Protein AF-A0A9C6UBY8-F1 (afdb_monomer)

Sequence (611 aa):
MTMALYGLLLVSAATVGTALSAGTSSYADSVATDTTAMIYLSQYGYLSPSVKNPAMSHLMSEESVSKAISEFQSFVGLNITGNLDTETLKMMSIPRCGVKDKVGVASDLRSKRYALQGSRWRVKNLTYKISKYPSRLRKRDVDEEIRQAFSLWSDYTDLTFTPKQSGSVHIEIRFERGEHGDGDPFDGPGGTLAHAYFPVYGGDAHFDDSERWTINSFSGTNLKQVAAHEFGHSLGLSHSDVRAALMAPFYRGYDPSLSLDEDDIEGIQALYGRKSRNTDSDSDSAGTSNRHSTTEAPTEEDAELCTSASVDTIFNSADGSTFAFKGQHFWKLTEESIAPGYPQRISKSWPGLPGDIDAAFTYKNGKTYFFKGSQYWRYTGRKMDGNYPKPISEGFTGIPDNLDAAFVWSGNGKIYFFKRDKFWRFDPSSRPPVKNTYPKPIANWEGLPNDLDAALQYTNGFTYFFKGGQYYRFNDRAFAVDVANPPFPRPAGYWWFGCRSATKGSALGNLQSEQKEVRDKVLSALIVADPKAPLADGEVSGAAAQGSAEEYHRDEAENDHVDDLILDAAGPSGEDRSPHDEEQPTPSTAATTFSSALCVLAFSLVLHLLV

pLDDT: mean 71.59, std 24.75, range [25.66, 98.75]

Foldseek 3Di:
DDDDDDDDDDDDDDDDDDPPPPDDPPLLPPQPDLLNVQCLLCQQPLDPVVSVDSVCSVVDDLVSQLSSLLLQCVLLVHDRPSDCDPVSSVVQQFAFARYHLDQFDDDDDDDDQFAFLADADPDQEFEEEEPADQPPDDPVVLVVLLVVLVVLLVVWFSHHYHYDHDDDGQEYEHAAAADDPPPRGDPAEGHHAWAFAASVGRLYIYGHSSWPEDDPDQDTADSNLVSSLRSLRSGGGAAGSPPVASSPGGRPGDDPPDHGDVSSSVVSCVRGNTDDDPDPDDDDDDDDDDDDDDDDDDDDADPPCLVFVFFQEWEAALVQWIKTAHFQWIFTFDQAATDPPDTDGLCVQQPPDHGSWQEWYAAPVRWIWTADFQWIWIDNRNYTDDPDTDGCCVVPNPDDGRFQEKEAAPVVRWIKTADFQWIWTAQPPDVVRTDPPDTDGPCQQPPDDGSWSYWYQHRNRWIKTHDRQWIFTGDPVVSYTDQDVVGPRFGCSVRIHNNPPDDGDDPCVVVVVVVVVVVVVVVVVVVPDDDDDDDDDDDDDDDDDDDDDDDDDDDDDDDDDDDDDDDDDDDDDDDDDDDDDDDDDDDDDDDDDDDDDDDDDDDDDDDDDDD

Nearest PDB structures (foldseek):
  1su3-assembly2_B  TM=4.906E-01  e=1.009E-40  Homo sapiens
  1su3-assembly1_A  TM=4.906E-01  e=2.966E-40  Homo sapiens
  2j0t-assembly2_B  TM=9.552E-01  e=4.324E-18  Homo sapiens
  1cge-assembly1_A  TM=9.251E-01  e=2.451E-18  Homo sapiens
  1cgl-assembly1_A  TM=9.203E-01  e=1.744E-18  Homo sapiens

Radius of gyration: 36.32 Å; Cα contacts (8 Å, |Δi|>4): 972; chains: 1; bounding box: 112×142×84 Å

Mean predicted aligned error: 21.16 Å

Structure (mmCIF, N/CA/C/O backbone):
data_AF-A0A9C6UBY8-F1
#
_entry.id   AF-A0A9C6UBY8-F1
#
loop_
_atom_site.group_PDB
_atom_site.id
_atom_site.type_symbol
_atom_site.label_atom_id
_atom_site.label_alt_id
_atom_site.label_comp_id
_atom_site.label_asym_id
_atom_site.label_entity_id
_atom_site.label_seq_id
_atom_site.pdbx_PDB_ins_code
_atom_site.Cartn_x
_atom_site.Cartn_y
_atom_site.Cartn_z
_atom_site.occupancy
_atom_site.B_iso_or_equiv
_atom_site.auth_seq_id
_atom_site.auth_comp_id
_atom_site.auth_asym_id
_atom_site.auth_atom_id
_atom_site.pdbx_PDB_model_num
ATOM 1 N N . MET A 1 1 ? 19.302 66.058 42.641 1.00 35.03 1 MET A N 1
ATOM 2 C CA . MET A 1 1 ? 20.069 67.327 42.624 1.00 35.03 1 MET A CA 1
ATOM 3 C C . MET A 1 1 ? 21.512 66.980 42.965 1.00 35.03 1 MET A C 1
ATOM 5 O O . MET A 1 1 ? 21.674 66.230 43.914 1.00 35.03 1 MET A O 1
ATOM 9 N N . THR A 1 2 ? 22.554 67.389 42.238 1.00 35.06 2 THR A N 1
ATOM 10 C CA . THR A 1 2 ? 22.696 68.206 41.002 1.00 35.06 2 THR A CA 1
ATOM 11 C C . THR A 1 2 ? 23.669 67.463 40.047 1.00 35.06 2 THR A C 1
ATOM 13 O O . THR A 1 2 ? 24.460 66.658 40.517 1.00 35.06 2 THR A O 1
ATOM 16 N N . MET A 1 3 ? 23.567 67.480 38.710 1.00 37.72 3 MET A N 1
ATOM 17 C CA . MET A 1 3 ? 23.896 68.561 37.752 1.00 37.72 3 MET A CA 1
ATOM 18 C C . MET A 1 3 ? 25.211 69.332 38.024 1.00 37.72 3 MET A C 1
ATOM 20 O O . MET A 1 3 ? 25.442 69.701 39.170 1.00 37.72 3 MET A O 1
ATOM 24 N N . ALA A 1 4 ? 26.038 69.737 37.041 1.00 43.16 4 ALA A N 1
ATOM 25 C CA . ALA A 1 4 ? 26.388 69.224 35.688 1.00 43.16 4 ALA A CA 1
ATOM 26 C C . ALA A 1 4 ? 27.393 70.198 35.007 1.00 43.16 4 ALA A C 1
ATOM 28 O O . ALA A 1 4 ? 27.111 71.389 35.008 1.00 43.16 4 ALA A O 1
ATOM 29 N N . LEU A 1 5 ? 28.480 69.722 34.372 1.00 38.69 5 LEU A N 1
ATOM 30 C CA . LEU A 1 5 ? 29.292 70.399 33.317 1.00 38.69 5 LEU A CA 1
ATOM 31 C C . LEU A 1 5 ? 30.278 69.348 32.730 1.00 38.69 5 LEU A C 1
ATOM 33 O O . LEU A 1 5 ? 30.921 68.656 33.509 1.00 38.69 5 LEU A O 1
ATOM 37 N N . TYR A 1 6 ? 30.267 68.980 31.438 1.00 37.94 6 TYR A N 1
ATOM 38 C CA . TYR A 1 6 ? 30.689 69.691 30.204 1.00 37.94 6 TYR A CA 1
ATOM 39 C C . TYR A 1 6 ? 32.220 69.838 30.022 1.00 37.94 6 TYR A C 1
ATOM 41 O O . TYR A 1 6 ? 32.861 70.554 30.782 1.00 37.94 6 TYR A O 1
ATOM 49 N N . GLY A 1 7 ? 32.785 69.235 28.958 1.00 31.95 7 GLY A N 1
ATOM 50 C CA . GLY A 1 7 ? 34.198 69.404 28.561 1.00 31.95 7 GLY A CA 1
ATOM 51 C C . GLY A 1 7 ? 34.669 68.483 27.416 1.00 31.95 7 GLY A C 1
ATOM 52 O O . GLY A 1 7 ? 34.906 67.304 27.633 1.00 31.95 7 GLY A O 1
ATOM 53 N N . LEU A 1 8 ? 34.797 69.041 26.207 1.00 33.25 8 LEU A N 1
ATOM 54 C CA . LEU A 1 8 ? 35.255 68.441 24.933 1.00 33.25 8 LEU A CA 1
ATOM 55 C C . LEU A 1 8 ? 36.400 67.403 24.979 1.00 33.25 8 LEU A C 1
ATOM 57 O O . LEU A 1 8 ? 37.437 67.654 25.589 1.00 33.25 8 LEU A O 1
ATOM 61 N N . LEU A 1 9 ? 36.329 66.417 24.068 1.00 33.69 9 LEU A N 1
ATOM 62 C CA . LEU A 1 9 ? 37.434 66.152 23.127 1.00 33.69 9 LEU A CA 1
ATOM 63 C C . LEU A 1 9 ? 36.933 65.497 21.821 1.00 33.69 9 LEU A C 1
ATOM 65 O O . LEU A 1 9 ? 36.156 64.548 21.847 1.00 33.69 9 LEU A O 1
ATOM 69 N N . LEU A 1 10 ? 37.368 66.036 20.679 1.00 35.56 10 LEU A N 1
ATOM 70 C CA . LEU A 1 10 ? 37.085 65.541 19.326 1.00 35.56 10 LEU A CA 1
ATOM 71 C C . LEU A 1 10 ? 38.262 64.704 18.812 1.00 35.56 10 LEU A C 1
ATOM 73 O O . LEU A 1 10 ? 39.387 65.198 18.808 1.00 35.56 10 LEU A O 1
ATOM 77 N N . VAL A 1 11 ? 37.994 63.514 18.267 1.00 37.50 11 VAL A N 1
ATOM 78 C CA . VAL A 1 11 ? 38.860 62.866 17.266 1.00 37.50 11 VAL A CA 1
ATOM 79 C C . VAL A 1 11 ? 37.973 62.262 16.176 1.00 37.50 11 VAL A C 1
ATOM 81 O O . VAL A 1 11 ? 37.003 61.565 16.469 1.00 37.50 11 VAL A O 1
ATOM 84 N N . SER A 1 12 ? 38.288 62.566 14.918 1.00 35.94 12 SER A N 1
ATOM 85 C CA . SER A 1 12 ? 37.524 62.143 13.738 1.00 35.94 12 SER A CA 1
ATOM 86 C C . SER A 1 12 ? 37.830 60.698 13.331 1.00 35.94 12 SER A C 1
ATOM 88 O O . SER A 1 12 ? 38.949 60.221 13.505 1.00 35.94 12 SER A O 1
ATOM 90 N N . ALA A 1 13 ? 36.859 60.014 12.722 1.00 34.88 13 ALA A N 1
ATOM 91 C CA . ALA A 1 13 ? 37.043 58.662 12.195 1.00 34.88 13 ALA A CA 1
ATOM 92 C C . ALA A 1 13 ? 37.625 58.653 10.768 1.00 34.88 13 ALA A C 1
ATOM 94 O O . ALA A 1 13 ? 37.151 59.401 9.915 1.00 34.88 13 ALA A O 1
ATOM 95 N N . ALA A 1 14 ? 38.565 57.738 10.492 1.00 32.97 14 ALA A N 1
ATOM 96 C CA . ALA A 1 14 ? 38.840 57.214 9.148 1.00 32.97 14 ALA A CA 1
ATOM 97 C C . ALA A 1 14 ? 39.598 55.864 9.190 1.00 32.97 14 ALA A C 1
ATOM 99 O O . ALA A 1 14 ? 40.768 55.804 9.549 1.00 32.97 14 ALA A O 1
ATOM 100 N N . THR A 1 15 ? 38.907 54.794 8.786 1.00 35.94 15 THR A N 1
ATOM 101 C CA . THR A 1 15 ? 39.430 53.605 8.074 1.00 35.94 15 THR A CA 1
ATOM 102 C C . THR A 1 15 ? 40.814 53.019 8.430 1.00 35.94 15 THR A C 1
ATOM 104 O O . THR A 1 15 ? 41.826 53.387 7.837 1.00 35.94 15 THR A O 1
ATOM 107 N N . VAL A 1 16 ? 40.804 51.899 9.162 1.00 36.59 16 VAL A N 1
ATOM 108 C CA . VAL A 1 16 ? 41.459 50.658 8.695 1.00 36.59 16 VAL A CA 1
ATOM 109 C C . VAL A 1 16 ? 40.408 49.549 8.760 1.00 36.59 16 VAL A C 1
ATOM 111 O O . VAL A 1 16 ? 39.684 49.446 9.747 1.00 36.59 16 VAL A O 1
ATOM 114 N N . GLY A 1 17 ? 40.270 48.761 7.693 1.00 40.19 17 GLY A N 1
ATOM 115 C CA . GLY A 1 17 ? 39.255 47.712 7.613 1.00 40.19 17 GLY A CA 1
ATOM 116 C C . GLY A 1 17 ? 39.741 46.386 8.192 1.00 40.19 17 GLY A C 1
ATOM 117 O O . GLY A 1 17 ? 40.569 45.721 7.577 1.00 40.19 17 GLY A O 1
ATOM 118 N N . THR A 1 18 ? 39.170 45.961 9.317 1.00 33.97 18 THR A N 1
ATOM 119 C CA . THR A 1 18 ? 39.201 44.565 9.771 1.00 33.97 18 THR A CA 1
ATOM 120 C C . THR A 1 18 ? 37.791 43.993 9.700 1.00 33.97 18 THR A C 1
ATOM 122 O O . THR A 1 18 ? 36.939 44.267 10.542 1.00 33.97 18 THR A O 1
ATOM 125 N N . ALA A 1 19 ? 37.526 43.190 8.669 1.00 34.59 19 ALA A N 1
ATOM 126 C CA . ALA A 1 19 ? 36.292 42.421 8.602 1.00 34.59 19 ALA A CA 1
ATOM 127 C C . ALA A 1 19 ? 36.328 41.346 9.698 1.00 34.59 19 ALA A C 1
ATOM 129 O O . ALA A 1 19 ? 37.051 40.356 9.575 1.00 34.59 19 ALA A O 1
ATOM 130 N N . LEU A 1 20 ? 35.555 41.530 10.773 1.00 33.09 20 LEU A N 1
ATOM 131 C CA . LEU A 1 20 ? 35.267 40.422 11.677 1.00 33.09 20 LEU A CA 1
ATOM 132 C C . LEU A 1 20 ? 34.453 39.396 10.889 1.00 33.09 20 LEU A C 1
ATOM 134 O O . LEU A 1 20 ? 33.280 39.615 10.592 1.00 33.09 20 LEU A O 1
ATOM 138 N N . SER A 1 21 ? 35.096 38.275 10.567 1.00 35.12 21 SER A N 1
ATOM 139 C CA . SER A 1 21 ? 34.444 37.075 10.057 1.00 35.12 21 SER A CA 1
ATOM 140 C C . SER A 1 21 ? 33.523 36.508 11.139 1.00 35.12 21 SER A C 1
ATOM 142 O O . SER A 1 21 ? 33.901 35.602 11.882 1.00 35.12 21 SER A O 1
ATOM 144 N N . ALA A 1 22 ? 32.314 37.060 11.244 1.00 35.25 22 ALA A N 1
ATOM 145 C CA . ALA A 1 22 ? 31.230 36.455 11.999 1.00 35.25 22 ALA A CA 1
ATOM 146 C C . ALA A 1 22 ? 30.941 35.087 11.370 1.00 35.25 22 ALA A C 1
ATOM 148 O O . ALA A 1 22 ? 30.397 35.013 10.270 1.00 35.25 22 ALA A O 1
ATOM 149 N N . GLY A 1 23 ? 31.377 34.018 12.041 1.00 33.38 23 GLY A N 1
ATOM 150 C CA . GLY A 1 23 ? 31.274 32.659 11.523 1.00 33.38 23 GLY A CA 1
ATOM 151 C C . GLY A 1 23 ? 29.820 32.295 11.246 1.00 33.38 23 GLY A C 1
ATOM 152 O O . GLY A 1 23 ? 29.037 32.102 12.176 1.00 33.38 23 GLY A O 1
ATOM 153 N N . THR A 1 24 ? 29.462 32.199 9.966 1.00 33.31 24 THR A N 1
ATOM 154 C CA . THR A 1 24 ? 28.180 31.649 9.528 1.00 33.31 24 THR A CA 1
ATOM 155 C C . THR A 1 24 ? 28.090 30.213 10.026 1.00 33.31 24 THR A C 1
ATOM 157 O O . THR A 1 24 ? 28.933 29.392 9.670 1.00 33.31 24 THR A O 1
ATOM 160 N N . SER A 1 25 ? 27.111 29.932 10.889 1.00 34.69 25 SER A N 1
ATOM 161 C CA . SER A 1 25 ? 26.991 28.637 11.566 1.00 34.69 25 SER A CA 1
ATOM 162 C C . SER A 1 25 ? 26.959 27.491 10.550 1.00 34.69 25 SER A C 1
ATOM 164 O O . SER A 1 25 ? 26.146 27.503 9.625 1.00 34.69 25 SER A O 1
ATOM 166 N N . SER A 1 26 ? 27.861 26.521 10.716 1.00 34.69 26 SER A N 1
ATOM 167 C CA . SER A 1 26 ? 28.143 25.428 9.776 1.00 34.69 26 SER A CA 1
ATOM 168 C C . SER A 1 26 ? 27.071 24.330 9.814 1.00 34.69 26 SER A C 1
ATOM 170 O O . SER A 1 26 ? 27.347 23.176 10.133 1.00 34.69 26 SER A O 1
ATOM 172 N N . TYR A 1 27 ? 25.825 24.704 9.523 1.00 35.25 27 TYR A N 1
ATOM 173 C CA . TYR A 1 27 ? 24.662 23.809 9.496 1.00 35.25 27 TYR A CA 1
ATOM 174 C C . TYR A 1 27 ? 24.381 23.233 8.091 1.00 35.25 27 TYR A C 1
ATOM 176 O O . TYR A 1 27 ? 23.321 22.664 7.857 1.00 35.25 27 TYR A O 1
ATOM 184 N N . ALA A 1 28 ? 25.313 23.414 7.146 1.00 32.72 28 ALA A N 1
ATOM 185 C CA . ALA A 1 28 ? 25.185 22.992 5.747 1.00 32.72 28 ALA A CA 1
ATOM 186 C C . ALA A 1 28 ? 26.065 21.780 5.369 1.00 32.72 28 ALA A C 1
ATOM 188 O O . ALA A 1 28 ? 25.780 21.112 4.380 1.00 32.72 28 ALA A O 1
ATOM 189 N N . ASP A 1 29 ? 27.107 21.468 6.149 1.00 33.38 29 ASP A N 1
ATOM 190 C CA . ASP A 1 29 ? 28.128 20.469 5.782 1.00 33.38 29 ASP A CA 1
ATOM 191 C C . ASP A 1 29 ? 27.777 19.015 6.173 1.00 33.38 29 ASP A C 1
ATOM 193 O O . ASP A 1 29 ? 28.573 18.102 5.964 1.00 33.38 29 ASP A O 1
ATOM 197 N N . SER A 1 30 ? 26.590 18.761 6.737 1.00 40.09 30 SER A N 1
ATOM 198 C CA . SER A 1 30 ? 26.161 17.416 7.162 1.00 40.09 30 SER A CA 1
ATOM 199 C C . SER A 1 30 ? 25.593 16.537 6.035 1.00 40.09 30 SER A C 1
ATOM 201 O O . SER A 1 30 ? 25.408 15.337 6.245 1.00 40.09 30 SER A O 1
ATOM 203 N N . VAL A 1 31 ? 25.338 17.086 4.839 1.00 48.59 31 VAL A N 1
ATOM 204 C CA . VAL A 1 31 ? 24.724 16.366 3.700 1.00 48.59 31 VAL A CA 1
ATOM 205 C C . VAL A 1 31 ? 25.548 16.566 2.420 1.00 48.59 31 VAL A C 1
ATOM 207 O O . VAL A 1 31 ? 25.122 17.213 1.468 1.00 48.59 31 VAL A O 1
ATOM 210 N N . ALA A 1 32 ? 26.767 16.014 2.412 1.00 51.94 32 ALA A N 1
ATOM 211 C CA . ALA A 1 32 ? 27.719 16.156 1.304 1.00 51.94 32 ALA A CA 1
ATOM 212 C C . ALA A 1 32 ? 28.587 14.899 1.048 1.00 51.94 32 ALA A C 1
ATOM 214 O O . ALA A 1 32 ? 29.781 15.004 0.774 1.00 51.94 32 ALA A O 1
ATOM 215 N N . THR A 1 33 ? 28.004 13.694 1.121 1.00 64.31 33 THR A N 1
ATOM 216 C CA . THR A 1 33 ? 28.622 12.481 0.544 1.00 64.31 33 THR A CA 1
ATOM 217 C C . THR A 1 33 ? 27.593 11.661 -0.228 1.00 64.31 33 THR A C 1
ATOM 219 O O . THR A 1 33 ? 26.437 11.572 0.198 1.00 64.31 33 THR A O 1
ATOM 222 N N . ASP A 1 34 ? 28.018 11.011 -1.316 1.00 68.12 34 ASP A N 1
ATOM 223 C CA . ASP A 1 34 ? 27.163 10.104 -2.096 1.00 68.12 34 ASP A CA 1
ATOM 224 C C . ASP A 1 34 ? 26.555 9.016 -1.201 1.00 68.12 34 ASP A C 1
ATOM 226 O O . ASP A 1 34 ? 25.371 8.710 -1.303 1.00 68.12 34 ASP A O 1
ATOM 230 N N . THR A 1 35 ? 27.337 8.489 -0.253 1.00 74.25 35 THR A N 1
ATOM 231 C CA . THR A 1 35 ? 26.905 7.507 0.751 1.00 74.25 35 THR A CA 1
ATOM 232 C C . THR A 1 35 ? 25.689 7.982 1.549 1.00 74.25 35 THR A C 1
ATOM 234 O O . THR A 1 35 ? 24.731 7.224 1.701 1.00 74.25 35 THR A O 1
ATOM 237 N N . THR A 1 36 ? 25.687 9.233 2.025 1.00 79.88 36 THR A N 1
ATOM 238 C CA . THR A 1 36 ? 24.550 9.818 2.757 1.00 79.88 36 THR A CA 1
ATOM 239 C C . THR A 1 36 ? 23.306 9.882 1.868 1.00 79.88 36 THR A C 1
ATOM 241 O O . THR A 1 36 ? 22.222 9.480 2.288 1.00 79.88 36 THR A O 1
ATOM 244 N N . ALA A 1 37 ? 23.465 10.318 0.615 1.00 84.69 37 ALA A N 1
ATOM 245 C CA . ALA A 1 37 ? 22.368 10.383 -0.347 1.00 84.69 37 ALA A CA 1
ATOM 246 C C . ALA A 1 37 ? 21.839 8.989 -0.740 1.00 84.69 37 ALA A C 1
ATOM 248 O O . ALA A 1 37 ? 20.633 8.818 -0.910 1.00 84.69 37 ALA A O 1
ATOM 249 N N . MET A 1 38 ? 22.698 7.967 -0.833 1.00 84.56 38 MET A N 1
ATOM 250 C CA . MET A 1 38 ? 22.270 6.594 -1.126 1.00 84.56 38 MET A CA 1
ATOM 251 C C . MET A 1 38 ? 21.479 5.983 0.037 1.00 84.56 38 MET A C 1
ATOM 253 O O . MET A 1 38 ? 20.472 5.310 -0.196 1.00 84.56 38 MET A O 1
ATOM 257 N N . ILE A 1 39 ? 21.871 6.264 1.286 1.00 82.81 39 ILE A N 1
ATOM 258 C CA . ILE A 1 39 ? 21.096 5.882 2.478 1.00 82.81 39 ILE A CA 1
ATOM 259 C C . ILE A 1 39 ? 19.733 6.587 2.470 1.00 82.81 39 ILE A C 1
ATOM 261 O O . ILE A 1 39 ? 18.715 5.910 2.602 1.00 82.81 39 ILE A O 1
ATOM 265 N N . TYR A 1 40 ? 19.692 7.902 2.218 1.00 88.38 40 TYR A N 1
ATOM 266 C CA . TYR A 1 40 ? 18.449 8.677 2.096 1.00 88.38 40 TYR A CA 1
ATOM 267 C C . TYR A 1 40 ? 17.508 8.077 1.035 1.00 88.38 40 TYR A C 1
ATOM 269 O O . TYR A 1 40 ? 16.354 7.747 1.317 1.00 88.38 40 TYR A O 1
ATOM 277 N N . LEU A 1 41 ? 18.006 7.856 -0.185 1.00 88.00 41 LEU A N 1
ATOM 278 C CA . LEU A 1 41 ? 17.230 7.264 -1.278 1.00 88.00 41 LEU A CA 1
ATOM 279 C C . LEU A 1 41 ? 16.746 5.842 -0.931 1.00 88.00 41 LEU A C 1
ATOM 281 O O . LEU A 1 41 ? 15.632 5.466 -1.300 1.00 88.00 41 LEU A O 1
ATOM 285 N N . SER A 1 42 ? 17.527 5.061 -0.178 1.00 83.44 42 SER A N 1
ATOM 286 C CA . SER A 1 42 ? 17.119 3.739 0.319 1.00 83.44 42 SER A CA 1
ATOM 287 C C . SER A 1 42 ? 16.075 3.792 1.436 1.00 83.44 42 SER A C 1
ATOM 289 O O . SER A 1 42 ? 15.251 2.879 1.528 1.00 83.44 42 SER A O 1
ATOM 291 N N . GLN A 1 43 ? 16.124 4.808 2.296 1.00 83.19 43 GLN A N 1
ATOM 292 C CA . GLN A 1 43 ? 15.186 5.006 3.397 1.00 83.19 43 GLN A CA 1
ATOM 293 C C . GLN A 1 43 ? 13.808 5.371 2.847 1.00 83.19 43 GLN A C 1
ATOM 295 O O . GLN A 1 43 ? 12.838 4.677 3.140 1.00 83.19 43 GLN A O 1
ATOM 300 N N . TYR A 1 44 ? 13.739 6.364 1.956 1.00 86.38 44 TYR A N 1
ATOM 301 C CA . TYR A 1 44 ? 12.477 6.922 1.454 1.00 86.38 44 TYR A CA 1
ATOM 302 C C . TYR A 1 44 ? 11.867 6.191 0.243 1.00 86.38 44 TYR A C 1
ATOM 304 O O . TYR A 1 44 ? 10.773 6.540 -0.201 1.00 86.38 44 TYR A O 1
ATOM 312 N N . GLY A 1 45 ? 12.507 5.114 -0.233 1.00 79.62 45 GLY A N 1
ATOM 313 C CA . GLY A 1 45 ? 11.916 4.150 -1.177 1.00 79.62 45 GLY A CA 1
ATOM 314 C C . GLY A 1 45 ? 12.319 4.301 -2.649 1.00 79.62 45 GLY A C 1
ATOM 315 O O . GLY A 1 45 ? 11.672 3.713 -3.513 1.00 79.62 45 GLY A O 1
ATOM 316 N N . TYR A 1 46 ? 13.380 5.053 -2.942 1.00 81.88 46 TYR A N 1
ATOM 317 C CA . TYR A 1 46 ? 13.940 5.240 -4.289 1.00 81.88 46 TYR A CA 1
ATOM 318 C C . TYR A 1 46 ? 15.036 4.213 -4.633 1.00 81.88 46 TYR A C 1
ATOM 320 O O . TYR A 1 46 ? 15.262 3.921 -5.805 1.00 81.88 46 TYR A O 1
ATOM 328 N N . LEU A 1 47 ? 15.699 3.630 -3.626 1.00 80.56 47 LEU A N 1
ATOM 329 C CA . LEU A 1 47 ? 16.657 2.525 -3.773 1.00 80.56 47 LEU A CA 1
ATOM 330 C C . LEU A 1 47 ? 16.245 1.285 -2.963 1.00 80.56 47 LEU A C 1
ATOM 332 O O . LEU A 1 47 ? 15.436 1.348 -2.038 1.00 80.56 47 LEU A O 1
ATOM 336 N N . SER A 1 48 ? 16.828 0.136 -3.321 1.00 66.88 48 SER A N 1
ATOM 337 C CA . SER A 1 48 ? 16.614 -1.134 -2.616 1.00 66.88 48 SER A CA 1
ATOM 338 C C . SER A 1 48 ? 17.081 -1.053 -1.151 1.00 66.88 48 SER A C 1
ATOM 340 O O . SER A 1 48 ? 18.204 -0.602 -0.924 1.00 66.88 48 SER A O 1
ATOM 342 N N . PRO A 1 49 ? 16.328 -1.600 -0.169 1.00 57.97 49 PRO A N 1
ATOM 343 C CA . PRO A 1 49 ? 16.735 -1.672 1.244 1.00 57.97 49 PRO A CA 1
ATOM 344 C C . PRO A 1 49 ? 18.109 -2.311 1.507 1.00 57.97 49 PRO A C 1
ATOM 346 O O . PRO A 1 49 ? 18.685 -2.116 2.575 1.00 57.97 49 PRO A O 1
ATOM 349 N N . SER A 1 50 ? 18.657 -3.047 0.533 1.00 51.41 50 SER A N 1
ATOM 350 C CA . SER A 1 50 ? 20.044 -3.540 0.517 1.00 51.41 50 SER A CA 1
ATOM 351 C C . SER A 1 50 ? 21.096 -2.445 0.762 1.00 51.41 50 SER A C 1
ATOM 353 O O . SER A 1 50 ? 22.202 -2.755 1.193 1.00 51.41 50 SER A O 1
ATOM 355 N N . VAL A 1 51 ? 20.764 -1.181 0.485 1.00 53.28 51 VAL A N 1
ATOM 356 C CA . VAL A 1 51 ? 21.671 -0.025 0.536 1.00 53.28 51 VAL A CA 1
ATOM 357 C C . VAL A 1 51 ? 21.818 0.564 1.955 1.00 53.28 51 VAL A C 1
ATOM 359 O O . VAL A 1 51 ? 22.709 1.379 2.175 1.00 53.28 51 VAL A O 1
ATOM 362 N N . LYS A 1 52 ? 21.083 0.070 2.974 1.00 49.78 52 LYS A N 1
ATOM 363 C CA . LYS A 1 52 ? 21.311 0.425 4.402 1.00 49.78 52 LYS A CA 1
ATOM 364 C C . LYS A 1 52 ? 22.732 0.073 4.930 1.00 49.78 52 LYS A C 1
ATOM 366 O O . LYS A 1 52 ? 23.035 0.380 6.078 1.00 49.78 52 LYS A O 1
ATOM 371 N N . ASN A 1 53 ? 23.617 -0.546 4.134 1.00 52.06 53 ASN A N 1
ATOM 372 C CA . ASN A 1 53 ? 25.034 -0.765 4.463 1.00 52.06 53 ASN A CA 1
ATOM 373 C C . ASN A 1 53 ? 25.965 0.058 3.534 1.00 52.06 53 ASN A C 1
ATOM 375 O O . ASN A 1 53 ? 26.069 -0.279 2.349 1.00 52.06 53 ASN A O 1
ATOM 379 N N . PRO A 1 54 ? 26.717 1.053 4.059 1.00 47.69 54 PRO A N 1
ATOM 380 C CA . PRO A 1 54 ? 27.658 1.877 3.291 1.00 47.69 54 PRO A CA 1
ATOM 381 C C . PRO A 1 54 ? 28.643 1.099 2.410 1.00 47.69 54 PRO A C 1
ATOM 383 O O . PRO A 1 54 ? 28.944 1.524 1.296 1.00 47.69 54 PRO A O 1
ATOM 386 N N . ALA A 1 55 ? 29.116 -0.066 2.869 1.00 50.12 55 ALA A N 1
ATOM 387 C CA . ALA A 1 55 ? 30.122 -0.861 2.163 1.00 50.12 55 ALA A CA 1
ATOM 388 C C . ALA A 1 55 ? 29.632 -1.443 0.822 1.00 50.12 55 ALA A C 1
ATOM 390 O O . ALA A 1 55 ? 30.449 -1.880 0.014 1.00 50.12 55 ALA A O 1
ATOM 391 N N . MET A 1 56 ? 28.317 -1.446 0.565 1.00 50.66 56 MET A N 1
ATOM 392 C CA . MET A 1 56 ? 27.734 -1.906 -0.702 1.00 50.66 56 MET A CA 1
ATOM 393 C C . MET A 1 56 ? 27.363 -0.767 -1.666 1.00 50.66 56 MET A C 1
ATOM 395 O O . MET A 1 56 ? 26.951 -1.052 -2.788 1.00 50.66 56 MET A O 1
ATOM 399 N N . SER A 1 57 ? 27.555 0.504 -1.286 1.00 50.28 57 SER A N 1
ATOM 400 C CA . SER A 1 57 ? 27.231 1.664 -2.140 1.00 50.28 57 SER A CA 1
ATOM 401 C C . SER A 1 57 ? 27.988 1.636 -3.483 1.00 50.28 57 SER A C 1
ATOM 403 O O . SER A 1 57 ? 27.414 1.898 -4.536 1.00 50.28 57 SER A O 1
ATOM 405 N N . HIS A 1 58 ? 29.249 1.184 -3.475 1.00 54.06 58 HIS A N 1
ATOM 406 C CA . HIS A 1 58 ? 30.084 1.025 -4.677 1.00 54.06 58 HIS A CA 1
ATOM 407 C C . HIS A 1 58 ? 29.714 -0.168 -5.587 1.00 54.06 58 HIS A C 1
ATOM 409 O O . HIS A 1 58 ? 30.379 -0.383 -6.598 1.00 54.06 58 HIS A O 1
ATOM 415 N N . LEU A 1 59 ? 28.692 -0.967 -5.251 1.00 54.12 59 LEU A N 1
ATOM 416 C CA . LEU A 1 59 ? 28.265 -2.133 -6.045 1.00 54.12 59 LEU A CA 1
ATOM 417 C C . LEU A 1 59 ? 27.023 -1.861 -6.914 1.00 54.12 59 LEU A C 1
ATOM 419 O O . LEU A 1 59 ? 26.505 -2.778 -7.553 1.00 54.12 59 LEU A O 1
ATOM 423 N N . MET A 1 60 ? 26.530 -0.621 -6.936 1.00 63.81 60 MET A N 1
ATOM 424 C CA . MET A 1 60 ? 25.402 -0.206 -7.774 1.00 63.81 60 MET A CA 1
ATOM 425 C C . MET A 1 60 ? 25.875 0.311 -9.138 1.00 63.81 60 MET A C 1
ATOM 427 O O . MET A 1 60 ? 26.931 0.924 -9.252 1.00 63.81 60 MET A O 1
ATOM 431 N N . SER A 1 61 ? 25.072 0.105 -10.183 1.00 72.25 61 SER A N 1
ATOM 432 C CA . SER A 1 61 ? 25.286 0.768 -11.474 1.00 72.25 61 SER A CA 1
ATOM 433 C C . SER A 1 61 ? 24.910 2.248 -11.386 1.00 72.25 61 SER A C 1
ATOM 435 O O . SER A 1 61 ? 23.839 2.566 -10.860 1.00 72.25 61 SER A O 1
ATOM 437 N N . GLU A 1 62 ? 25.712 3.122 -11.997 1.00 76.00 62 GLU A N 1
ATOM 438 C CA . GLU A 1 62 ? 25.460 4.571 -12.099 1.00 76.00 62 GLU A CA 1
ATOM 439 C C . GLU A 1 62 ? 24.047 4.878 -12.631 1.00 76.00 62 GLU A C 1
ATOM 441 O O . GLU A 1 62 ? 23.358 5.737 -12.094 1.00 76.00 62 GLU A O 1
ATOM 446 N N . GLU A 1 63 ? 23.555 4.093 -13.598 1.00 77.94 63 GLU A N 1
ATOM 447 C CA . GLU A 1 63 ? 22.181 4.155 -14.127 1.00 77.94 63 GLU A CA 1
ATOM 448 C C . GLU A 1 63 ? 21.098 3.994 -13.038 1.00 77.94 63 GLU A C 1
ATOM 450 O O . GLU A 1 63 ? 20.099 4.713 -13.030 1.00 77.94 63 GLU A O 1
ATOM 455 N N . SER A 1 64 ? 21.300 3.079 -12.083 1.00 78.44 64 SER A N 1
ATOM 456 C CA . SER A 1 64 ? 20.338 2.819 -11.000 1.00 78.44 64 SER A CA 1
ATOM 457 C C . SER A 1 64 ? 20.347 3.930 -9.955 1.00 78.44 64 SER A C 1
ATOM 45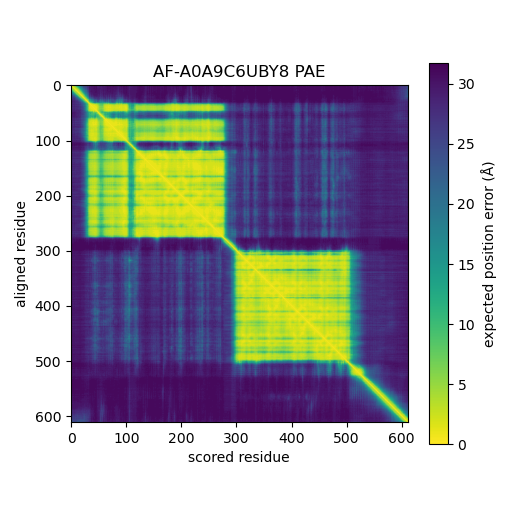9 O O . SER A 1 64 ? 19.297 4.245 -9.396 1.00 78.44 64 SER A O 1
ATOM 461 N N . VAL A 1 65 ? 21.520 4.507 -9.687 1.00 83.19 65 VAL A N 1
ATOM 462 C CA . VAL A 1 65 ? 21.679 5.657 -8.790 1.00 83.19 65 VAL A CA 1
ATOM 463 C C . VAL A 1 65 ? 21.056 6.897 -9.431 1.00 83.19 65 VAL A C 1
ATOM 465 O O . VAL A 1 65 ? 20.212 7.551 -8.821 1.00 83.19 65 VAL A O 1
ATOM 468 N N . SER A 1 66 ? 21.379 7.158 -10.698 1.00 85.88 66 SER A N 1
ATOM 469 C CA . SER A 1 66 ? 20.845 8.281 -11.464 1.00 85.88 66 SER A CA 1
ATOM 470 C C . SER A 1 66 ? 19.320 8.212 -11.602 1.00 85.88 66 SER A C 1
ATOM 472 O O . SER A 1 66 ? 18.658 9.215 -11.338 1.00 85.88 66 SER A O 1
ATOM 474 N N . LYS A 1 67 ? 18.725 7.032 -11.874 1.00 84.31 67 LYS A N 1
ATOM 475 C CA . LYS A 1 67 ? 17.254 6.879 -11.876 1.00 84.31 67 LYS A CA 1
ATOM 476 C C . LYS A 1 67 ? 16.644 7.215 -10.515 1.00 84.31 67 LYS A C 1
ATOM 478 O O . LYS A 1 67 ? 15.657 7.942 -10.479 1.00 84.31 67 LYS A O 1
ATOM 483 N N . ALA A 1 68 ? 17.212 6.725 -9.412 1.00 85.62 68 ALA A N 1
ATOM 484 C CA . ALA A 1 68 ? 16.693 7.014 -8.073 1.00 85.62 68 ALA A CA 1
ATOM 485 C C . ALA A 1 68 ? 16.739 8.519 -7.747 1.00 85.62 68 ALA A C 1
ATOM 487 O O . ALA A 1 68 ? 15.778 9.064 -7.204 1.00 85.62 68 ALA A O 1
ATOM 488 N N . ILE A 1 69 ? 17.812 9.206 -8.154 1.00 89.44 69 ILE A N 1
ATOM 489 C CA . ILE A 1 69 ? 17.943 10.663 -8.032 1.00 89.44 69 ILE A CA 1
ATOM 490 C C . ILE A 1 69 ? 16.909 11.385 -8.908 1.00 89.44 69 ILE A C 1
ATOM 492 O O . ILE A 1 69 ? 16.203 12.257 -8.407 1.00 89.44 69 ILE A O 1
ATOM 496 N N . SER A 1 70 ? 16.758 11.004 -10.182 1.00 83.94 70 SER A N 1
ATOM 497 C CA . SER A 1 70 ? 15.739 11.565 -11.084 1.00 83.94 70 SER A CA 1
ATOM 498 C C . SER A 1 70 ? 14.319 11.382 -10.549 1.00 83.94 70 SER A C 1
ATOM 500 O O . SER A 1 70 ? 13.495 12.289 -10.649 1.00 83.94 70 SER A O 1
ATOM 502 N N . GLU A 1 71 ? 14.024 10.220 -9.968 1.00 82.88 71 GLU A N 1
ATOM 503 C CA . GLU A 1 71 ? 12.731 9.929 -9.357 1.00 82.88 71 GLU A CA 1
ATOM 504 C C . GLU A 1 71 ? 12.472 10.786 -8.108 1.00 82.88 71 GLU A C 1
ATOM 506 O O . GLU A 1 71 ? 11.355 11.275 -7.946 1.00 82.88 71 GLU A O 1
ATOM 511 N N . PHE A 1 72 ? 13.481 11.007 -7.255 1.00 87.81 72 PHE A N 1
ATOM 512 C CA . PHE A 1 72 ? 13.384 11.929 -6.117 1.00 87.81 72 PHE A CA 1
ATOM 513 C C . PHE A 1 72 ? 13.182 13.371 -6.587 1.00 87.81 72 PHE A C 1
ATOM 515 O O . PHE A 1 72 ? 12.224 14.015 -6.170 1.00 87.81 72 PHE A O 1
ATOM 522 N N . GLN A 1 73 ? 14.010 13.855 -7.517 1.00 86.25 73 GLN A N 1
ATOM 523 C CA . GLN A 1 73 ? 13.891 15.192 -8.112 1.00 86.25 73 GLN A CA 1
ATOM 524 C C . GLN A 1 73 ? 12.504 15.432 -8.716 1.00 86.25 73 GLN A C 1
ATOM 526 O O . GLN A 1 73 ? 11.908 16.483 -8.480 1.00 86.25 73 GLN A O 1
ATOM 531 N N . SER A 1 74 ? 11.963 14.447 -9.441 1.00 79.56 74 SER A N 1
ATOM 532 C CA . SER A 1 74 ? 10.615 14.522 -10.007 1.00 79.56 74 SER A CA 1
ATOM 533 C C . SER A 1 74 ? 9.527 14.595 -8.936 1.00 79.56 74 SER A C 1
ATOM 535 O O . SER A 1 74 ? 8.556 15.318 -9.135 1.00 79.56 74 SER A O 1
ATOM 537 N N . PHE A 1 75 ? 9.666 13.857 -7.831 1.00 78.75 75 PHE A N 1
ATOM 538 C CA . PHE A 1 75 ? 8.705 13.870 -6.725 1.00 78.75 75 PHE A CA 1
ATOM 539 C C . PHE A 1 75 ? 8.755 15.189 -5.942 1.00 78.75 75 PHE A C 1
ATOM 541 O O . PHE A 1 75 ? 7.720 15.789 -5.673 1.00 78.75 75 PHE A O 1
ATOM 548 N N . VAL A 1 76 ? 9.952 15.701 -5.634 1.00 76.62 76 VAL A N 1
ATOM 549 C CA . VAL A 1 76 ? 10.093 16.958 -4.882 1.00 76.62 76 VAL A CA 1
ATOM 550 C C . VAL A 1 76 ? 9.851 18.216 -5.724 1.00 76.62 76 VAL A C 1
ATOM 552 O O . VAL A 1 76 ? 9.791 19.314 -5.168 1.00 76.62 76 VAL A O 1
ATOM 555 N N . GLY A 1 77 ? 9.726 18.100 -7.051 1.00 75.00 77 GLY A N 1
ATOM 556 C CA . GLY A 1 77 ? 9.532 19.227 -7.972 1.00 75.00 77 GLY A CA 1
ATOM 557 C C . GLY A 1 77 ? 10.811 20.026 -8.264 1.00 75.00 77 GLY A C 1
ATOM 558 O O . GLY A 1 77 ? 10.778 21.258 -8.299 1.00 75.00 77 GLY A O 1
ATOM 559 N N . LEU A 1 78 ? 11.946 19.341 -8.411 1.00 81.75 78 LEU A N 1
ATOM 560 C CA . LEU A 1 78 ? 13.205 19.900 -8.911 1.00 81.75 78 LEU A CA 1
ATOM 561 C C . LEU A 1 78 ? 13.383 19.625 -10.412 1.00 81.75 78 LEU A C 1
ATOM 563 O O . LEU A 1 78 ? 12.655 18.839 -11.020 1.00 81.75 78 LEU A O 1
ATOM 567 N N . ASN A 1 79 ? 14.392 20.260 -11.014 1.00 82.62 79 ASN A N 1
ATOM 568 C CA . ASN A 1 79 ? 14.854 19.876 -12.344 1.00 82.62 79 ASN A CA 1
ATOM 569 C C . ASN A 1 79 ? 15.367 18.430 -12.302 1.00 82.62 79 ASN A C 1
ATOM 571 O O . ASN A 1 79 ? 16.205 18.091 -11.471 1.00 82.62 79 ASN A O 1
ATOM 575 N N . ILE A 1 80 ? 14.881 17.590 -13.214 1.00 89.69 80 ILE A N 1
ATOM 576 C CA . ILE A 1 80 ? 15.265 16.179 -13.292 1.00 89.69 80 ILE A CA 1
ATOM 577 C C . ILE A 1 80 ? 16.626 16.089 -13.996 1.00 89.69 80 ILE A C 1
ATOM 579 O O . ILE A 1 80 ? 16.701 15.999 -15.221 1.00 89.69 80 ILE A O 1
ATOM 583 N N . THR A 1 81 ? 17.707 16.172 -13.219 1.00 89.38 81 THR A N 1
ATOM 584 C CA . THR A 1 81 ? 19.096 16.078 -13.698 1.00 89.38 81 THR A CA 1
ATOM 585 C C . THR A 1 81 ? 19.660 14.664 -13.587 1.00 89.38 81 THR A C 1
ATOM 587 O O . THR A 1 81 ? 20.590 14.340 -14.319 1.00 89.38 81 THR A O 1
ATOM 590 N N . GLY A 1 82 ? 19.139 13.832 -12.675 1.00 86.38 82 GLY A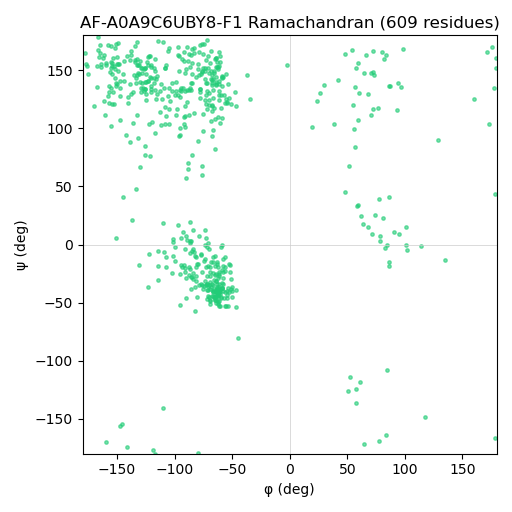 N 1
ATOM 591 C CA . GLY A 1 82 ? 19.696 12.511 -12.356 1.00 86.38 82 GLY A CA 1
ATOM 592 C C . GLY A 1 82 ? 21.062 12.551 -11.661 1.00 86.38 82 GLY A C 1
ATOM 593 O O . GLY A 1 82 ? 21.746 11.531 -11.615 1.00 86.38 82 GLY A O 1
ATOM 594 N N . ASN A 1 83 ? 21.466 13.715 -11.144 1.00 91.31 83 ASN A N 1
ATOM 595 C CA . ASN A 1 83 ? 22.751 13.962 -10.489 1.00 91.31 83 ASN A CA 1
ATOM 596 C C . ASN A 1 83 ? 22.530 14.570 -9.095 1.00 91.31 83 ASN A C 1
ATOM 598 O O . ASN A 1 83 ? 21.554 15.288 -8.887 1.00 91.31 83 ASN A O 1
ATOM 602 N N . LEU A 1 84 ? 23.442 14.330 -8.146 1.00 88.69 84 LEU A N 1
ATOM 603 C CA . LEU A 1 84 ? 23.408 14.957 -6.814 1.00 88.69 84 LEU A CA 1
ATOM 604 C C . LEU A 1 84 ? 23.877 16.420 -6.878 1.00 88.69 84 LEU A C 1
ATOM 606 O O . LEU A 1 84 ? 24.941 16.787 -6.385 1.00 88.69 84 LEU A O 1
ATOM 610 N N . ASP A 1 85 ? 23.077 17.262 -7.528 1.00 88.94 85 ASP A N 1
ATOM 611 C CA . ASP A 1 85 ? 23.282 18.707 -7.539 1.00 88.94 85 ASP A CA 1
ATOM 612 C C . ASP A 1 85 ? 22.976 19.353 -6.172 1.00 88.94 85 ASP A C 1
ATOM 614 O O . ASP A 1 85 ? 22.331 18.775 -5.293 1.00 88.94 85 ASP A O 1
ATOM 618 N N . THR A 1 86 ? 23.472 20.578 -5.978 1.00 89.62 86 THR A N 1
ATOM 619 C CA . THR A 1 86 ? 23.408 21.290 -4.692 1.00 89.62 86 THR A CA 1
ATOM 620 C C . THR A 1 86 ? 21.978 21.496 -4.191 1.00 89.62 86 THR A C 1
ATOM 622 O O . THR A 1 86 ? 21.747 21.470 -2.985 1.00 89.62 86 THR A O 1
ATOM 625 N N . GLU A 1 87 ? 21.008 21.677 -5.091 1.00 84.56 87 GLU A N 1
ATOM 626 C CA . GLU A 1 87 ? 19.604 21.852 -4.711 1.00 84.56 87 GLU A CA 1
ATOM 627 C C . GLU A 1 87 ? 18.958 20.510 -4.323 1.00 84.56 87 GLU A C 1
ATOM 629 O O . GLU A 1 87 ? 18.174 20.457 -3.377 1.00 84.56 87 GLU A O 1
ATOM 634 N N . THR A 1 88 ? 19.355 19.408 -4.968 1.00 88.06 88 THR A N 1
ATOM 635 C CA . THR A 1 88 ? 18.970 18.042 -4.579 1.00 88.06 88 THR A CA 1
ATOM 636 C C . THR A 1 88 ? 19.476 17.690 -3.179 1.00 88.06 88 THR A C 1
ATOM 638 O O . THR A 1 88 ? 18.683 17.272 -2.336 1.00 88.06 88 THR A O 1
ATOM 641 N N . LEU A 1 89 ? 20.763 17.922 -2.889 1.00 89.06 89 LEU A N 1
ATOM 642 C CA . LEU A 1 89 ? 21.340 17.697 -1.553 1.00 89.06 89 LEU A CA 1
ATOM 643 C C . LEU A 1 89 ? 20.687 18.594 -0.487 1.00 89.06 89 LEU A C 1
ATOM 645 O O . LEU A 1 89 ? 20.357 18.130 0.603 1.00 89.06 89 LEU A O 1
ATOM 649 N N . LYS A 1 90 ? 20.407 19.857 -0.830 1.00 81.75 90 LYS A N 1
ATOM 650 C CA . LYS A 1 90 ? 19.678 20.804 0.025 1.00 81.75 90 LYS A CA 1
ATOM 651 C C . LYS A 1 90 ? 18.239 20.366 0.315 1.00 81.75 90 LYS A C 1
ATOM 653 O O . LYS A 1 90 ? 17.792 20.539 1.444 1.00 81.75 90 LYS A O 1
ATOM 658 N N . MET A 1 91 ? 17.530 19.759 -0.640 1.00 85.25 91 MET A N 1
ATOM 659 C CA . MET A 1 91 ? 16.219 19.143 -0.379 1.00 85.25 91 MET A CA 1
ATOM 660 C C . MET A 1 91 ? 16.335 17.894 0.506 1.00 85.25 91 MET A C 1
ATOM 662 O O . MET A 1 91 ? 15.487 17.690 1.371 1.00 85.25 91 MET A O 1
ATOM 666 N N . MET A 1 92 ? 17.393 17.088 0.352 1.00 88.31 92 MET A N 1
ATOM 667 C CA . MET A 1 92 ? 17.658 15.939 1.233 1.00 88.31 92 MET A CA 1
ATOM 668 C C . MET A 1 92 ? 18.002 16.350 2.677 1.00 88.31 92 MET A C 1
ATOM 670 O O . MET A 1 92 ? 17.753 15.571 3.592 1.00 88.31 92 MET A O 1
ATOM 674 N N . SER A 1 93 ? 18.519 17.564 2.911 1.00 83.75 93 SER A N 1
ATOM 675 C CA . SER A 1 93 ? 18.812 18.073 4.263 1.00 83.75 93 SER A CA 1
ATOM 676 C C . SER A 1 93 ? 17.615 18.678 5.013 1.00 83.75 93 SER A C 1
ATOM 678 O O . SER A 1 93 ? 17.759 19.048 6.178 1.00 83.75 93 SER A O 1
ATOM 680 N N . ILE A 1 94 ? 16.444 18.822 4.379 1.00 81.88 94 ILE A N 1
ATOM 681 C CA . ILE A 1 94 ? 15.248 19.365 5.044 1.00 81.88 94 ILE A CA 1
ATOM 682 C C . ILE A 1 94 ? 14.618 18.269 5.925 1.00 81.88 94 ILE A C 1
ATOM 684 O O . ILE A 1 94 ? 14.304 17.199 5.397 1.00 81.88 94 ILE A O 1
ATOM 688 N N . PRO A 1 95 ? 14.384 18.516 7.233 1.00 86.56 95 PRO A N 1
ATOM 689 C CA . PRO A 1 95 ? 13.726 17.549 8.109 1.00 86.56 95 PRO A CA 1
ATOM 690 C C . PRO A 1 95 ? 12.328 17.162 7.614 1.00 86.56 95 PRO A C 1
ATOM 692 O O . PRO A 1 95 ? 11.609 17.985 7.040 1.00 86.56 95 PRO A O 1
ATOM 695 N N . ARG A 1 96 ? 11.942 15.902 7.815 1.00 93.75 96 ARG A N 1
ATOM 696 C CA . ARG A 1 96 ? 10.779 15.294 7.157 1.00 93.75 96 ARG A CA 1
ATOM 697 C C . ARG A 1 96 ? 10.183 14.118 7.938 1.00 93.75 96 ARG A C 1
ATOM 699 O O . ARG A 1 96 ? 10.779 13.644 8.905 1.00 93.75 96 ARG A O 1
ATOM 706 N N . CYS A 1 97 ? 9.021 13.642 7.492 1.00 95.25 97 CYS A N 1
ATOM 707 C CA . CYS A 1 97 ? 8.463 12.360 7.922 1.00 95.25 97 CYS A CA 1
ATOM 708 C C . CYS A 1 97 ? 9.313 11.180 7.404 1.00 95.25 97 CYS A C 1
ATOM 710 O O . CYS A 1 97 ? 9.809 11.200 6.266 1.00 95.25 97 CYS A O 1
ATOM 712 N N . GLY A 1 98 ? 9.451 10.154 8.252 1.00 91.94 98 GLY A N 1
ATOM 713 C CA . GLY A 1 98 ? 10.156 8.889 8.026 1.00 91.94 98 GLY A CA 1
ATOM 714 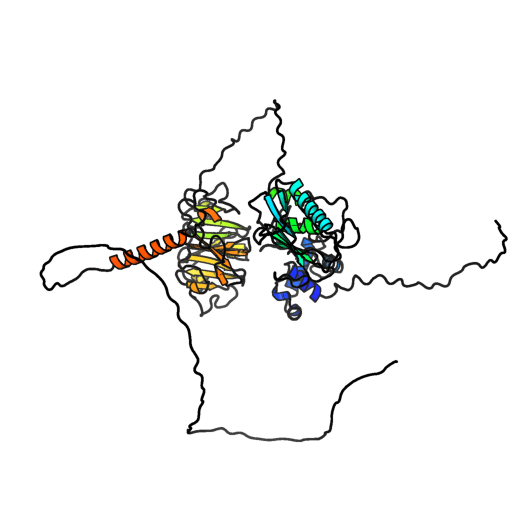C C . GLY A 1 98 ? 9.440 7.896 7.109 1.00 91.94 98 GLY A C 1
ATOM 715 O O . GLY A 1 98 ? 10.062 6.948 6.626 1.00 91.94 98 GLY A O 1
ATOM 716 N N . VAL A 1 99 ? 8.151 8.111 6.830 1.00 87.12 99 VAL A N 1
ATOM 717 C CA . VAL A 1 99 ? 7.377 7.290 5.890 1.00 87.12 99 VAL A CA 1
ATOM 718 C C . VAL A 1 99 ? 7.964 7.402 4.474 1.00 87.12 99 VAL A C 1
ATOM 720 O O . VAL A 1 99 ? 8.621 8.375 4.100 1.00 87.12 99 VAL A O 1
ATOM 723 N N . LYS A 1 100 ? 7.776 6.359 3.663 1.00 85.06 100 LYS A N 1
ATOM 724 C CA . LYS A 1 100 ? 8.300 6.308 2.293 1.00 85.06 100 LYS A CA 1
ATOM 725 C C . LYS A 1 100 ? 7.436 7.131 1.352 1.00 85.06 100 LYS A C 1
ATOM 727 O O . LYS A 1 100 ? 6.225 6.942 1.302 1.00 85.06 100 LYS A O 1
ATOM 732 N N . ASP A 1 101 ? 8.088 7.934 0.514 1.00 77.31 101 ASP A N 1
ATOM 733 C CA . ASP A 1 101 ? 7.440 8.657 -0.590 1.00 77.31 101 ASP A CA 1
ATOM 734 C C . ASP A 1 101 ? 6.803 7.687 -1.599 1.00 77.31 101 ASP A C 1
ATOM 736 O O . ASP A 1 101 ? 5.859 8.028 -2.308 1.00 77.31 101 ASP A O 1
ATOM 740 N N . LYS A 1 102 ? 7.305 6.445 -1.641 1.00 65.31 102 LYS A N 1
ATOM 741 C CA . LYS A 1 102 ? 6.813 5.368 -2.501 1.00 65.31 102 LYS A CA 1
ATOM 742 C C . LYS A 1 102 ? 6.263 4.210 -1.681 1.00 65.31 102 LYS A C 1
ATOM 744 O O . LYS A 1 102 ? 6.998 3.308 -1.275 1.00 65.31 102 LYS A O 1
ATOM 749 N N . VAL A 1 103 ? 4.946 4.216 -1.485 1.00 48.22 103 VAL A N 1
ATOM 750 C CA . VAL A 1 103 ? 4.187 3.067 -0.977 1.00 48.22 103 VAL A CA 1
ATOM 751 C C . VAL A 1 103 ? 3.547 2.300 -2.140 1.00 48.22 103 VAL A C 1
ATOM 753 O O . VAL A 1 103 ? 2.712 2.822 -2.871 1.00 48.22 103 VAL A O 1
ATOM 756 N N . GLY A 1 104 ? 3.953 1.040 -2.323 1.00 37.97 104 GLY A N 1
ATOM 757 C CA . GLY A 1 104 ? 3.463 0.165 -3.397 1.00 37.97 104 GLY A CA 1
ATOM 758 C C . GLY A 1 104 ? 4.382 0.067 -4.625 1.00 37.97 104 GLY A C 1
ATOM 759 O O . GLY A 1 104 ? 5.355 0.800 -4.781 1.00 37.97 104 GLY A O 1
ATOM 760 N N . VAL A 1 105 ? 4.092 -0.899 -5.504 1.00 28.12 105 VAL A N 1
ATOM 761 C CA . VAL A 1 105 ? 4.965 -1.292 -6.631 1.00 28.12 105 VAL A CA 1
ATOM 762 C C . VAL A 1 105 ? 4.644 -0.490 -7.903 1.00 28.12 105 VAL A C 1
ATOM 764 O O . VAL A 1 105 ? 4.301 -1.063 -8.937 1.00 28.12 105 VAL A O 1
ATOM 767 N N . ALA A 1 106 ? 4.724 0.842 -7.828 1.00 31.44 106 ALA A N 1
ATOM 768 C CA . ALA A 1 106 ? 4.556 1.721 -8.989 1.00 31.44 106 ALA A CA 1
ATOM 769 C C . ALA A 1 106 ? 5.260 3.083 -8.819 1.00 31.44 106 ALA A C 1
ATOM 771 O O . ALA A 1 106 ? 4.713 4.002 -8.216 1.00 31.44 106 ALA A O 1
ATOM 772 N N . SER A 1 107 ? 6.431 3.251 -9.443 1.00 35.94 107 SER A N 1
ATOM 773 C CA . SER A 1 107 ? 6.735 4.533 -10.091 1.00 35.94 107 SER A CA 1
ATOM 774 C C . SER A 1 107 ? 6.119 4.573 -11.498 1.00 35.94 107 SER A C 1
ATOM 776 O O . SER A 1 107 ? 5.708 3.548 -12.042 1.00 35.94 107 SER A O 1
ATOM 778 N N . ASP A 1 108 ? 6.050 5.772 -12.076 1.00 33.22 108 ASP A N 1
ATOM 779 C CA . ASP A 1 108 ? 5.801 6.020 -13.503 1.00 33.22 108 ASP A CA 1
ATOM 780 C C . ASP A 1 108 ? 4.359 5.803 -14.042 1.00 33.22 108 ASP A C 1
ATOM 782 O O . ASP A 1 108 ? 4.166 5.660 -15.250 1.00 33.22 108 ASP A O 1
ATOM 786 N N . LEU A 1 109 ? 3.311 5.906 -13.202 1.00 27.81 109 LEU A N 1
ATOM 787 C CA . LEU A 1 109 ? 1.918 6.113 -13.660 1.00 27.81 109 LEU A CA 1
ATOM 788 C C . LEU A 1 109 ? 1.188 7.243 -12.906 1.00 27.81 109 LEU A C 1
ATOM 790 O O . LEU A 1 109 ? 0.547 7.009 -11.888 1.00 27.81 109 LEU A O 1
ATOM 794 N N . ARG A 1 110 ? 1.274 8.457 -13.477 1.00 30.34 110 ARG A N 1
ATOM 795 C CA . ARG A 1 110 ? 0.476 9.683 -13.230 1.00 30.34 110 ARG A CA 1
ATOM 796 C C . ARG A 1 110 ? -0.282 9.740 -11.891 1.00 30.34 110 ARG A C 1
ATOM 798 O O . ARG A 1 110 ? -1.398 9.229 -11.801 1.00 30.34 110 ARG A O 1
ATOM 805 N N . SER A 1 111 ? 0.297 10.479 -10.940 1.00 30.38 111 SER A N 1
ATOM 806 C CA . SER A 1 111 ? -0.279 10.831 -9.633 1.00 30.38 111 SER A CA 1
ATOM 807 C C . SER A 1 111 ? -1.802 11.044 -9.690 1.00 30.38 111 SER A C 1
ATOM 809 O O . SER A 1 111 ? -2.305 11.832 -10.504 1.00 30.38 111 SER A O 1
ATOM 811 N N . LYS A 1 112 ? -2.547 10.323 -8.838 1.00 33.00 112 LYS A N 1
ATOM 812 C CA . LYS A 1 112 ? -3.895 10.761 -8.441 1.00 33.00 112 LYS A CA 1
ATOM 813 C C . LYS A 1 112 ? -3.712 12.048 -7.640 1.00 33.00 112 LYS A C 1
ATOM 815 O O . LYS A 1 112 ? -2.700 12.178 -6.972 1.00 33.00 112 LYS A O 1
ATOM 820 N N . ARG A 1 113 ? -4.675 12.973 -7.726 1.00 32.53 113 ARG A N 1
ATOM 821 C CA . ARG A 1 113 ? -4.505 14.352 -7.233 1.00 32.53 113 ARG A CA 1
ATOM 822 C C . ARG A 1 113 ? -3.962 14.403 -5.793 1.00 32.53 113 ARG A C 1
ATOM 824 O O . ARG A 1 113 ? -2.974 15.083 -5.585 1.00 32.53 113 ARG A O 1
ATOM 831 N N . TYR A 1 114 ? -4.542 13.568 -4.928 1.00 33.66 114 TYR A N 1
ATOM 832 C CA . TYR A 1 114 ? -4.098 13.231 -3.574 1.00 33.66 114 TYR A CA 1
ATOM 833 C C . TYR A 1 114 ? -3.551 11.791 -3.508 1.00 33.66 114 TYR A C 1
ATOM 835 O O . TYR A 1 114 ? -4.016 10.889 -4.223 1.00 33.66 114 TYR A O 1
ATOM 843 N N . ALA A 1 115 ? -2.621 11.539 -2.584 1.00 36.97 115 ALA A N 1
ATOM 844 C CA . ALA A 1 115 ? -1.998 10.230 -2.379 1.00 36.97 115 ALA A CA 1
ATOM 845 C C . ALA A 1 115 ? -2.688 9.402 -1.271 1.00 36.97 115 ALA A C 1
ATOM 847 O O . ALA A 1 115 ? -2.828 9.844 -0.132 1.00 36.97 115 ALA A O 1
ATOM 848 N N . LEU A 1 116 ? -3.077 8.159 -1.585 1.00 40.38 116 LEU A N 1
ATOM 849 C CA . LEU A 1 116 ? -3.675 7.196 -0.643 1.00 40.38 116 LEU A CA 1
ATOM 850 C C . LEU A 1 116 ? -2.921 5.864 -0.692 1.00 40.38 116 LEU A C 1
ATOM 852 O O . LEU A 1 116 ? -2.685 5.353 -1.789 1.00 40.38 116 LEU A O 1
ATOM 856 N N . GLN A 1 117 ? -2.672 5.230 0.460 1.00 40.53 117 GLN A N 1
ATOM 857 C CA . GLN A 1 117 ? -2.117 3.867 0.484 1.00 40.53 117 GLN A CA 1
ATOM 858 C C . GLN A 1 117 ? -3.171 2.792 0.142 1.00 40.53 117 GLN A C 1
ATOM 860 O O . GLN A 1 117 ? -2.818 1.698 -0.291 1.00 40.53 117 GLN A O 1
ATOM 865 N N . GLY A 1 118 ? -4.464 3.077 0.343 1.00 47.00 118 GLY A N 1
ATOM 866 C CA . GLY A 1 118 ? -5.542 2.081 0.208 1.00 47.00 118 GLY A CA 1
ATOM 867 C C . GLY A 1 118 ? -5.794 1.275 1.490 1.00 47.00 118 GLY A C 1
ATOM 868 O O . GLY A 1 118 ? -5.967 0.057 1.459 1.00 47.00 118 GLY A O 1
ATOM 869 N N . SER A 1 119 ? -5.765 1.939 2.651 1.00 49.66 119 SER A N 1
ATOM 870 C CA . SER A 1 119 ? -6.213 1.354 3.922 1.00 49.66 119 SER A CA 1
ATOM 871 C C . SER A 1 119 ? -6.825 2.417 4.830 1.00 49.66 119 SER A C 1
ATOM 873 O O . SER A 1 119 ? -6.168 3.415 5.108 1.00 49.66 119 SER A O 1
ATOM 875 N N . ARG A 1 120 ? -8.040 2.175 5.330 1.00 74.50 120 ARG A N 1
ATOM 876 C CA . ARG A 1 120 ? -8.825 3.101 6.166 1.00 74.50 120 ARG A CA 1
ATOM 877 C C . ARG A 1 120 ? -9.400 2.402 7.398 1.00 74.50 120 ARG A C 1
ATOM 879 O O . ARG A 1 120 ? -9.596 1.184 7.388 1.00 74.50 120 ARG A O 1
ATOM 886 N N . TRP A 1 121 ? -9.757 3.163 8.426 1.00 76.50 121 TRP A N 1
ATOM 887 C CA . TRP A 1 121 ? -10.527 2.642 9.554 1.00 76.50 121 TRP A CA 1
ATOM 888 C C . TRP A 1 121 ? -11.982 2.364 9.171 1.00 76.50 121 TRP A C 1
ATOM 890 O O . TRP A 1 121 ? -12.632 3.152 8.488 1.00 76.50 121 TRP A O 1
ATOM 900 N N . ARG A 1 122 ? -12.526 1.245 9.664 1.00 76.12 122 ARG A N 1
ATOM 901 C CA . ARG A 1 122 ? -13.940 0.868 9.464 1.00 76.12 122 ARG A CA 1
ATOM 902 C C . ARG A 1 122 ? -14.892 1.469 10.506 1.00 76.12 122 ARG A C 1
ATOM 904 O O . ARG A 1 122 ? -16.104 1.336 10.365 1.00 76.12 122 ARG A O 1
ATOM 911 N N . VAL A 1 123 ? -14.361 2.117 11.544 1.00 79.88 123 VAL A N 1
ATOM 912 C CA . VAL A 1 123 ? -15.124 2.820 12.587 1.00 79.88 123 VAL A CA 1
ATOM 913 C C . VAL A 1 123 ? -14.829 4.316 12.531 1.00 79.88 123 VAL A C 1
ATOM 915 O O . VAL A 1 123 ? -13.704 4.711 12.241 1.00 79.88 123 VAL A O 1
ATOM 918 N N . LYS A 1 124 ? -15.840 5.144 12.822 1.00 89.50 124 LYS A N 1
ATOM 919 C CA . LYS A 1 124 ? -15.697 6.610 12.873 1.00 89.50 124 LYS A CA 1
ATOM 920 C C . LYS A 1 124 ? -15.251 7.135 14.245 1.00 89.50 124 LYS A C 1
ATOM 922 O O . LYS A 1 124 ? -14.627 8.185 14.306 1.00 89.50 124 LYS A O 1
ATOM 927 N N . ASN A 1 125 ? -15.533 6.415 15.336 1.00 96.06 125 ASN A N 1
ATOM 928 C CA . ASN A 1 125 ? -14.982 6.725 16.660 1.00 96.06 125 ASN A CA 1
ATOM 929 C C . ASN A 1 125 ? -13.688 5.935 16.870 1.00 96.06 125 ASN A C 1
ATOM 931 O O . ASN A 1 125 ? -13.714 4.725 17.107 1.00 96.06 125 ASN A O 1
ATOM 935 N N . LEU A 1 126 ? -12.571 6.640 16.746 1.00 95.88 126 LEU A N 1
ATOM 936 C CA . LEU A 1 126 ? -11.225 6.147 16.978 1.00 95.88 126 LEU A CA 1
ATOM 937 C C . LEU A 1 126 ? -10.794 6.515 18.393 1.00 95.88 126 LEU A C 1
ATOM 939 O O . LEU A 1 126 ? -11.205 7.526 18.959 1.00 95.88 126 LEU A O 1
ATOM 943 N N . THR A 1 127 ? -9.950 5.681 18.989 1.00 97.50 127 THR A N 1
ATOM 944 C CA . THR A 1 127 ? -9.499 5.885 20.371 1.00 97.50 127 THR A CA 1
ATOM 945 C C . THR A 1 127 ? -7.988 5.907 20.414 1.00 97.50 127 THR A C 1
ATOM 947 O O . THR A 1 127 ? -7.398 4.949 19.919 1.00 97.50 127 THR A O 1
ATOM 950 N N . TYR A 1 128 ? -7.379 6.913 21.035 1.00 98.50 128 TYR A N 1
ATOM 951 C CA . TYR A 1 128 ? -5.922 7.076 21.080 1.00 98.50 128 TYR A CA 1
ATOM 952 C C . TYR A 1 128 ? -5.384 7.141 22.515 1.00 98.50 128 TYR A C 1
ATOM 954 O O . TYR A 1 128 ? -6.146 7.374 23.454 1.00 98.50 128 TYR A O 1
ATOM 962 N N . LYS A 1 129 ? -4.082 6.911 22.701 1.00 97.50 129 LYS A N 1
ATOM 963 C CA . LYS A 1 129 ? -3.396 6.971 24.008 1.00 97.50 129 LYS A CA 1
ATOM 964 C C . LYS A 1 129 ? -1.936 7.365 23.803 1.00 97.50 129 LYS A C 1
ATOM 966 O O . LYS A 1 129 ? -1.283 6.828 22.915 1.00 97.50 129 LYS A O 1
ATOM 971 N N . ILE A 1 130 ? -1.422 8.263 24.642 1.00 98.31 130 ILE A N 1
ATOM 972 C CA . ILE A 1 130 ? -0.005 8.647 24.651 1.00 98.31 130 ILE A CA 1
ATOM 973 C C . ILE A 1 130 ? 0.705 7.803 25.715 1.00 98.31 130 ILE A C 1
ATOM 975 O O . ILE A 1 130 ? 0.598 8.078 26.910 1.00 98.31 130 ILE A O 1
ATOM 979 N N . SER A 1 131 ? 1.405 6.748 25.295 1.00 95.62 131 SER A N 1
ATOM 980 C CA . SER A 1 131 ? 2.108 5.834 26.215 1.00 95.62 131 SER A CA 1
ATOM 981 C C . SER A 1 131 ? 3.406 6.424 26.749 1.00 95.62 131 SER A C 1
ATOM 983 O O . SER A 1 131 ? 3.776 6.197 27.901 1.00 95.62 131 SER A O 1
ATOM 985 N N . LYS A 1 132 ? 4.095 7.209 25.920 1.00 97.38 132 LYS A N 1
ATOM 986 C CA . LYS A 1 132 ? 5.384 7.826 26.233 1.00 97.38 132 LYS A CA 1
ATOM 987 C C . LYS A 1 132 ? 5.356 9.270 25.751 1.00 97.38 132 LYS A C 1
ATOM 989 O O . LYS A 1 132 ? 4.924 9.520 24.636 1.00 97.38 132 LYS A O 1
ATOM 994 N N . TYR A 1 133 ? 5.767 10.202 26.606 1.00 98.31 133 TYR A N 1
ATOM 995 C CA . TYR A 1 133 ? 5.688 11.650 26.372 1.00 98.31 133 TYR A CA 1
ATOM 996 C C . TYR A 1 133 ? 7.080 12.236 26.090 1.00 98.31 133 TYR A C 1
ATOM 998 O O . TYR A 1 133 ? 8.060 11.682 26.596 1.00 98.31 133 TYR A O 1
ATOM 1006 N N . PRO A 1 134 ? 7.181 13.369 25.369 1.00 97.12 134 PRO A N 1
ATOM 1007 C CA . PRO A 1 134 ? 8.455 14.039 25.132 1.00 97.12 134 PRO A CA 1
ATOM 1008 C C . PRO A 1 134 ? 9.072 14.544 26.439 1.00 97.12 134 PRO A C 1
ATOM 1010 O O . PRO A 1 134 ? 8.404 15.125 27.296 1.00 97.12 134 PRO A O 1
ATOM 1013 N N . SER A 1 135 ? 10.385 14.395 26.546 1.00 92.50 135 SER A N 1
ATOM 1014 C CA . SER A 1 135 ? 11.231 14.746 27.691 1.00 92.50 135 SER A CA 1
ATOM 1015 C C . SER A 1 135 ? 11.257 16.240 28.045 1.00 92.50 135 SER A C 1
ATOM 1017 O O . SER A 1 135 ? 11.646 16.601 29.155 1.00 92.50 135 SER A O 1
ATOM 1019 N N . ARG A 1 136 ? 10.866 17.118 27.110 1.00 91.69 136 ARG A N 1
ATOM 1020 C CA . ARG A 1 136 ? 11.041 18.583 27.198 1.00 91.69 136 ARG A CA 1
ATOM 1021 C C . ARG A 1 136 ? 9.737 19.386 27.285 1.00 91.69 136 ARG A C 1
ATOM 1023 O O . ARG A 1 136 ? 9.801 20.599 27.477 1.00 91.69 136 ARG A O 1
ATOM 1030 N N . LEU A 1 137 ? 8.568 18.748 27.168 1.00 95.81 137 LEU A N 1
ATOM 1031 C CA . LEU A 1 137 ? 7.256 19.410 27.232 1.00 95.81 137 LEU A CA 1
ATOM 1032 C C . LEU A 1 137 ? 6.404 18.852 28.381 1.00 95.81 137 LEU A C 1
ATOM 1034 O O . LEU A 1 137 ? 6.571 17.719 28.828 1.00 95.81 137 LEU A O 1
ATOM 1038 N N . ARG A 1 138 ? 5.464 19.658 28.882 1.00 97.62 138 ARG A N 1
ATOM 1039 C CA . ARG A 1 138 ? 4.537 19.241 29.946 1.00 97.62 138 ARG A CA 1
ATOM 1040 C C . ARG A 1 138 ? 3.432 18.370 29.356 1.00 97.62 138 ARG A C 1
ATOM 1042 O O . ARG A 1 138 ? 2.815 18.778 28.378 1.00 97.62 138 ARG A O 1
ATOM 1049 N N . LYS A 1 139 ? 3.114 17.239 30.002 1.00 97.62 139 LYS A N 1
ATOM 1050 C CA . LYS A 1 139 ? 2.091 16.283 29.529 1.00 97.62 139 LYS A CA 1
ATOM 1051 C C . LYS A 1 139 ? 0.782 16.950 29.097 1.00 97.62 139 LYS A C 1
ATOM 1053 O O . LYS A 1 139 ? 0.415 16.818 27.944 1.00 97.62 139 LYS A O 1
ATOM 1058 N N . ARG A 1 140 ? 0.181 17.775 29.964 1.00 97.88 140 ARG A N 1
ATOM 1059 C CA . ARG A 1 140 ? -1.062 18.520 29.678 1.00 97.88 140 ARG A CA 1
ATOM 1060 C C . ARG A 1 140 ? -0.998 19.358 28.394 1.00 97.88 140 ARG A C 1
ATOM 1062 O O . ARG A 1 140 ? -1.990 19.480 27.689 1.00 97.88 140 ARG A O 1
ATOM 1069 N N . ASP A 1 141 ? 0.153 19.962 28.117 1.00 97.94 141 ASP A N 1
ATOM 1070 C CA . ASP A 1 141 ? 0.322 20.864 26.976 1.00 97.94 141 ASP A CA 1
ATOM 1071 C C . ASP A 1 141 ? 0.563 20.048 25.680 1.00 97.94 141 ASP A C 1
ATOM 1073 O O . ASP A 1 141 ? 0.151 20.459 24.600 1.00 97.94 141 ASP A O 1
ATOM 1077 N N . VAL A 1 142 ? 1.116 18.833 25.803 1.00 98.38 142 VAL A N 1
ATOM 1078 C CA . VAL A 1 142 ? 1.149 17.799 24.747 1.00 98.38 142 VAL A CA 1
ATOM 1079 C C . VAL A 1 142 ? -0.254 17.221 24.497 1.00 98.38 142 VAL A C 1
ATOM 1081 O O . VAL A 1 142 ? -0.678 17.135 23.349 1.00 98.38 142 VAL A O 1
ATOM 1084 N N . ASP A 1 143 ? -1.011 16.892 25.551 1.00 98.31 143 ASP A N 1
ATOM 1085 C CA . ASP A 1 143 ? -2.400 16.393 25.482 1.00 98.31 143 ASP A CA 1
ATOM 1086 C C . ASP A 1 143 ? -3.355 17.384 24.788 1.00 98.31 143 ASP A C 1
ATOM 1088 O O . ASP A 1 143 ? -4.437 17.006 24.329 1.00 98.31 143 ASP A O 1
ATOM 1092 N N . GLU A 1 144 ? -2.979 18.664 24.756 1.00 98.06 144 GLU A N 1
ATOM 1093 C CA . GLU A 1 144 ? -3.677 19.747 24.071 1.00 98.06 144 GLU A CA 1
ATOM 1094 C C . GLU A 1 144 ? -3.329 19.793 22.579 1.00 98.06 144 GLU A C 1
ATOM 1096 O O . GLU A 1 144 ? -4.216 19.639 21.739 1.00 98.06 144 GLU A O 1
ATOM 1101 N N . GLU A 1 145 ? -2.043 19.911 22.238 1.00 97.81 145 GLU A N 1
ATOM 1102 C CA . GLU A 1 145 ? -1.583 19.974 20.842 1.00 97.81 145 GLU A CA 1
ATOM 1103 C C . GLU A 1 145 ? -1.942 18.708 20.048 1.00 97.81 145 GLU A C 1
ATOM 1105 O O . GLU A 1 145 ? -2.366 18.812 18.900 1.00 97.81 145 GLU A O 1
ATOM 1110 N N . ILE A 1 146 ? -1.864 17.521 20.663 1.00 98.56 146 ILE A N 1
ATOM 1111 C CA . ILE A 1 146 ? -2.276 16.249 20.042 1.00 98.56 146 ILE A CA 1
ATOM 1112 C C . ILE A 1 146 ? -3.782 16.234 19.733 1.00 98.56 146 ILE A C 1
ATOM 1114 O O . ILE A 1 146 ? -4.201 15.719 18.697 1.00 98.56 146 ILE A O 1
ATOM 1118 N N . ARG A 1 147 ? -4.618 16.832 20.590 1.00 98.38 147 ARG A N 1
ATOM 1119 C CA . ARG A 1 147 ? -6.068 16.904 20.355 1.00 98.38 147 ARG A CA 1
ATOM 1120 C C . ARG A 1 147 ? -6.419 17.894 19.245 1.00 98.38 147 ARG A C 1
ATOM 1122 O O . ARG A 1 147 ? -7.340 17.632 18.481 1.00 98.38 147 ARG A O 1
ATOM 1129 N N . GLN A 1 148 ? -5.671 18.992 19.139 1.00 97.75 148 GLN A N 1
ATOM 1130 C CA . GLN A 1 148 ? -5.795 19.955 18.040 1.00 97.75 148 GLN A CA 1
ATOM 1131 C C . GLN A 1 148 ? -5.274 19.382 16.710 1.00 97.75 148 GLN A C 1
ATOM 1133 O O . GLN A 1 148 ? -5.871 19.616 15.665 1.00 97.75 148 GLN A O 1
ATOM 1138 N N . ALA A 1 149 ? -4.218 18.563 16.737 1.00 98.25 149 ALA A N 1
ATOM 1139 C CA . ALA A 1 149 ? -3.760 17.815 15.565 1.00 98.25 149 ALA A CA 1
ATOM 1140 C C . ALA A 1 149 ? -4.831 16.830 15.054 1.00 98.25 149 ALA A C 1
ATOM 1142 O O . ALA A 1 149 ? -5.061 16.738 13.851 1.00 98.25 149 ALA A O 1
ATOM 1143 N N . PHE A 1 150 ? -5.549 16.147 15.955 1.00 98.56 150 PHE A N 1
ATOM 1144 C CA . PHE A 1 150 ? -6.716 15.340 15.580 1.00 98.56 150 PHE A CA 1
ATOM 1145 C C . PHE A 1 150 ? -7.927 16.172 15.126 1.00 98.56 150 PHE A C 1
ATOM 1147 O O . PHE A 1 150 ? -8.682 15.704 14.270 1.00 98.56 150 PHE A O 1
ATOM 1154 N N . SER A 1 151 ? -8.139 17.384 15.663 1.00 97.50 151 SER A N 1
ATOM 1155 C CA . SER A 1 151 ? -9.312 18.193 15.297 1.00 97.50 151 SER A CA 1
ATOM 1156 C C . SER A 1 151 ? -9.270 18.666 13.847 1.00 97.50 151 SER A C 1
ATOM 1158 O O . SER A 1 151 ? -10.302 18.649 13.185 1.00 97.50 151 SER A O 1
ATOM 1160 N N . LEU A 1 152 ? -8.078 18.960 13.309 1.00 97.44 152 LEU A N 1
ATOM 1161 C CA . LEU A 1 152 ? -7.888 19.268 11.884 1.00 97.44 152 LEU A CA 1
ATOM 1162 C C . LEU A 1 152 ? -8.539 18.214 10.967 1.00 97.44 152 LEU A C 1
ATOM 1164 O O . LEU A 1 152 ? -9.191 18.573 9.991 1.00 97.44 152 LEU A O 1
ATOM 1168 N N . TRP A 1 153 ? -8.448 16.925 11.311 1.00 98.12 153 TRP A N 1
ATOM 1169 C CA . TRP A 1 153 ? -9.060 15.838 10.538 1.00 98.12 153 TRP A CA 1
ATOM 1170 C C . TRP A 1 153 ? -10.554 15.626 10.843 1.00 98.12 153 TRP A C 1
ATOM 1172 O O . TRP A 1 153 ? -11.338 15.333 9.932 1.00 98.12 153 TRP A O 1
ATOM 1182 N N . SER A 1 154 ? -10.985 15.791 12.101 1.00 97.38 154 SER A N 1
ATOM 1183 C CA . SER A 1 154 ? -12.409 15.695 12.472 1.00 97.38 154 SER A CA 1
ATOM 1184 C C . SER A 1 154 ? -13.231 16.933 12.112 1.00 97.38 154 SER A C 1
ATOM 1186 O O . SER A 1 154 ? -14.456 16.889 12.203 1.00 97.38 154 SER A O 1
ATOM 1188 N N . ASP A 1 155 ? -12.618 18.031 11.669 1.00 96.62 155 ASP A N 1
ATOM 1189 C CA . ASP A 1 155 ? -13.335 19.216 11.186 1.00 96.62 155 ASP A CA 1
ATOM 1190 C C . ASP A 1 155 ? -13.827 19.106 9.741 1.00 96.62 155 ASP A C 1
ATOM 1192 O O . ASP A 1 155 ? -14.825 19.737 9.389 1.00 96.62 155 ASP A O 1
ATOM 1196 N N . TYR A 1 156 ? -13.256 18.188 8.958 1.00 96.38 156 TYR A N 1
ATOM 1197 C CA . TYR A 1 156 ? -13.676 17.912 7.579 1.00 96.38 156 TYR A CA 1
ATOM 1198 C C . TYR A 1 156 ? -14.377 16.559 7.390 1.00 96.38 156 TYR A C 1
ATOM 1200 O O . TYR A 1 156 ? -14.935 16.315 6.317 1.00 96.38 156 TYR A O 1
ATOM 1208 N N . THR A 1 157 ? -14.421 15.710 8.422 1.00 96.31 157 THR A N 1
ATOM 1209 C CA . THR A 1 157 ? -15.010 14.357 8.390 1.00 96.31 157 THR A CA 1
ATOM 1210 C C . THR A 1 157 ? -15.933 14.091 9.587 1.00 96.31 157 THR A C 1
ATOM 1212 O O . THR A 1 157 ? -16.018 14.894 10.509 1.00 96.31 157 THR A O 1
ATOM 1215 N N . ASP A 1 158 ? -16.608 12.938 9.600 1.00 97.12 158 ASP A N 1
ATOM 1216 C CA . ASP A 1 158 ? -17.337 12.432 10.781 1.00 97.12 158 ASP A CA 1
ATOM 1217 C C . ASP A 1 158 ? -16.439 11.670 11.781 1.00 97.12 158 ASP A C 1
ATOM 1219 O O . ASP A 1 158 ? -16.944 10.940 12.641 1.00 97.12 158 ASP A O 1
ATOM 1223 N N . LEU A 1 159 ? -15.110 11.744 11.646 1.00 97.06 159 LEU A N 1
ATOM 1224 C CA . LEU A 1 159 ? -14.209 11.077 12.582 1.00 97.06 159 LEU A CA 1
ATOM 1225 C C . LEU A 1 159 ? -14.292 11.724 13.967 1.00 97.06 159 LEU A C 1
ATOM 1227 O O . LEU A 1 159 ? -14.382 12.939 14.108 1.00 97.06 159 LEU A O 1
ATOM 1231 N N . THR A 1 160 ? -14.227 10.905 15.010 1.00 97.88 160 THR A N 1
ATOM 1232 C CA . THR A 1 160 ? -14.153 11.353 16.405 1.00 97.88 160 THR A CA 1
ATOM 1233 C C . THR A 1 160 ? -13.002 10.641 17.102 1.00 97.88 160 THR A C 1
ATOM 1235 O O . THR A 1 160 ? -12.762 9.460 16.861 1.00 97.88 160 THR A O 1
ATOM 1238 N N . PHE A 1 161 ? -12.269 11.372 17.943 1.00 98.38 161 PHE A N 1
ATOM 1239 C CA . PHE A 1 161 ? -11.018 10.911 18.545 1.00 98.38 161 PHE A CA 1
ATOM 1240 C C . PHE A 1 161 ? -11.126 10.946 20.070 1.00 98.38 161 PHE A C 1
ATOM 1242 O O . PHE A 1 161 ? -11.075 12.007 20.691 1.00 98.38 161 PHE A O 1
ATOM 1249 N N . THR A 1 162 ? -11.299 9.773 20.677 1.00 97.94 162 THR A N 1
ATOM 1250 C CA . THR A 1 162 ? -11.518 9.617 22.120 1.00 97.94 162 THR A CA 1
ATOM 1251 C C . THR A 1 162 ? -10.207 9.238 22.828 1.00 97.94 162 THR A C 1
ATOM 1253 O O . THR A 1 162 ? -9.729 8.114 22.636 1.00 97.94 162 THR A O 1
ATOM 1256 N N . PRO A 1 163 ? -9.609 10.104 23.668 1.00 97.81 163 PRO A N 1
ATOM 1257 C CA . PRO A 1 163 ? -8.425 9.737 24.441 1.00 97.81 163 PRO A CA 1
ATOM 1258 C C . PRO A 1 163 ? -8.751 8.672 25.501 1.00 97.81 163 PRO A C 1
ATOM 1260 O O . PRO A 1 163 ? -9.748 8.770 26.219 1.00 97.81 163 PRO A O 1
ATOM 1263 N N . LYS A 1 164 ? -7.873 7.677 25.646 1.00 95.69 164 LYS A N 1
ATOM 1264 C CA . LYS A 1 164 ? -7.871 6.682 26.728 1.00 95.69 164 LYS A CA 1
ATOM 1265 C C . LYS A 1 164 ? -6.600 6.810 27.565 1.00 95.69 164 LYS A C 1
ATOM 1267 O O . LYS A 1 164 ? -5.537 7.129 27.047 1.00 95.69 164 LYS A O 1
ATOM 1272 N N . GLN A 1 165 ? -6.711 6.488 28.853 1.00 89.31 165 GLN A N 1
ATOM 1273 C CA . GLN A 1 165 ? -5.578 6.455 29.790 1.00 89.31 165 GLN A CA 1
ATOM 1274 C C . GLN A 1 165 ? -4.898 5.075 29.866 1.00 89.31 165 GLN A C 1
ATOM 1276 O O . GLN A 1 165 ? -3.760 4.966 30.310 1.00 89.31 165 GLN A O 1
ATOM 1281 N N . SER A 1 166 ? -5.583 4.005 29.452 1.00 85.56 166 SER A N 1
ATOM 1282 C CA . SER A 1 166 ? -5.089 2.627 29.547 1.00 85.56 166 SER A CA 1
ATOM 1283 C C . SER A 1 166 ? -5.781 1.697 28.541 1.00 85.56 166 SER A C 1
ATOM 1285 O O . SER A 1 166 ? -6.741 2.081 27.867 1.00 85.56 166 SER A O 1
ATOM 1287 N N . GLY A 1 167 ? -5.274 0.465 28.434 1.00 84.19 167 GLY A N 1
ATOM 1288 C CA . GLY A 1 167 ? -5.789 -0.560 27.527 1.00 84.19 167 GLY A CA 1
ATOM 1289 C C . GLY A 1 167 ? -5.372 -0.374 26.063 1.00 84.19 167 GLY A C 1
ATOM 1290 O O . GLY A 1 167 ? -4.495 0.432 25.737 1.00 84.19 167 GLY A O 1
ATOM 1291 N N . SER A 1 168 ? -6.007 -1.164 25.193 1.00 83.56 168 SER A N 1
ATOM 1292 C CA . SER A 1 168 ? -5.808 -1.135 23.741 1.00 83.56 168 SER A CA 1
ATOM 1293 C C . SER A 1 168 ? -6.562 0.032 23.079 1.00 83.56 168 SER A C 1
ATOM 1295 O O . SER A 1 168 ? -7.648 0.456 23.513 1.00 83.56 168 SER A O 1
ATOM 1297 N N . VAL A 1 169 ? -5.947 0.557 22.023 1.00 91.31 169 VAL A N 1
ATOM 1298 C CA . VAL A 1 169 ? -6.335 1.740 21.250 1.00 91.31 169 VAL A CA 1
ATOM 1299 C C . VAL A 1 169 ? -6.244 1.457 19.748 1.00 91.31 169 VAL A C 1
ATOM 1301 O O . VAL A 1 169 ? -5.769 0.405 19.343 1.00 91.31 169 VAL A O 1
ATOM 1304 N N . HIS A 1 170 ? -6.750 2.392 18.944 1.00 92.56 170 HIS A N 1
ATOM 1305 C CA . HIS A 1 170 ? -6.632 2.404 17.485 1.00 92.56 170 HIS A CA 1
ATOM 1306 C C . HIS A 1 170 ? -5.402 3.193 17.006 1.00 92.56 170 HIS A C 1
ATOM 1308 O O . HIS A 1 170 ? -5.054 3.102 15.842 1.00 92.56 170 HIS A O 1
ATOM 1314 N N . ILE A 1 171 ? -4.826 4.043 17.866 1.00 95.62 171 ILE A N 1
ATOM 1315 C CA . ILE A 1 171 ? -3.618 4.836 17.604 1.00 95.62 171 ILE A CA 1
ATOM 1316 C C . ILE A 1 171 ? -2.880 4.976 18.943 1.00 95.62 171 ILE A C 1
ATOM 1318 O O . ILE A 1 171 ? -3.341 5.690 19.842 1.00 95.62 171 ILE A O 1
ATOM 1322 N N . GLU A 1 172 ? -1.763 4.283 19.116 1.00 96.19 172 GLU A N 1
ATOM 1323 C CA . GLU A 1 172 ? -0.832 4.504 20.219 1.00 96.19 172 GLU A CA 1
ATOM 1324 C C . GLU A 1 172 ? 0.242 5.523 19.819 1.00 96.19 172 GLU A C 1
ATOM 1326 O O . GLU A 1 172 ? 0.826 5.458 18.742 1.00 96.19 172 GLU A O 1
ATOM 1331 N N . ILE A 1 173 ? 0.484 6.504 20.689 1.00 98.69 173 ILE A N 1
ATOM 1332 C CA . ILE A 1 173 ? 1.413 7.611 20.448 1.00 98.69 173 ILE A CA 1
ATOM 1333 C C . ILE A 1 173 ? 2.612 7.446 21.378 1.00 98.69 173 ILE A C 1
ATOM 1335 O O . ILE A 1 173 ? 2.448 7.350 22.604 1.00 98.69 173 ILE A O 1
ATOM 1339 N N . ARG A 1 174 ? 3.822 7.425 20.81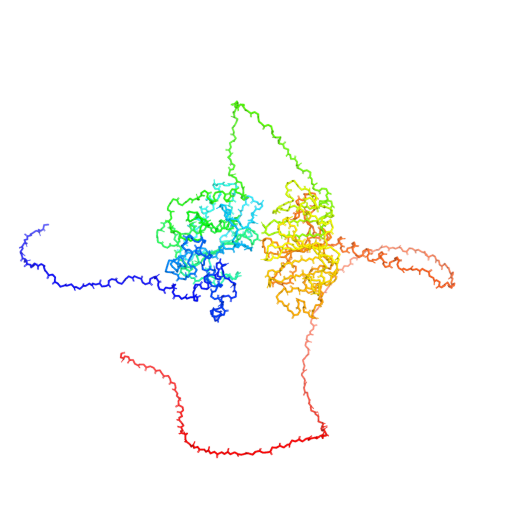0 1.00 97.69 174 ARG A N 1
ATOM 1340 C CA . ARG A 1 174 ? 5.074 7.243 21.559 1.00 97.69 174 ARG A CA 1
ATOM 1341 C C . ARG A 1 174 ? 6.140 8.245 21.130 1.00 97.69 174 ARG A C 1
ATOM 1343 O O . ARG A 1 174 ? 6.332 8.497 19.948 1.00 97.69 174 ARG A O 1
ATOM 1350 N N . PHE A 1 175 ? 6.863 8.776 22.108 1.00 98.44 175 PHE A N 1
ATOM 1351 C CA . PHE A 1 175 ? 8.039 9.615 21.890 1.00 98.44 175 PHE A CA 1
ATOM 1352 C C . PHE A 1 175 ? 9.292 8.790 22.210 1.00 98.44 175 PHE A C 1
ATOM 1354 O O . PHE A 1 175 ? 9.581 8.496 23.374 1.00 98.44 175 PHE A O 1
ATOM 1361 N N . GLU A 1 176 ? 9.982 8.338 21.170 1.00 96.81 176 GLU A N 1
ATOM 1362 C CA . GLU A 1 176 ? 11.052 7.333 21.204 1.00 96.81 176 GLU A CA 1
ATOM 1363 C C . GLU A 1 176 ? 12.389 7.929 20.737 1.00 96.81 176 GLU A C 1
ATOM 1365 O O . GLU A 1 176 ? 12.450 9.121 20.488 1.00 96.81 176 GLU A O 1
ATOM 1370 N N . ARG A 1 177 ? 13.490 7.167 20.694 1.00 94.25 177 ARG A N 1
ATOM 1371 C CA . ARG A 1 177 ? 14.792 7.652 20.184 1.00 94.25 177 ARG A CA 1
ATOM 1372 C C . ARG A 1 177 ? 15.586 6.506 19.577 1.00 94.25 177 ARG A C 1
ATOM 1374 O O . ARG A 1 177 ? 15.670 5.457 20.210 1.00 94.25 177 ARG A O 1
ATOM 1381 N N . GLY A 1 178 ? 16.235 6.727 18.435 1.00 90.50 178 GLY A N 1
ATOM 1382 C CA . GLY A 1 178 ? 17.041 5.693 17.779 1.00 90.50 178 GLY A CA 1
ATOM 1383 C C . GLY A 1 178 ? 16.218 4.442 17.455 1.00 90.50 178 GLY A C 1
ATOM 1384 O O . GLY A 1 178 ? 15.079 4.546 17.004 1.00 90.50 178 GLY A O 1
ATOM 1385 N N . GLU A 1 179 ? 16.780 3.261 17.716 1.00 87.00 179 GLU A N 1
ATOM 1386 C CA . GLU A 1 179 ? 16.059 1.984 17.640 1.00 87.00 179 GLU A CA 1
ATOM 1387 C C . GLU A 1 179 ? 15.039 1.848 18.779 1.00 87.00 179 GLU A C 1
ATOM 1389 O O . GLU A 1 179 ? 15.385 1.953 19.957 1.00 87.00 179 GLU A O 1
ATOM 1394 N N . HIS A 1 180 ? 13.776 1.606 18.417 1.00 84.69 180 HIS A N 1
ATOM 1395 C CA . HIS A 1 180 ? 12.634 1.612 19.334 1.00 84.69 180 HIS A CA 1
ATOM 1396 C C . HIS A 1 180 ? 11.641 0.450 19.132 1.00 84.69 180 HIS A C 1
ATOM 1398 O O . HIS A 1 180 ? 10.506 0.492 19.627 1.00 84.69 180 HIS A O 1
ATOM 1404 N N . GLY A 1 181 ? 12.110 -0.627 18.491 1.00 63.66 181 GLY A N 1
ATOM 1405 C CA . GLY A 1 181 ? 11.492 -1.954 18.499 1.00 63.66 181 GLY A CA 1
ATOM 1406 C C . GLY A 1 181 ? 10.569 -2.254 17.320 1.00 63.66 181 GLY A C 1
ATOM 1407 O O . GLY A 1 181 ? 9.880 -3.271 17.352 1.00 63.66 181 GLY A O 1
ATOM 1408 N N . ASP A 1 182 ? 10.538 -1.390 16.306 1.00 65.44 182 ASP A N 1
ATOM 1409 C CA . ASP A 1 182 ? 9.647 -1.496 15.144 1.00 65.44 182 ASP A CA 1
ATOM 1410 C C . ASP A 1 182 ? 10.396 -1.754 13.811 1.00 65.44 182 ASP A C 1
ATOM 1412 O O . ASP A 1 182 ? 9.828 -2.319 12.871 1.00 65.44 182 ASP A O 1
ATOM 1416 N N . GLY A 1 183 ? 11.707 -1.475 13.777 1.00 68.19 183 GLY A N 1
ATOM 1417 C CA . GLY A 1 183 ? 12.624 -1.745 12.666 1.00 68.19 183 GLY A CA 1
ATOM 1418 C C . GLY A 1 183 ? 12.968 -0.536 11.788 1.00 68.19 183 GLY A C 1
ATOM 1419 O O . GLY A 1 183 ? 13.763 -0.685 10.850 1.00 68.19 183 GLY A O 1
ATOM 1420 N N . ASP A 1 184 ? 12.422 0.644 12.088 1.00 74.44 184 ASP A N 1
ATOM 1421 C CA . ASP A 1 184 ? 12.715 1.899 11.392 1.00 74.44 184 ASP A CA 1
ATOM 1422 C C . ASP A 1 184 ? 13.272 2.943 12.395 1.00 74.44 184 ASP A C 1
ATOM 1424 O O . ASP A 1 184 ? 12.569 3.849 12.835 1.00 74.44 184 ASP A O 1
ATOM 1428 N N . PRO A 1 185 ? 14.552 2.805 12.807 1.00 81.44 185 PRO A N 1
ATOM 1429 C CA . PRO A 1 185 ? 15.164 3.637 13.845 1.00 81.44 185 PRO A CA 1
ATOM 1430 C C . PRO A 1 185 ? 15.323 5.108 13.431 1.00 81.44 185 PRO A C 1
ATOM 1432 O O . PRO A 1 185 ? 15.715 5.395 12.299 1.00 81.44 185 PRO A O 1
ATOM 1435 N N . PHE A 1 186 ? 15.122 6.026 14.383 1.00 91.00 186 PHE A N 1
ATOM 1436 C CA . PHE A 1 186 ? 15.377 7.459 14.187 1.00 91.00 186 PHE A CA 1
ATOM 1437 C C . PHE A 1 186 ? 16.877 7.792 14.106 1.00 91.00 186 PHE A C 1
ATOM 1439 O O . PHE A 1 186 ? 17.721 7.110 14.695 1.00 91.00 186 PHE A O 1
ATOM 1446 N N . ASP A 1 187 ? 17.198 8.870 13.394 1.00 88.00 187 ASP A N 1
ATOM 1447 C CA . ASP A 1 187 ? 18.549 9.369 13.108 1.00 88.00 187 ASP A CA 1
ATOM 1448 C C . ASP A 1 187 ? 19.039 10.452 14.091 1.00 88.00 187 ASP A C 1
ATOM 1450 O O . ASP A 1 187 ? 20.252 10.640 14.231 1.00 88.00 187 ASP A O 1
ATOM 1454 N N . GLY A 1 188 ? 18.138 11.096 14.843 1.00 88.81 188 GLY A N 1
ATOM 1455 C CA . GLY A 1 188 ? 18.460 12.046 15.908 1.00 88.81 188 GLY A CA 1
ATOM 1456 C C . GLY A 1 188 ? 17.939 13.465 15.631 1.00 88.81 188 GLY A C 1
ATOM 1457 O O . GLY A 1 188 ? 16.878 13.637 15.045 1.00 88.81 188 GLY A O 1
ATOM 1458 N N . PRO A 1 189 ? 18.632 14.523 16.102 1.00 86.44 189 PRO A N 1
ATOM 1459 C CA . PRO A 1 189 ? 18.194 15.902 15.871 1.00 86.44 189 PRO A CA 1
ATOM 1460 C C . PRO A 1 189 ? 18.392 16.343 14.409 1.00 86.44 189 PRO A C 1
ATOM 1462 O O . PRO A 1 189 ? 19.528 16.494 13.950 1.00 86.44 189 PRO A O 1
ATOM 1465 N N . GLY A 1 190 ? 17.293 16.650 13.721 1.00 81.69 190 GLY A N 1
ATOM 1466 C CA . GLY A 1 190 ? 17.223 16.842 12.272 1.00 81.69 190 GLY A CA 1
ATOM 1467 C C . GLY A 1 190 ? 17.076 15.517 11.515 1.00 81.69 190 GLY A C 1
ATOM 1468 O O . GLY A 1 190 ? 17.347 14.453 12.051 1.00 81.69 190 GLY A O 1
ATOM 1469 N N . GLY A 1 191 ? 16.663 15.578 10.246 1.00 90.31 191 GLY A N 1
ATOM 1470 C CA . GLY A 1 191 ? 16.383 14.369 9.465 1.00 90.31 191 GLY A CA 1
ATOM 1471 C C . GLY A 1 191 ? 14.966 13.848 9.711 1.00 90.31 191 GLY A C 1
ATOM 1472 O O . GLY A 1 191 ? 14.006 14.456 9.227 1.00 90.31 191 GLY A O 1
ATOM 1473 N N . THR A 1 192 ? 14.834 12.729 10.417 1.00 94.06 192 THR A N 1
ATOM 1474 C CA . THR A 1 192 ? 13.595 11.949 10.537 1.00 94.06 192 THR A CA 1
ATOM 1475 C C . THR A 1 192 ? 12.819 12.327 11.802 1.00 94.06 192 THR A C 1
ATOM 1477 O O . THR A 1 192 ? 13.052 11.796 12.883 1.00 94.06 192 THR A O 1
ATOM 1480 N N . LEU A 1 193 ? 11.859 13.248 11.677 1.00 95.75 193 LEU A N 1
ATOM 1481 C CA . LEU A 1 193 ? 11.166 13.838 12.834 1.00 95.75 193 LEU A CA 1
ATOM 1482 C C . LEU A 1 193 ? 10.210 12.865 13.544 1.00 95.75 193 LEU A C 1
ATOM 1484 O O . LEU A 1 193 ? 10.055 12.907 14.768 1.00 95.75 193 LEU A O 1
ATOM 1488 N N . ALA A 1 194 ? 9.507 12.055 12.755 1.00 97.94 194 ALA A N 1
ATOM 1489 C CA . ALA A 1 194 ? 8.455 11.142 13.184 1.00 97.94 194 ALA A CA 1
ATOM 1490 C C . ALA A 1 194 ? 8.111 10.155 12.053 1.00 97.94 194 ALA A C 1
ATOM 1492 O O . ALA A 1 194 ? 8.508 10.363 10.902 1.00 97.94 194 ALA A O 1
ATOM 1493 N N . HIS A 1 195 ? 7.355 9.107 12.377 1.00 94.75 195 HIS A N 1
ATOM 1494 C CA . HIS A 1 195 ? 6.637 8.269 11.412 1.00 94.75 195 HIS A CA 1
ATOM 1495 C C . HIS A 1 195 ? 5.394 7.644 12.046 1.00 94.75 195 HIS A C 1
ATOM 1497 O O . HIS A 1 195 ? 5.359 7.380 13.249 1.00 94.75 195 HIS A O 1
ATOM 1503 N N . ALA A 1 196 ? 4.394 7.327 11.227 1.00 90.81 196 ALA A N 1
ATOM 1504 C CA . ALA A 1 196 ? 3.206 6.609 11.665 1.00 90.81 196 ALA A CA 1
ATOM 1505 C C . ALA A 1 196 ? 2.830 5.434 10.761 1.00 90.81 196 ALA A C 1
ATOM 1507 O O . ALA A 1 196 ? 3.010 5.433 9.540 1.00 90.81 196 ALA A O 1
ATOM 1508 N N . TYR A 1 197 ? 2.258 4.415 11.395 1.00 80.25 197 TYR A N 1
ATOM 1509 C CA . TYR A 1 197 ? 1.730 3.237 10.742 1.00 80.25 197 TYR A CA 1
ATOM 1510 C C . TYR A 1 197 ? 0.298 3.457 10.267 1.00 80.25 197 TYR A C 1
ATOM 1512 O O . TYR A 1 197 ? -0.584 3.901 10.994 1.00 80.25 197 TYR A O 1
ATOM 1520 N N . PHE A 1 198 ? 0.049 3.061 9.025 1.00 75.69 198 PHE A N 1
ATOM 1521 C CA . PHE A 1 198 ? -1.265 3.122 8.396 1.00 75.69 198 PHE A CA 1
ATOM 1522 C C . PHE A 1 198 ? -2.298 2.212 9.100 1.00 75.69 198 PHE A C 1
ATOM 1524 O O . PHE A 1 198 ? -1.907 1.233 9.746 1.00 75.69 198 PHE A O 1
ATOM 1531 N N . PRO A 1 199 ? -3.620 2.432 8.919 1.00 76.94 199 PRO A N 1
ATOM 1532 C CA . PRO A 1 199 ? -4.684 1.663 9.584 1.00 76.94 199 PRO A CA 1
ATOM 1533 C C . PRO A 1 199 ? -4.577 0.131 9.487 1.00 76.94 199 PRO A C 1
ATOM 1535 O O . PRO A 1 199 ? -5.015 -0.579 10.388 1.00 76.94 199 PRO A O 1
ATOM 1538 N N . VAL A 1 200 ? -3.992 -0.403 8.408 1.00 56.31 200 VAL A N 1
ATOM 1539 C CA . VAL A 1 200 ? -3.786 -1.856 8.220 1.00 56.31 200 VAL A CA 1
ATOM 1540 C C . VAL A 1 200 ? -2.686 -2.449 9.119 1.00 56.31 200 VAL A C 1
ATOM 1542 O O . VAL A 1 200 ? -2.673 -3.660 9.340 1.00 56.31 200 VAL A O 1
ATOM 1545 N N . TYR A 1 201 ? -1.793 -1.609 9.650 1.00 54.41 201 TYR A N 1
ATOM 1546 C CA . TYR A 1 201 ? -0.656 -1.988 10.496 1.00 54.41 201 TYR A CA 1
ATOM 1547 C C . TYR A 1 201 ? -0.829 -1.614 11.975 1.00 54.41 201 TYR A C 1
ATOM 1549 O O . TYR A 1 201 ? -0.065 -2.103 12.798 1.00 54.41 201 TYR A O 1
ATOM 1557 N N . GLY A 1 202 ? -1.839 -0.809 12.322 1.00 67.06 202 GLY A N 1
ATOM 1558 C CA . GLY A 1 202 ? -2.191 -0.514 13.716 1.00 67.06 202 GLY A CA 1
ATOM 1559 C C . GLY A 1 202 ? -2.468 0.953 14.032 1.00 67.06 202 GLY A C 1
ATOM 1560 O O . GLY A 1 202 ? -3.045 1.211 15.076 1.00 67.06 202 GLY A O 1
ATOM 1561 N N . GLY A 1 203 ? -2.125 1.899 13.148 1.00 80.69 203 GLY A N 1
ATOM 1562 C CA . GLY A 1 203 ? -2.359 3.334 13.369 1.00 80.69 203 GLY A CA 1
ATOM 1563 C C . GLY A 1 203 ? -1.273 4.074 14.151 1.00 80.69 203 GLY A C 1
ATOM 1564 O O . GLY A 1 203 ? -1.250 5.302 14.114 1.00 80.69 203 GLY A O 1
ATOM 1565 N N . ASP A 1 204 ? -0.418 3.353 14.876 1.00 88.56 204 ASP A N 1
ATOM 1566 C CA . ASP A 1 204 ? 0.506 3.913 15.869 1.00 88.56 204 ASP A CA 1
ATOM 1567 C C . ASP A 1 204 ? 1.479 4.949 15.284 1.00 88.56 204 ASP A C 1
ATOM 1569 O O . ASP A 1 204 ? 1.940 4.814 14.152 1.00 88.56 204 ASP A O 1
ATOM 1573 N N . ALA A 1 205 ? 1.792 5.983 16.069 1.00 97.19 205 ALA A N 1
ATOM 1574 C CA . ALA A 1 205 ? 2.612 7.123 15.660 1.00 97.19 205 ALA A CA 1
ATOM 1575 C C . ALA A 1 205 ? 3.800 7.327 16.613 1.00 97.19 205 ALA A C 1
ATOM 1577 O O . ALA A 1 205 ? 3.627 7.487 17.830 1.00 97.19 205 ALA A O 1
ATOM 1578 N N . HIS A 1 206 ? 5.008 7.332 16.055 1.00 97.69 206 HIS A N 1
ATOM 1579 C CA . HIS A 1 206 ? 6.272 7.482 16.768 1.00 97.69 206 HIS A CA 1
ATOM 1580 C C . HIS A 1 206 ? 6.931 8.823 16.419 1.00 97.69 206 HIS A C 1
ATOM 1582 O O . HIS A 1 206 ? 6.956 9.235 15.264 1.00 97.69 206 HIS A O 1
ATOM 1588 N N . PHE A 1 207 ? 7.482 9.499 17.424 1.00 98.62 207 PHE A N 1
ATOM 1589 C CA . PHE A 1 207 ? 8.101 10.827 17.318 1.00 98.62 207 PHE A CA 1
ATOM 1590 C C . PHE A 1 207 ? 9.497 10.781 17.954 1.00 98.62 207 PHE A C 1
ATOM 1592 O O . PHE A 1 207 ? 9.615 10.254 19.064 1.00 98.62 207 PHE A O 1
ATOM 1599 N N . ASP A 1 208 ? 10.544 11.337 17.331 1.00 98.12 208 ASP A N 1
ATOM 1600 C CA . ASP A 1 208 ? 11.886 11.295 17.939 1.00 98.12 208 ASP A CA 1
ATOM 1601 C C . ASP A 1 208 ? 12.003 12.298 19.102 1.00 98.12 208 ASP A C 1
ATOM 1603 O O . ASP A 1 208 ? 12.013 13.507 18.923 1.00 98.12 208 ASP A O 1
ATOM 1607 N N . ASP A 1 209 ? 12.138 11.835 20.339 1.00 97.75 209 ASP A N 1
ATOM 1608 C CA . ASP A 1 209 ? 12.397 12.650 21.531 1.00 97.75 209 ASP A CA 1
ATOM 1609 C C . ASP A 1 209 ? 13.824 13.256 21.564 1.00 97.75 209 ASP A C 1
ATOM 1611 O O . ASP A 1 209 ? 14.174 14.049 22.450 1.00 97.75 209 ASP A O 1
ATOM 1615 N N . SER A 1 210 ? 14.677 12.926 20.593 1.00 96.12 210 SER A N 1
ATOM 1616 C CA . SER A 1 210 ? 15.902 13.679 20.307 1.00 96.12 210 SER A CA 1
ATOM 1617 C C . SER A 1 210 ? 15.578 15.107 19.860 1.00 96.12 210 SER A C 1
ATOM 1619 O O . SER A 1 210 ? 16.298 16.034 20.257 1.00 96.12 210 SER A O 1
ATOM 1621 N N . GLU A 1 211 ? 14.463 15.303 19.146 1.00 94.44 211 GLU A N 1
ATOM 1622 C CA . GLU A 1 211 ? 14.022 16.588 18.603 1.00 94.44 211 GLU A CA 1
ATOM 1623 C C . GLU A 1 211 ? 13.750 17.666 19.651 1.00 94.44 211 GLU A C 1
ATOM 1625 O O . GLU A 1 211 ? 13.367 17.418 20.805 1.00 94.44 211 GLU A O 1
ATOM 1630 N N . ARG A 1 212 ? 13.888 18.928 19.226 1.00 92.75 212 ARG A N 1
ATOM 1631 C CA . ARG A 1 212 ? 13.465 20.069 20.045 1.00 92.75 212 ARG A CA 1
ATOM 1632 C C . ARG A 1 212 ? 11.998 20.382 19.767 1.00 92.75 212 ARG A C 1
ATOM 1634 O O . ARG A 1 212 ? 11.687 21.419 19.185 1.00 92.75 212 ARG A O 1
ATOM 1641 N N . TRP A 1 213 ? 11.122 19.487 20.225 1.00 97.00 213 TRP A N 1
ATOM 1642 C CA . TRP A 1 213 ? 9.671 19.672 20.214 1.00 97.00 213 TRP A CA 1
ATOM 1643 C C . TRP A 1 213 ? 9.269 20.994 20.871 1.00 97.00 213 TRP A C 1
ATOM 1645 O O . TRP A 1 213 ? 9.635 21.262 22.020 1.00 97.00 213 TRP A O 1
ATOM 1655 N N . THR A 1 214 ? 8.504 21.814 20.154 1.00 91.50 214 THR A N 1
ATOM 1656 C CA . THR A 1 214 ? 7.993 23.100 20.638 1.00 91.50 214 THR A CA 1
ATOM 1657 C C . THR A 1 214 ? 6.513 23.300 20.328 1.00 91.50 214 THR A C 1
ATOM 1659 O O . THR A 1 214 ? 5.920 22.678 19.444 1.00 91.50 214 THR A O 1
ATOM 1662 N N . ILE A 1 215 ? 5.909 24.200 21.100 1.00 93.19 215 ILE A N 1
ATOM 1663 C CA . ILE A 1 215 ? 4.506 24.602 21.018 1.00 93.19 215 ILE A CA 1
ATOM 1664 C C . ILE A 1 215 ? 4.496 26.104 20.732 1.00 93.19 215 ILE A C 1
ATOM 1666 O O . ILE A 1 215 ? 5.216 26.851 21.396 1.00 93.19 215 ILE A O 1
ATOM 1670 N N . ASN A 1 216 ? 3.707 26.536 19.745 1.00 82.94 216 ASN A N 1
ATOM 1671 C CA . ASN A 1 216 ? 3.516 27.942 19.362 1.00 82.94 216 ASN A CA 1
ATOM 1672 C C . ASN A 1 216 ? 4.823 28.755 19.192 1.00 82.94 216 ASN A C 1
ATOM 1674 O O . ASN A 1 216 ? 4.946 29.874 19.691 1.00 82.94 216 ASN A O 1
ATOM 1678 N N . SER A 1 217 ? 5.820 28.177 18.510 1.00 78.69 217 SER A N 1
ATOM 1679 C CA . SER A 1 217 ? 7.183 28.714 18.404 1.00 78.69 217 SER A CA 1
ATOM 1680 C C . SER A 1 217 ? 7.762 28.536 17.001 1.00 78.69 217 SER A C 1
ATOM 1682 O O . SER A 1 217 ? 7.876 27.415 16.517 1.00 78.69 217 SER A O 1
ATOM 1684 N N . PHE A 1 218 ? 8.251 29.628 16.406 1.00 69.50 218 PHE A N 1
ATOM 1685 C CA . PHE A 1 218 ? 9.011 29.622 15.143 1.00 69.50 218 PHE A CA 1
ATOM 1686 C C . PHE A 1 218 ? 10.429 29.023 15.263 1.00 69.50 218 PHE A C 1
ATOM 1688 O O . PHE A 1 218 ? 11.176 28.996 14.290 1.00 69.50 218 PHE A O 1
ATOM 1695 N N . SER A 1 219 ? 10.827 28.559 16.453 1.00 71.75 219 SER A N 1
ATOM 1696 C CA . SER A 1 219 ? 12.075 27.826 16.680 1.00 71.75 219 SER A CA 1
ATOM 1697 C C . SER A 1 219 ? 11.797 26.415 17.196 1.00 71.75 219 SER A C 1
ATOM 1699 O O . SER A 1 219 ? 10.970 26.229 18.095 1.00 71.75 219 SER A O 1
ATOM 1701 N N . GLY A 1 220 ? 12.551 25.443 16.681 1.00 84.00 220 GLY A N 1
ATOM 1702 C CA . GLY A 1 220 ? 12.358 24.022 16.962 1.00 84.00 220 GLY A CA 1
ATOM 1703 C C . GLY A 1 220 ? 11.289 23.388 16.073 1.00 84.00 220 GLY A C 1
ATOM 1704 O O . GLY A 1 220 ? 10.901 23.945 15.042 1.00 84.00 220 GLY A O 1
ATOM 1705 N N . THR A 1 221 ? 10.837 22.217 16.496 1.00 90.25 221 THR A N 1
ATOM 1706 C CA . THR A 1 221 ? 9.982 21.325 15.712 1.00 90.25 221 THR A CA 1
ATOM 1707 C C . THR A 1 221 ? 8.574 21.369 16.289 1.00 90.25 221 THR A C 1
ATOM 1709 O O . THR A 1 221 ? 8.352 20.943 17.425 1.00 90.25 221 THR A O 1
ATOM 1712 N N . ASN A 1 222 ? 7.618 21.955 15.563 1.00 93.69 222 ASN A N 1
ATOM 1713 C CA . ASN A 1 222 ? 6.279 22.165 16.097 1.00 93.69 222 ASN A CA 1
ATOM 1714 C C . ASN A 1 222 ? 5.511 20.848 16.194 1.00 93.69 222 ASN A C 1
ATOM 1716 O O . ASN A 1 222 ? 5.257 20.187 15.187 1.00 93.69 222 ASN A O 1
ATOM 1720 N N . LEU A 1 223 ? 5.091 20.514 17.414 1.00 97.88 223 LEU A N 1
ATOM 1721 C CA . LEU A 1 223 ? 4.427 19.247 17.679 1.00 97.88 223 LEU A CA 1
ATOM 1722 C C . LEU A 1 223 ? 3.110 19.100 16.905 1.00 97.88 223 LEU A C 1
ATOM 1724 O O . LEU A 1 223 ? 2.911 18.075 16.266 1.00 97.88 223 LEU A O 1
ATOM 1728 N N . LYS A 1 224 ? 2.222 20.102 16.933 1.00 97.00 224 LYS A N 1
ATOM 1729 C CA . LYS A 1 224 ? 0.912 20.009 16.266 1.00 97.00 224 LYS A CA 1
ATOM 1730 C C . LYS A 1 224 ? 1.028 19.792 14.756 1.00 97.00 224 LYS A C 1
ATOM 1732 O O . LYS A 1 224 ? 0.288 18.977 14.223 1.00 97.00 224 LYS A O 1
ATOM 1737 N N . GLN A 1 225 ? 1.964 20.465 14.086 1.00 95.12 225 GLN A N 1
ATOM 1738 C CA . GLN A 1 225 ? 2.199 20.298 12.650 1.00 95.12 225 GLN A CA 1
ATOM 1739 C C . GLN A 1 225 ? 2.644 18.875 12.293 1.00 95.12 225 GLN A C 1
ATOM 1741 O O . GLN A 1 225 ? 2.027 18.251 11.433 1.00 95.12 225 GLN A O 1
ATOM 1746 N N . VAL A 1 226 ? 3.667 18.343 12.971 1.00 98.19 226 VAL A N 1
ATOM 1747 C CA . VAL A 1 226 ? 4.147 16.977 12.696 1.00 98.19 226 VAL A CA 1
ATOM 1748 C C . VAL A 1 226 ? 3.099 15.947 13.117 1.00 98.19 226 VAL A C 1
ATOM 1750 O O . VAL A 1 226 ? 2.768 15.065 12.339 1.00 98.19 226 VAL A O 1
ATOM 1753 N N . ALA A 1 227 ? 2.483 16.091 14.294 1.00 98.69 227 ALA A N 1
ATOM 1754 C CA . ALA A 1 227 ? 1.446 15.166 14.746 1.00 98.69 227 ALA A CA 1
ATOM 1755 C C . ALA A 1 227 ? 0.225 15.141 13.818 1.00 98.69 227 ALA A C 1
ATOM 1757 O O . ALA A 1 227 ? -0.332 14.075 13.585 1.00 98.69 227 ALA A O 1
ATOM 1758 N N . ALA A 1 228 ? -0.177 16.278 13.245 1.00 98.38 228 ALA A N 1
ATOM 1759 C CA . ALA A 1 228 ? -1.273 16.305 12.285 1.00 98.38 228 ALA A CA 1
ATOM 1760 C C . ALA A 1 228 ? -0.906 15.566 10.983 1.00 98.38 228 ALA A C 1
ATOM 1762 O O . ALA A 1 228 ? -1.740 14.813 10.484 1.00 98.38 228 ALA A O 1
ATOM 1763 N N . HIS A 1 229 ? 0.329 15.714 10.485 1.00 98.06 229 HIS A N 1
ATOM 1764 C CA . HIS A 1 229 ? 0.855 14.947 9.346 1.00 98.06 229 HIS A CA 1
ATOM 1765 C C . HIS A 1 229 ? 0.864 13.437 9.639 1.00 98.06 229 HIS A C 1
ATOM 1767 O O . HIS A 1 229 ? 0.242 12.661 8.914 1.00 98.06 229 HIS A O 1
ATOM 1773 N N . GLU A 1 230 ? 1.470 13.021 10.755 1.00 98.25 230 GLU A N 1
ATOM 1774 C CA . GLU A 1 230 ? 1.506 11.611 11.161 1.00 98.25 230 GLU A CA 1
ATOM 1775 C C . GLU A 1 230 ? 0.101 11.024 11.340 1.00 98.25 230 GLU A C 1
ATOM 1777 O O . GLU A 1 230 ? -0.159 9.896 10.929 1.00 98.25 230 GLU A O 1
ATOM 1782 N N . PHE A 1 231 ? -0.857 11.792 11.868 1.00 98.50 231 PHE A N 1
ATOM 1783 C CA . PHE A 1 231 ? -2.239 11.324 11.966 1.00 98.50 231 PHE A CA 1
ATOM 1784 C C . PHE A 1 231 ? -2.930 11.195 10.607 1.00 98.50 231 PHE A C 1
ATOM 1786 O O . PHE A 1 231 ? -3.828 10.368 10.483 1.00 98.50 231 PHE A O 1
ATOM 1793 N N . GLY A 1 232 ? -2.490 11.903 9.566 1.00 95.56 232 GLY A N 1
ATOM 1794 C CA . GLY A 1 232 ? -2.908 11.620 8.193 1.00 95.56 232 GLY A CA 1
ATOM 1795 C C . GLY A 1 232 ? -2.486 10.215 7.747 1.00 95.56 232 GLY A C 1
ATOM 1796 O O . GLY A 1 232 ? -3.314 9.470 7.214 1.00 95.56 232 GLY A O 1
ATOM 1797 N N . HIS A 1 233 ? -1.257 9.789 8.065 1.00 89.19 233 HIS A N 1
ATOM 1798 C CA . HIS A 1 233 ? -0.807 8.403 7.870 1.00 89.19 233 HIS A CA 1
ATOM 1799 C C . HIS A 1 233 ? -1.579 7.412 8.747 1.00 89.19 233 HIS A C 1
ATOM 1801 O O . HIS A 1 233 ? -2.126 6.444 8.211 1.00 89.19 233 HIS A O 1
ATOM 1807 N N . SER A 1 234 ? -1.749 7.687 10.049 1.00 94.62 234 SER A N 1
ATOM 1808 C CA . SER A 1 234 ? -2.601 6.897 10.958 1.00 94.62 234 SER A CA 1
ATOM 1809 C C . SER A 1 234 ? -4.051 6.770 10.476 1.00 94.62 234 SER A C 1
ATOM 1811 O O . SER A 1 234 ? -4.767 5.875 10.923 1.00 94.62 234 SER A O 1
ATOM 1813 N N . LEU A 1 235 ? -4.506 7.652 9.579 1.00 94.19 235 LEU A N 1
ATOM 1814 C CA . LEU A 1 235 ? -5.830 7.641 8.957 1.00 94.19 235 LEU A CA 1
ATOM 1815 C C . LEU A 1 235 ? -5.844 7.084 7.522 1.00 94.19 235 LEU A C 1
ATOM 1817 O O . LEU A 1 235 ? -6.932 6.796 7.024 1.00 94.19 235 LEU A O 1
ATOM 1821 N N . GLY A 1 236 ? -4.698 6.848 6.879 1.00 77.56 236 GLY A N 1
ATOM 1822 C CA . GLY A 1 236 ? -4.601 6.168 5.578 1.00 77.56 236 GLY A CA 1
ATOM 1823 C C . GLY A 1 236 ? -4.101 7.005 4.394 1.00 77.56 236 GLY A C 1
ATOM 1824 O O . GLY A 1 236 ? -3.990 6.465 3.287 1.00 77.56 236 GLY A O 1
ATOM 1825 N N . LEU A 1 237 ? -3.805 8.289 4.605 1.00 83.81 237 LEU A N 1
ATOM 1826 C CA . LEU A 1 237 ? -3.226 9.179 3.593 1.00 83.81 237 LEU A CA 1
ATOM 1827 C C . LEU A 1 237 ? -1.736 8.886 3.403 1.00 83.81 237 LEU A C 1
ATOM 1829 O O . LEU A 1 237 ? -1.054 8.488 4.344 1.00 83.81 237 LEU A O 1
ATOM 1833 N N . SER A 1 238 ? -1.219 9.100 2.199 1.00 82.38 238 SER A N 1
ATOM 1834 C CA . SER A 1 238 ? 0.209 8.987 1.872 1.00 82.38 238 SER A CA 1
ATOM 1835 C C . SER A 1 238 ? 0.813 10.367 1.599 1.00 82.38 238 SER A C 1
ATOM 1837 O O . SER A 1 238 ? 0.090 11.359 1.579 1.00 82.38 238 SER A O 1
ATOM 1839 N N . HIS A 1 239 ? 2.132 10.440 1.396 1.00 82.94 239 HIS A N 1
ATOM 1840 C CA . HIS A 1 239 ? 2.792 11.705 1.071 1.00 82.94 239 HIS A CA 1
ATOM 1841 C C . HIS A 1 239 ? 2.246 12.326 -0.220 1.00 82.94 239 HIS A C 1
ATOM 1843 O O . HIS A 1 239 ? 2.211 11.664 -1.258 1.00 82.94 239 HIS A O 1
ATOM 1849 N N . SER A 1 240 ? 1.865 13.601 -0.154 1.00 77.75 240 SER A N 1
ATOM 1850 C CA . SER A 1 240 ? 1.442 14.387 -1.315 1.00 77.75 240 SER A CA 1
ATOM 1851 C C . SER A 1 240 ? 2.642 15.003 -2.043 1.00 77.75 240 SER A C 1
ATOM 1853 O O . SER A 1 240 ? 3.633 15.387 -1.415 1.00 77.75 240 SER A O 1
ATOM 1855 N N . ASP A 1 241 ? 2.535 15.130 -3.369 1.00 68.06 241 ASP A N 1
ATOM 1856 C CA . ASP A 1 241 ? 3.460 15.917 -4.199 1.00 68.06 241 ASP A CA 1
ATOM 1857 C C . ASP A 1 241 ? 3.125 17.432 -4.178 1.00 68.06 241 ASP A C 1
ATOM 1859 O O . ASP A 1 241 ? 3.948 18.280 -4.548 1.00 68.06 241 ASP A O 1
ATOM 1863 N N . VAL A 1 242 ? 1.961 17.808 -3.631 1.00 71.69 242 VAL A N 1
ATOM 1864 C CA . VAL A 1 242 ? 1.540 19.197 -3.415 1.00 71.69 242 VAL A CA 1
ATOM 1865 C C . VAL A 1 242 ? 2.289 19.790 -2.218 1.00 71.69 242 VAL A C 1
ATOM 1867 O O . VAL A 1 242 ? 1.874 19.656 -1.073 1.00 71.69 242 VAL A O 1
ATOM 1870 N N . ARG A 1 243 ? 3.377 20.534 -2.470 1.00 70.94 243 ARG A N 1
ATOM 1871 C CA . ARG A 1 243 ? 4.219 21.185 -1.431 1.00 70.94 243 ARG A CA 1
ATOM 1872 C C . ARG A 1 243 ? 3.474 22.058 -0.395 1.00 70.94 243 ARG A C 1
ATOM 1874 O O . ARG A 1 243 ? 4.069 22.403 0.624 1.00 70.94 243 ARG A O 1
ATOM 1881 N N . ALA A 1 244 ? 2.237 22.478 -0.669 1.00 74.81 244 ALA A N 1
ATOM 1882 C CA . ALA A 1 244 ? 1.404 23.264 0.248 1.00 74.81 244 ALA A CA 1
ATOM 1883 C C . ALA A 1 244 ? 0.580 22.405 1.229 1.00 74.81 244 ALA A C 1
ATOM 1885 O O . ALA A 1 244 ? 0.222 22.899 2.300 1.00 74.81 244 ALA A O 1
ATOM 1886 N N . ALA A 1 245 ? 0.343 21.130 0.900 1.00 85.19 245 ALA A N 1
ATOM 1887 C CA . ALA A 1 245 ? -0.416 20.185 1.709 1.00 85.19 245 ALA A CA 1
ATOM 1888 C C . ALA A 1 245 ? 0.245 19.925 3.067 1.00 85.19 245 ALA A C 1
ATOM 1890 O O . ALA A 1 245 ? 1.471 20.011 3.226 1.00 85.19 245 ALA A O 1
ATOM 1891 N N . LEU A 1 246 ? -0.559 19.596 4.074 1.00 93.00 246 LEU A N 1
ATOM 1892 C CA . LEU A 1 246 ? -0.069 19.053 5.334 1.00 93.00 246 LEU A CA 1
ATOM 1893 C C . LEU A 1 246 ? 0.642 17.721 5.086 1.00 93.00 246 LEU A C 1
ATOM 1895 O O . LEU A 1 246 ? 1.725 17.530 5.628 1.00 93.00 246 LEU A O 1
ATOM 1899 N N . MET A 1 247 ? 0.103 16.860 4.215 1.00 93.00 247 MET A N 1
ATOM 1900 C CA . MET A 1 247 ? 0.707 15.577 3.835 1.00 93.00 247 MET A CA 1
ATOM 1901 C C . MET A 1 247 ? 1.942 15.686 2.922 1.00 93.00 247 MET A C 1
ATOM 1903 O O . MET A 1 247 ? 2.471 14.661 2.494 1.00 93.00 247 MET A O 1
ATOM 1907 N N . ALA A 1 248 ? 2.456 16.883 2.627 1.00 84.75 248 ALA A N 1
ATOM 1908 C CA . ALA A 1 248 ? 3.777 17.016 2.011 1.00 84.75 248 ALA A CA 1
ATOM 1909 C C . ALA A 1 248 ? 4.869 16.538 3.001 1.00 84.75 248 ALA A C 1
ATOM 1911 O O . ALA A 1 248 ? 4.844 16.958 4.158 1.00 84.75 248 ALA A O 1
ATOM 1912 N N . PRO A 1 249 ? 5.848 15.705 2.593 1.00 86.56 249 PRO A N 1
ATOM 1913 C CA . PRO A 1 249 ? 6.765 15.039 3.531 1.00 86.56 249 PRO A CA 1
ATOM 1914 C C . PRO A 1 249 ? 7.683 15.970 4.330 1.00 86.56 249 PRO A C 1
ATOM 1916 O O . PRO A 1 249 ? 8.172 15.590 5.392 1.00 86.56 249 PRO A O 1
ATOM 1919 N N . PHE A 1 250 ? 7.974 17.162 3.807 1.00 84.19 250 PHE A N 1
ATOM 1920 C CA . PHE A 1 250 ? 8.968 18.077 4.366 1.00 84.19 250 PHE A CA 1
ATOM 1921 C C . PHE A 1 250 ? 8.364 19.016 5.410 1.00 84.19 250 PHE A C 1
ATOM 1923 O O . PHE A 1 250 ? 7.353 19.677 5.167 1.00 84.19 250 PHE A O 1
ATOM 1930 N N . TYR A 1 251 ? 9.037 19.150 6.551 1.00 85.25 251 TYR A N 1
ATOM 1931 C CA . TYR A 1 251 ? 8.640 20.059 7.618 1.00 85.25 251 TYR A CA 1
ATOM 1932 C C . TYR A 1 251 ? 8.782 21.523 7.180 1.00 85.25 251 TYR A C 1
ATOM 1934 O O . TYR A 1 251 ? 9.872 22.000 6.863 1.00 85.25 251 TYR A O 1
ATOM 1942 N N . ARG A 1 252 ? 7.659 22.252 7.184 1.00 81.69 252 ARG A N 1
ATOM 1943 C CA . ARG A 1 252 ? 7.572 23.644 6.704 1.00 81.69 252 ARG A CA 1
ATOM 1944 C C . ARG A 1 252 ? 7.814 24.705 7.785 1.00 81.69 252 ARG A C 1
ATOM 1946 O O . ARG A 1 252 ? 7.852 25.890 7.465 1.00 81.69 252 ARG A O 1
ATOM 1953 N N . GLY A 1 253 ? 8.001 24.298 9.042 1.00 75.75 253 GLY A N 1
ATOM 1954 C CA . GLY A 1 253 ? 8.080 25.212 10.181 1.00 75.75 253 GLY A CA 1
ATOM 1955 C C . GLY A 1 253 ? 6.705 25.639 10.705 1.00 75.75 253 GLY A C 1
ATOM 1956 O O . GLY A 1 253 ? 5.699 25.553 9.999 1.00 75.75 253 GLY A O 1
ATOM 1957 N N . TYR A 1 254 ? 6.685 26.103 11.959 1.00 77.50 254 TYR A N 1
ATOM 1958 C CA . TYR A 1 254 ? 5.472 26.498 12.679 1.00 77.50 254 TYR A CA 1
ATOM 1959 C C . TYR A 1 254 ? 4.635 27.546 11.929 1.00 77.50 254 TYR A C 1
ATOM 1961 O O . TYR A 1 254 ? 5.084 28.671 11.701 1.00 77.50 254 TYR A O 1
ATOM 1969 N N . ASP A 1 255 ? 3.383 27.183 11.655 1.00 78.00 255 ASP A N 1
ATOM 1970 C CA . ASP A 1 255 ? 2.336 28.066 11.149 1.00 78.00 255 ASP A CA 1
ATOM 1971 C C . ASP A 1 255 ? 1.296 28.326 12.265 1.00 78.00 255 ASP A C 1
ATOM 1973 O O . ASP A 1 255 ? 0.653 27.378 12.727 1.00 78.00 255 ASP A O 1
ATOM 1977 N N . PRO A 1 256 ? 1.095 29.579 12.725 1.00 70.75 256 PRO A N 1
ATOM 1978 C CA . PRO A 1 256 ? 0.054 29.914 13.706 1.00 70.75 256 PRO A CA 1
ATOM 1979 C C . PRO A 1 256 ? -1.377 29.775 13.154 1.00 70.75 256 PRO A C 1
ATOM 1981 O O . PRO A 1 256 ? -2.333 29.772 13.927 1.00 70.75 256 PRO A O 1
ATOM 1984 N N . SER A 1 257 ? -1.519 29.677 11.833 1.00 81.38 257 SER A N 1
ATOM 1985 C CA . SER A 1 257 ? -2.756 29.526 11.058 1.00 81.38 257 SER A CA 1
ATOM 1986 C C . SER A 1 257 ? -2.889 28.137 10.411 1.00 81.38 257 SER A C 1
ATOM 1988 O O . SER A 1 257 ? -3.690 27.965 9.488 1.00 81.38 257 SER A O 1
ATOM 1990 N N . LEU A 1 258 ? -2.133 27.146 10.913 1.00 84.00 258 LEU A N 1
ATOM 1991 C CA . LEU A 1 258 ? -2.082 25.784 10.377 1.00 84.00 258 LEU A CA 1
ATOM 1992 C C . LEU A 1 258 ? -3.484 25.225 10.098 1.00 84.00 258 LEU A C 1
ATOM 1994 O O . LEU A 1 258 ? -4.306 25.053 11.000 1.00 84.00 258 LEU A O 1
ATOM 1998 N N . SER A 1 259 ? -3.715 24.913 8.831 1.00 87.94 259 SER A N 1
ATOM 1999 C CA . SER A 1 259 ? -4.956 24.376 8.285 1.00 87.94 259 SER A CA 1
ATOM 2000 C C . SER A 1 259 ? -4.631 23.326 7.218 1.00 87.94 259 SER A C 1
ATOM 2002 O O . SER A 1 259 ? -3.496 23.245 6.746 1.00 87.94 259 SER A O 1
ATOM 2004 N N . LEU A 1 260 ? -5.613 22.484 6.892 1.00 91.81 260 LEU A N 1
ATOM 2005 C CA . LEU A 1 260 ? -5.505 21.512 5.804 1.00 91.81 260 LEU A CA 1
ATOM 2006 C C . LEU A 1 260 ? -5.606 22.218 4.442 1.00 91.81 260 LEU A C 1
ATOM 2008 O O . LEU A 1 260 ? -6.411 23.139 4.293 1.00 91.81 260 LEU A O 1
ATOM 2012 N N . ASP A 1 261 ? -4.826 21.765 3.461 1.00 90.81 261 ASP A N 1
ATOM 2013 C CA . ASP A 1 261 ? -4.987 22.142 2.054 1.00 90.81 261 ASP A CA 1
ATOM 2014 C C . ASP A 1 261 ? -6.201 21.410 1.442 1.00 90.81 261 ASP A C 1
ATOM 2016 O O . ASP A 1 261 ? -6.687 20.415 1.990 1.00 90.81 261 ASP A O 1
ATOM 2020 N N . GLU A 1 262 ? -6.697 21.867 0.290 1.00 83.31 262 GLU A N 1
ATOM 2021 C CA . GLU A 1 262 ? -7.778 21.170 -0.419 1.00 83.31 262 GLU A CA 1
ATOM 2022 C C . GLU A 1 262 ? -7.342 19.753 -0.841 1.00 83.31 262 GLU A C 1
ATOM 2024 O O . GLU A 1 262 ? -8.184 18.862 -0.898 1.00 83.31 262 GLU A O 1
ATOM 2029 N N . ASP A 1 263 ? -6.043 19.497 -1.054 1.00 76.56 263 ASP A N 1
ATOM 2030 C CA . ASP A 1 263 ? -5.525 18.144 -1.316 1.00 76.56 263 ASP A CA 1
ATOM 2031 C C . ASP A 1 263 ? -5.684 17.195 -0.110 1.00 76.56 263 ASP A C 1
ATOM 2033 O O . ASP A 1 263 ? -6.192 16.077 -0.247 1.00 76.56 263 ASP A O 1
ATOM 2037 N N . ASP A 1 264 ? -5.341 17.667 1.095 1.00 87.06 264 ASP A N 1
ATOM 2038 C CA . ASP A 1 264 ? -5.543 16.918 2.342 1.00 87.06 264 ASP A CA 1
ATOM 2039 C C . ASP A 1 264 ? -7.045 16.654 2.584 1.00 87.06 264 ASP A C 1
ATOM 2041 O O . ASP A 1 264 ? -7.439 15.578 3.049 1.00 87.06 264 ASP A O 1
ATOM 2045 N N . ILE A 1 265 ? -7.895 17.636 2.250 1.00 90.12 265 ILE A N 1
ATOM 2046 C CA . ILE A 1 265 ? -9.355 17.580 2.406 1.00 90.12 265 ILE A CA 1
ATOM 2047 C C . ILE A 1 265 ? -9.990 16.627 1.379 1.00 90.12 265 ILE A C 1
ATOM 2049 O O . ILE A 1 265 ? -10.805 15.788 1.778 1.00 90.12 265 ILE A O 1
ATOM 2053 N N . GLU A 1 266 ? -9.622 16.697 0.091 1.00 81.38 266 GLU A N 1
ATOM 2054 C CA . GLU A 1 266 ? -10.050 15.733 -0.938 1.00 81.38 266 GLU A CA 1
ATOM 2055 C C . GLU A 1 266 ? -9.636 14.308 -0.521 1.00 81.38 266 GLU A C 1
ATOM 2057 O O . GLU A 1 266 ? -10.469 13.396 -0.542 1.00 81.38 266 GLU A O 1
ATOM 2062 N N . GLY A 1 267 ? -8.391 14.126 -0.065 1.00 79.94 267 GLY A N 1
ATOM 2063 C CA . GLY A 1 267 ? -7.855 12.841 0.388 1.00 79.94 267 GLY A CA 1
ATOM 2064 C C . GLY A 1 267 ? -8.607 12.248 1.584 1.00 79.94 267 GLY A C 1
ATOM 2065 O O . GLY A 1 267 ? -9.073 11.105 1.521 1.00 79.94 267 GLY A O 1
ATOM 2066 N N . ILE A 1 268 ? -8.783 13.004 2.675 1.00 90.44 268 ILE A N 1
ATOM 2067 C CA . ILE A 1 268 ? -9.445 12.480 3.882 1.00 90.44 268 ILE A CA 1
ATOM 2068 C C . ILE A 1 268 ? -10.952 12.263 3.667 1.00 90.44 268 ILE A C 1
ATOM 2070 O O . ILE A 1 268 ? -11.515 11.277 4.158 1.00 90.44 268 ILE A O 1
ATOM 2074 N N . GLN A 1 269 ? -11.614 13.117 2.875 1.00 91.44 269 GLN A N 1
ATOM 2075 C CA . GLN A 1 269 ? -13.029 12.939 2.533 1.00 91.44 269 GLN A CA 1
ATOM 2076 C C . GLN A 1 269 ? -13.250 11.765 1.568 1.00 91.44 269 GLN A C 1
ATOM 2078 O O . GLN A 1 269 ? -14.306 11.135 1.644 1.00 91.44 269 GLN A O 1
ATOM 2083 N N . ALA A 1 270 ? -12.266 11.397 0.737 1.00 79.56 270 ALA A N 1
ATOM 2084 C CA . ALA A 1 270 ? -12.319 10.176 -0.070 1.00 79.56 270 ALA A CA 1
ATOM 2085 C C . ALA A 1 270 ? -12.293 8.889 0.782 1.00 79.56 270 ALA A C 1
ATOM 2087 O O . ALA A 1 270 ? -12.912 7.896 0.398 1.00 79.56 270 ALA A O 1
ATOM 2088 N N . LEU A 1 271 ? -11.633 8.898 1.950 1.00 77.00 271 LEU A N 1
ATOM 2089 C CA . LEU A 1 271 ? -11.575 7.744 2.861 1.00 77.00 271 LEU A CA 1
ATOM 2090 C C . LEU A 1 271 ? -12.774 7.652 3.829 1.00 77.00 271 LEU A C 1
ATOM 2092 O O . LEU A 1 271 ? -13.253 6.547 4.117 1.00 77.00 271 LEU A O 1
ATOM 2096 N N . TYR A 1 272 ? -13.257 8.788 4.347 1.00 85.88 272 TYR A N 1
ATOM 2097 C CA . TYR A 1 272 ? -14.206 8.827 5.478 1.00 85.88 272 TYR A CA 1
ATOM 2098 C C . TYR A 1 272 ? -15.534 9.546 5.207 1.00 85.88 272 TYR A C 1
ATOM 2100 O O . TYR A 1 272 ? -16.456 9.459 6.027 1.00 85.88 272 TYR A O 1
ATOM 2108 N N . GLY A 1 273 ? -15.660 10.205 4.054 1.00 88.50 273 GLY A N 1
ATOM 2109 C CA . GLY A 1 273 ? -16.775 11.089 3.730 1.00 88.50 273 GLY A CA 1
ATOM 2110 C C . GLY A 1 273 ? -16.637 12.481 4.354 1.00 88.50 273 GLY A C 1
ATOM 2111 O O . GLY A 1 273 ? -15.828 12.719 5.252 1.00 88.50 273 GLY A O 1
ATOM 2112 N N . ARG A 1 274 ? -17.452 13.418 3.861 1.00 93.75 274 ARG A N 1
ATOM 2113 C CA . ARG A 1 274 ? -17.517 14.800 4.368 1.00 93.75 274 ARG A CA 1
ATOM 2114 C C . ARG A 1 274 ? -18.239 14.838 5.719 1.00 93.75 274 ARG A C 1
ATOM 2116 O O . ARG A 1 274 ? -19.158 14.049 5.927 1.00 93.75 274 ARG A O 1
ATOM 2123 N N . LYS A 1 275 ? -17.875 15.781 6.594 1.00 93.69 275 LYS A N 1
ATOM 2124 C CA . LYS A 1 275 ? -18.547 16.019 7.885 1.00 93.69 275 LYS A CA 1
ATOM 2125 C C . LYS A 1 275 ? -20.051 16.259 7.706 1.00 93.69 275 LYS A C 1
ATOM 2127 O O . LYS A 1 275 ? -20.470 17.183 7.003 1.00 93.69 275 LYS A O 1
ATOM 2132 N N . SER A 1 276 ? -20.851 15.434 8.367 1.00 91.19 276 SER A N 1
ATOM 2133 C CA . SER A 1 276 ? -22.302 15.527 8.447 1.00 91.19 276 SER A CA 1
ATOM 2134 C C . SER A 1 276 ? -22.686 16.782 9.225 1.00 91.19 276 SER A C 1
ATOM 2136 O O . SER A 1 276 ? -22.238 17.003 10.351 1.00 91.19 276 SER A O 1
ATOM 2138 N N . ARG A 1 277 ? -23.529 17.630 8.631 1.00 81.62 277 ARG A N 1
ATOM 2139 C CA . ARG A 1 277 ? -24.091 18.787 9.333 1.00 81.62 277 ARG A CA 1
ATOM 2140 C C . ARG A 1 277 ? -25.294 18.324 10.146 1.00 81.62 277 ARG A C 1
ATOM 2142 O O . ARG A 1 277 ? -26.311 17.965 9.562 1.00 81.62 277 ARG A O 1
ATOM 2149 N N . ASN A 1 278 ? -25.192 18.375 11.474 1.00 48.34 278 ASN A N 1
ATOM 2150 C CA . ASN A 1 278 ? -26.364 18.261 12.341 1.00 48.34 278 ASN A CA 1
ATOM 2151 C C . ASN A 1 278 ? -27.254 19.495 12.140 1.00 48.34 278 ASN A C 1
ATOM 2153 O O . ASN A 1 278 ? -26.999 20.554 12.711 1.00 48.34 278 ASN A O 1
ATOM 2157 N N . THR A 1 279 ? -28.294 19.342 11.327 1.00 41.19 279 THR A N 1
ATOM 2158 C CA . THR A 1 279 ? -29.391 20.302 11.188 1.00 41.19 279 THR A CA 1
ATOM 2159 C C . THR A 1 279 ? -30.716 19.587 11.422 1.00 41.19 279 THR A C 1
ATOM 2161 O O . THR A 1 279 ? -31.445 19.294 10.477 1.00 41.19 279 THR A O 1
ATOM 2164 N N . ASP A 1 280 ? -31.024 19.322 12.693 1.00 43.78 280 ASP A N 1
ATOM 2165 C CA . ASP A 1 280 ? -32.407 19.121 13.132 1.00 43.78 280 ASP A CA 1
ATOM 2166 C C . ASP A 1 280 ? -33.143 20.462 13.001 1.00 43.78 280 ASP A C 1
ATOM 2168 O O . ASP A 1 280 ? -33.064 21.322 13.881 1.00 43.78 280 ASP A O 1
ATOM 2172 N N . SER A 1 281 ? -33.803 20.688 11.866 1.00 38.44 281 SER A N 1
ATOM 2173 C CA . SER A 1 281 ? -34.770 21.775 11.658 1.00 38.44 281 SER A CA 1
ATOM 2174 C C . SER A 1 281 ? -35.644 21.468 10.442 1.00 38.44 281 SER A C 1
ATOM 2176 O O . SER A 1 281 ? -35.124 21.334 9.335 1.00 38.44 281 SER A O 1
ATOM 2178 N N . ASP A 1 282 ? -36.963 21.432 10.621 1.00 40.09 282 ASP A N 1
ATOM 2179 C CA . ASP A 1 282 ? -37.901 21.537 9.503 1.00 40.09 282 ASP A CA 1
ATOM 2180 C C . ASP A 1 282 ? -37.780 22.911 8.822 1.00 40.09 282 ASP A C 1
ATOM 2182 O O . ASP A 1 282 ? -37.747 23.937 9.502 1.00 40.09 282 ASP A O 1
ATOM 2186 N N . SER A 1 283 ? -37.818 22.945 7.487 1.00 34.69 283 SER A N 1
ATOM 2187 C CA . SER A 1 283 ? -38.656 23.907 6.755 1.00 34.69 283 SER A CA 1
ATOM 2188 C C . SER A 1 283 ? -38.765 23.548 5.271 1.00 34.69 283 SER A C 1
ATOM 2190 O O . SER A 1 283 ? -37.782 23.271 4.590 1.00 34.69 283 SER A O 1
ATOM 2192 N N . ASP A 1 284 ? -39.995 23.638 4.782 1.00 33.38 284 ASP A N 1
ATOM 2193 C CA . ASP A 1 284 ? -40.466 23.331 3.435 1.00 33.38 284 ASP A CA 1
ATOM 2194 C C . ASP A 1 284 ? -39.878 24.139 2.253 1.00 33.38 284 ASP A C 1
ATOM 2196 O O . ASP A 1 284 ? -39.438 25.279 2.386 1.00 33.38 284 ASP A O 1
ATOM 2200 N N . SER A 1 285 ? -40.141 23.570 1.064 1.00 32.81 285 SER A N 1
ATOM 2201 C CA . SER A 1 285 ? -40.518 24.234 -0.204 1.00 32.81 285 SER A CA 1
ATOM 2202 C C . SER A 1 285 ? -39.492 24.638 -1.288 1.00 32.81 285 SER A C 1
ATOM 2204 O O . SER A 1 285 ? -38.788 25.636 -1.208 1.00 32.81 285 SER A O 1
ATOM 2206 N N . ALA A 1 286 ? -39.692 23.961 -2.433 1.00 31.98 286 ALA A N 1
ATOM 2207 C CA . ALA A 1 286 ? -39.704 24.468 -3.818 1.00 31.98 286 ALA A CA 1
ATOM 2208 C C . ALA A 1 286 ? -38.376 24.797 -4.546 1.00 31.98 286 ALA A C 1
ATOM 2210 O O . ALA A 1 286 ? -37.666 25.744 -4.233 1.00 31.98 286 ALA A O 1
ATOM 2211 N N . GLY A 1 287 ? -38.117 24.065 -5.644 1.00 28.38 287 GLY A N 1
ATOM 2212 C CA . GLY A 1 287 ? -36.948 24.266 -6.520 1.00 28.38 287 GLY A CA 1
ATOM 2213 C C . GLY A 1 287 ? -36.851 23.275 -7.692 1.00 28.38 287 GLY A C 1
ATOM 2214 O O . GLY A 1 287 ? -35.799 22.695 -7.935 1.00 28.38 287 GLY A O 1
ATOM 2215 N N . THR A 1 288 ? -37.966 23.003 -8.376 1.00 28.73 288 THR A N 1
ATOM 2216 C CA . THR A 1 288 ? -38.144 21.875 -9.311 1.00 28.73 288 THR A CA 1
ATOM 2217 C C . THR A 1 288 ? -37.130 21.786 -10.463 1.00 28.73 288 THR A C 1
ATOM 2219 O O . THR A 1 288 ? -37.137 22.620 -11.365 1.00 28.73 288 THR A O 1
ATOM 2222 N N . SER A 1 289 ? -36.409 20.661 -10.555 1.00 30.17 289 SER A N 1
ATOM 2223 C CA . SER A 1 289 ? -36.087 20.032 -11.846 1.00 30.17 289 SER A CA 1
ATOM 2224 C C . SER A 1 289 ? -35.841 18.528 -11.691 1.00 30.17 289 SER A C 1
ATOM 2226 O O . SER A 1 289 ? -34.961 18.098 -10.950 1.00 30.17 289 SER A O 1
ATOM 2228 N N . ASN A 1 290 ? -36.627 17.713 -12.396 1.00 28.75 290 ASN A N 1
ATOM 2229 C CA . ASN A 1 290 ? -36.486 16.259 -12.377 1.00 28.75 290 ASN A CA 1
ATOM 2230 C C . ASN A 1 290 ? -35.251 15.806 -13.171 1.00 28.75 290 ASN A C 1
ATOM 2232 O O . ASN A 1 290 ? -35.220 15.945 -14.395 1.00 28.75 290 ASN A O 1
ATOM 2236 N N . ARG A 1 291 ? -34.353 15.053 -12.528 1.00 27.34 291 ARG A N 1
ATOM 2237 C CA . ARG A 1 291 ? -33.844 13.831 -13.164 1.00 27.34 291 ARG A CA 1
ATOM 2238 C C . ARG A 1 291 ? -33.783 12.679 -12.169 1.00 27.34 291 ARG A C 1
ATOM 2240 O O . ARG A 1 291 ? -32.926 12.619 -11.299 1.00 27.34 291 ARG A O 1
ATOM 2247 N N . HIS A 1 292 ? -34.745 11.783 -12.334 1.00 32.34 292 HIS A N 1
ATOM 2248 C CA . HIS A 1 292 ? -34.972 10.604 -11.516 1.00 32.34 292 HIS A CA 1
ATOM 2249 C C . HIS A 1 292 ? -33.772 9.642 -11.555 1.00 32.34 292 HIS A C 1
ATOM 2251 O O . HIS A 1 292 ? -33.385 9.175 -12.626 1.00 32.34 292 HIS A O 1
ATOM 2257 N N . SER A 1 293 ? -33.235 9.322 -10.381 1.00 27.23 293 SER A N 1
ATOM 2258 C CA . SER A 1 293 ? -32.560 8.057 -10.086 1.00 27.23 293 SER A CA 1
ATOM 2259 C C . SER A 1 293 ? -32.980 7.683 -8.671 1.00 27.23 293 SER A C 1
ATOM 2261 O O . SER A 1 293 ? -32.836 8.496 -7.759 1.00 27.23 293 SER A O 1
ATOM 2263 N N . THR A 1 294 ? -33.586 6.514 -8.503 1.00 28.94 294 THR A N 1
ATOM 2264 C CA . THR A 1 294 ? -34.204 6.091 -7.244 1.00 28.94 294 THR A CA 1
ATOM 2265 C C . THR A 1 294 ? -33.183 5.864 -6.137 1.00 28.94 294 THR A C 1
ATOM 2267 O O . THR A 1 294 ? -32.084 5.361 -6.367 1.00 28.94 294 THR A O 1
ATOM 2270 N N . THR A 1 295 ? -33.591 6.182 -4.909 1.00 36.41 295 THR A N 1
ATOM 2271 C CA . THR A 1 295 ? -33.005 5.593 -3.706 1.00 36.41 295 THR A CA 1
ATOM 2272 C C . THR A 1 295 ? -33.339 4.107 -3.703 1.00 36.41 295 THR A C 1
ATOM 2274 O O . THR A 1 295 ? -34.515 3.758 -3.624 1.00 36.41 295 THR A O 1
ATOM 2277 N N . GLU A 1 296 ? -32.337 3.234 -3.758 1.00 26.92 296 GLU A N 1
ATOM 2278 C CA . GLU A 1 296 ? -32.549 1.800 -3.571 1.00 26.92 296 GLU A CA 1
ATOM 2279 C C . GLU A 1 296 ? -31.338 1.156 -2.892 1.00 26.92 296 GLU A C 1
ATOM 2281 O O . GLU A 1 296 ? -30.183 1.444 -3.213 1.00 26.92 296 GLU A O 1
ATOM 2286 N N . ALA A 1 297 ? -31.618 0.309 -1.905 1.00 29.08 297 ALA A N 1
ATOM 2287 C CA . ALA A 1 297 ? -30.656 -0.537 -1.219 1.00 29.08 297 ALA A CA 1
ATOM 2288 C C . ALA A 1 297 ? -31.402 -1.756 -0.645 1.00 29.08 297 ALA A C 1
ATOM 2290 O O . ALA A 1 297 ? -32.538 -1.593 -0.194 1.00 29.08 297 ALA A O 1
ATOM 2291 N N . PRO A 1 298 ? -30.774 -2.943 -0.574 1.00 38.38 298 PRO A N 1
ATOM 2292 C CA . PRO A 1 298 ? -29.436 -3.275 -1.063 1.00 38.38 298 PRO A CA 1
ATOM 2293 C C . PRO A 1 298 ? -29.452 -3.733 -2.533 1.00 38.38 298 PRO A C 1
ATOM 2295 O O . PRO A 1 298 ? -30.453 -4.243 -3.021 1.00 38.38 298 PRO A O 1
ATOM 2298 N N . THR A 1 299 ? -28.311 -3.637 -3.219 1.00 41.22 299 THR A N 1
ATOM 2299 C CA . THR A 1 299 ? -28.058 -4.487 -4.394 1.00 41.22 299 THR A CA 1
ATOM 2300 C C . THR A 1 299 ? -28.000 -5.948 -3.949 1.00 41.22 299 THR A C 1
ATOM 2302 O O . THR A 1 299 ? -27.371 -6.231 -2.926 1.00 41.22 299 THR A O 1
ATOM 2305 N N . GLU A 1 300 ? -28.615 -6.860 -4.704 1.00 56.31 300 GLU A N 1
ATOM 2306 C CA . GLU A 1 300 ? -28.548 -8.301 -4.423 1.00 56.31 300 GLU A CA 1
ATOM 2307 C C . GLU A 1 300 ? -27.093 -8.800 -4.354 1.00 56.31 300 GLU A C 1
ATOM 2309 O O . GLU A 1 300 ? -26.203 -8.273 -5.028 1.00 56.31 300 GLU A O 1
ATOM 2314 N N . GLU A 1 301 ? -26.840 -9.797 -3.504 1.00 59.38 301 GLU A N 1
ATOM 2315 C CA . GLU A 1 301 ? -25.507 -10.391 -3.363 1.00 59.38 301 GLU A CA 1
ATOM 2316 C C . GLU A 1 301 ? -25.135 -11.209 -4.609 1.00 59.38 301 GLU A C 1
ATOM 2318 O O . GLU A 1 301 ? -26.000 -11.811 -5.245 1.00 59.38 301 GLU A O 1
ATOM 2323 N N . ASP A 1 302 ? -23.846 -11.257 -4.960 1.00 67.44 302 ASP A N 1
ATOM 2324 C CA . ASP A 1 302 ? -23.397 -11.962 -6.164 1.00 67.44 302 ASP A CA 1
ATOM 2325 C C . ASP A 1 302 ? -23.698 -13.466 -6.082 1.00 67.44 302 ASP A C 1
ATOM 2327 O O . ASP A 1 302 ? -23.082 -14.209 -5.317 1.00 67.44 302 ASP A O 1
ATOM 2331 N N . ALA A 1 303 ? -24.647 -13.927 -6.896 1.00 67.00 303 ALA A N 1
ATOM 2332 C CA . ALA A 1 303 ? -25.166 -15.286 -6.809 1.00 67.00 303 ALA A CA 1
ATOM 2333 C C . ALA A 1 303 ? -24.125 -16.389 -7.100 1.00 67.00 303 ALA A C 1
ATOM 2335 O O . ALA A 1 303 ? -24.369 -17.542 -6.742 1.00 67.00 303 ALA A O 1
ATOM 2336 N N . GLU A 1 304 ? -22.976 -16.082 -7.714 1.00 78.62 304 GLU A N 1
ATOM 2337 C CA . GLU A 1 304 ? -21.944 -17.070 -8.053 1.00 78.62 304 GLU A CA 1
ATOM 2338 C C . GLU A 1 304 ? -20.857 -17.135 -6.961 1.00 78.62 304 GLU A C 1
ATOM 2340 O O . GLU A 1 304 ? -20.594 -18.211 -6.405 1.00 78.62 304 GLU A O 1
ATOM 2345 N N . LEU A 1 305 ? -20.283 -15.983 -6.589 1.00 82.69 305 LEU A N 1
ATOM 2346 C CA . LEU A 1 305 ? -19.209 -15.856 -5.595 1.00 82.69 305 LEU A CA 1
ATOM 2347 C C . LEU A 1 305 ? -19.703 -15.797 -4.140 1.00 82.69 305 LEU A C 1
ATOM 2349 O O . LEU A 1 305 ? -18.956 -16.192 -3.244 1.00 82.69 305 LEU A O 1
ATOM 2353 N N . CYS A 1 306 ? -20.943 -15.377 -3.873 1.00 75.75 306 CYS A N 1
ATOM 2354 C CA . CYS A 1 306 ? -21.523 -15.440 -2.524 1.00 75.75 306 CYS A CA 1
ATOM 2355 C C . CYS A 1 306 ? -22.149 -16.804 -2.206 1.00 75.75 306 CYS A C 1
ATOM 2357 O O . CYS A 1 306 ? -22.107 -17.228 -1.052 1.00 75.75 306 CYS A O 1
ATOM 2359 N N . THR A 1 307 ? -22.631 -17.541 -3.214 1.00 77.81 307 THR A N 1
ATOM 2360 C CA . THR A 1 307 ? -23.021 -18.956 -3.053 1.00 77.81 307 THR A CA 1
ATOM 2361 C C . THR A 1 307 ? -21.797 -19.868 -2.962 1.00 77.81 307 THR A C 1
ATOM 2363 O O . THR A 1 307 ? -21.781 -20.824 -2.189 1.00 77.81 307 THR A O 1
ATOM 2366 N N . SER A 1 308 ? -20.751 -19.586 -3.746 1.00 77.06 308 SER A N 1
ATOM 2367 C CA . SER A 1 308 ? -19.533 -20.395 -3.787 1.00 77.06 308 SER A CA 1
ATOM 2368 C C . SER A 1 308 ? -18.291 -19.514 -3.935 1.00 77.06 308 SER A C 1
ATOM 2370 O O . SER A 1 308 ? -17.871 -19.177 -5.037 1.00 77.06 308 SER A O 1
ATOM 2372 N N . ALA A 1 309 ? -17.663 -19.168 -2.814 1.00 86.25 309 ALA A N 1
ATOM 2373 C CA . ALA A 1 309 ? -16.536 -18.231 -2.779 1.00 86.25 309 ALA A CA 1
ATOM 2374 C C . ALA A 1 309 ? -15.197 -18.780 -3.325 1.00 86.25 309 ALA A C 1
ATOM 2376 O O . ALA A 1 309 ? -14.149 -18.177 -3.102 1.00 86.25 309 ALA A O 1
ATOM 2377 N N . SER A 1 310 ? -15.193 -19.929 -4.006 1.00 92.38 310 SER A N 1
ATOM 2378 C CA . SER A 1 310 ? -14.036 -20.384 -4.786 1.00 92.38 310 SER A CA 1
ATOM 2379 C C . SER A 1 310 ? -13.892 -19.569 -6.074 1.00 92.38 310 SER A C 1
ATOM 2381 O O . SER A 1 310 ? -14.884 -19.090 -6.626 1.00 92.38 310 SER A O 1
ATOM 2383 N N . VAL A 1 311 ? -12.665 -19.451 -6.569 1.00 95.50 311 VAL A N 1
ATOM 2384 C CA . VAL A 1 311 ? -12.300 -18.812 -7.843 1.00 95.50 311 VAL A CA 1
ATOM 2385 C C . VAL A 1 311 ? -11.349 -19.746 -8.585 1.00 95.50 311 VAL A C 1
ATOM 2387 O O . VAL A 1 311 ? -10.665 -20.526 -7.932 1.00 95.50 311 VAL A O 1
ATOM 2390 N N . ASP A 1 312 ? -11.293 -19.661 -9.911 1.00 97.25 312 ASP A N 1
ATOM 2391 C CA . ASP A 1 312 ? -10.379 -20.486 -10.718 1.00 97.25 312 ASP A CA 1
ATOM 2392 C C . ASP A 1 312 ? -8.985 -19.843 -10.795 1.00 97.25 312 ASP A C 1
ATOM 2394 O O . ASP A 1 312 ? -7.978 -20.522 -10.918 1.00 97.25 312 ASP A O 1
ATOM 2398 N N . THR A 1 313 ? -8.928 -18.507 -10.729 1.00 97.56 313 THR A N 1
ATOM 2399 C CA . THR A 1 313 ? -7.689 -17.746 -10.529 1.00 97.56 313 THR A CA 1
ATOM 2400 C C . THR A 1 313 ? -7.999 -16.317 -10.065 1.00 97.56 313 THR A C 1
ATOM 2402 O O . THR A 1 313 ? -9.103 -15.796 -10.265 1.00 97.56 313 THR A O 1
ATOM 2405 N N . ILE A 1 314 ? -7.014 -15.647 -9.467 1.00 96.94 314 ILE A N 1
ATOM 2406 C CA . ILE A 1 314 ? -7.065 -14.232 -9.088 1.00 96.94 314 ILE A CA 1
ATOM 2407 C C . ILE A 1 314 ? -5.719 -13.570 -9.406 1.00 96.94 314 ILE A C 1
ATOM 2409 O O . ILE A 1 314 ? -4.665 -14.150 -9.162 1.00 96.94 314 ILE A O 1
ATOM 2413 N N . PHE A 1 315 ? -5.727 -12.356 -9.957 1.00 95.75 315 PHE A N 1
ATOM 2414 C CA . PHE A 1 315 ? -4.497 -11.639 -10.308 1.00 95.75 315 PHE A CA 1
ATOM 2415 C C . PHE A 1 315 ? -4.685 -10.119 -10.304 1.00 95.75 315 PHE A C 1
ATOM 2417 O O . PHE A 1 315 ? -5.794 -9.607 -10.454 1.00 95.75 315 PHE A O 1
ATOM 2424 N N . ASN A 1 316 ? -3.571 -9.392 -10.207 1.00 87.00 316 ASN A N 1
ATOM 2425 C CA . ASN A 1 316 ? -3.514 -7.957 -10.487 1.00 87.00 316 ASN A CA 1
ATOM 2426 C C . ASN A 1 316 ? -3.053 -7.733 -11.933 1.00 87.00 316 ASN A C 1
ATOM 2428 O O . ASN A 1 316 ? -2.070 -8.342 -12.363 1.00 87.00 316 ASN A O 1
ATOM 2432 N N . SER A 1 317 ? -3.722 -6.865 -12.689 1.00 84.06 317 SER A N 1
ATOM 2433 C CA . SER A 1 317 ? -3.247 -6.372 -13.989 1.00 84.06 317 SER A CA 1
ATOM 2434 C C . SER A 1 317 ? -2.262 -5.207 -13.844 1.00 84.06 317 SER A C 1
ATOM 2436 O O . SER A 1 317 ? -2.083 -4.644 -12.767 1.00 84.06 317 SER A O 1
ATOM 2438 N N . ALA A 1 318 ? -1.604 -4.839 -14.948 1.00 75.75 318 ALA A N 1
ATOM 2439 C CA . ALA A 1 318 ? -0.560 -3.806 -14.978 1.00 75.75 318 ALA A CA 1
ATOM 2440 C C . ALA A 1 318 ? -1.040 -2.374 -14.643 1.00 75.75 318 ALA A C 1
ATOM 2442 O O . ALA A 1 318 ? -0.216 -1.483 -14.477 1.00 75.75 318 ALA A O 1
ATOM 2443 N N . ASP A 1 319 ? -2.352 -2.150 -14.548 1.00 75.38 319 ASP A N 1
ATOM 2444 C CA . ASP A 1 319 ? -2.996 -0.906 -14.099 1.00 75.38 319 ASP A CA 1
ATOM 2445 C C . ASP A 1 319 ? -3.339 -0.911 -12.592 1.00 75.38 319 ASP A C 1
ATOM 2447 O O . ASP A 1 319 ? -4.024 -0.009 -12.114 1.00 75.38 319 ASP A O 1
ATOM 2451 N N . GLY A 1 320 ? -2.937 -1.951 -11.852 1.00 70.06 320 GLY A N 1
ATOM 2452 C CA . GLY A 1 320 ? -3.273 -2.136 -10.438 1.00 70.06 320 GLY A CA 1
ATOM 2453 C C . GLY A 1 320 ? -4.692 -2.656 -10.172 1.00 70.06 320 GLY A C 1
ATOM 2454 O O . GLY A 1 320 ? -5.065 -2.809 -9.012 1.00 70.06 320 GLY A O 1
ATOM 2455 N N . SER A 1 321 ? -5.495 -2.954 -11.201 1.00 81.19 321 SER A N 1
ATOM 2456 C CA . SER A 1 321 ? -6.810 -3.581 -11.012 1.00 81.19 321 SER A CA 1
ATOM 2457 C C . SER A 1 321 ? -6.668 -5.052 -10.605 1.00 81.19 321 SER A C 1
ATOM 2459 O O . SER A 1 321 ? -6.029 -5.829 -11.312 1.00 81.19 321 SER A O 1
ATOM 2461 N N . THR A 1 322 ? -7.330 -5.469 -9.526 1.00 86.94 322 THR A N 1
ATOM 2462 C CA . THR A 1 322 ? -7.468 -6.892 -9.175 1.00 86.94 322 THR A CA 1
ATOM 2463 C C . THR A 1 322 ? -8.679 -7.505 -9.873 1.00 86.94 322 THR A C 1
ATOM 2465 O O . THR A 1 322 ? -9.771 -6.927 -9.859 1.00 86.94 322 THR A O 1
ATOM 2468 N N . PHE A 1 323 ? -8.507 -8.692 -10.452 1.00 94.56 323 PHE A N 1
ATOM 2469 C CA . PHE A 1 323 ? -9.580 -9.475 -11.060 1.00 94.56 323 PHE A CA 1
ATOM 2470 C C . PHE A 1 323 ? -9.602 -10.902 -10.506 1.00 94.56 323 PHE A C 1
ATOM 2472 O O . PHE A 1 323 ? -8.564 -11.559 -10.442 1.00 94.56 323 PHE A O 1
ATOM 2479 N N . ALA A 1 324 ? -10.797 -11.382 -10.165 1.00 95.94 324 ALA A N 1
ATOM 2480 C CA . ALA A 1 324 ? -11.090 -12.789 -9.895 1.00 95.94 324 ALA A CA 1
ATOM 2481 C C . ALA A 1 324 ? -11.798 -13.403 -11.111 1.00 95.94 324 ALA A C 1
ATOM 2483 O O . ALA A 1 324 ? -12.646 -12.747 -11.719 1.00 95.94 324 ALA A O 1
ATOM 2484 N N . PHE A 1 325 ? -11.443 -14.629 -11.487 1.00 97.25 325 PHE A N 1
ATOM 2485 C CA . PHE A 1 325 ? -12.005 -15.370 -12.623 1.00 97.25 325 PHE A CA 1
ATOM 2486 C C . PHE A 1 325 ? -12.688 -16.650 -12.119 1.00 97.25 325 PHE A C 1
ATOM 2488 O O . PHE A 1 325 ? -12.199 -17.278 -11.181 1.00 97.25 325 PHE A O 1
ATOM 2495 N N . LYS A 1 326 ? -13.804 -17.036 -12.748 1.00 96.38 326 LYS A N 1
ATOM 2496 C CA . LYS A 1 326 ? -14.533 -18.281 -12.469 1.00 96.38 326 LYS A CA 1
ATOM 2497 C C . LYS A 1 326 ? -15.390 -18.689 -13.667 1.00 96.38 326 LYS A C 1
ATOM 2499 O O . LYS A 1 326 ? -16.164 -17.878 -14.179 1.00 96.38 326 LYS A O 1
ATOM 2504 N N . GLY A 1 327 ? -15.252 -19.925 -14.136 1.00 95.50 327 GLY A N 1
ATOM 2505 C CA . GLY A 1 327 ? -15.933 -20.431 -15.325 1.00 95.50 327 GLY A CA 1
ATOM 2506 C C . GLY A 1 327 ? -15.759 -19.488 -16.520 1.00 95.50 327 GLY A C 1
ATOM 2507 O O . GLY A 1 327 ? -14.654 -19.081 -16.869 1.00 95.50 327 GLY A O 1
ATOM 2508 N N . GLN A 1 328 ? -16.862 -19.062 -17.139 1.00 95.94 328 GLN A N 1
ATOM 2509 C CA . GLN A 1 328 ? -16.828 -18.107 -18.259 1.00 95.94 328 GLN A CA 1
ATOM 2510 C C . GLN A 1 328 ? -16.813 -16.627 -17.823 1.00 95.94 328 GLN A C 1
ATOM 2512 O O . GLN A 1 328 ? -16.854 -15.735 -18.683 1.00 95.94 328 GLN A O 1
ATOM 2517 N N . HIS A 1 329 ? -16.775 -16.348 -16.519 1.00 96.06 329 HIS A N 1
ATOM 2518 C CA . HIS A 1 329 ? -16.969 -15.030 -15.927 1.00 96.06 329 HIS A CA 1
ATOM 2519 C C . HIS A 1 329 ? -15.735 -14.508 -15.184 1.00 96.06 329 HIS A C 1
ATOM 2521 O O . HIS A 1 329 ? -14.831 -15.242 -14.786 1.00 96.06 329 HIS A O 1
ATOM 2527 N N . PHE A 1 330 ? -15.700 -13.192 -15.010 1.00 95.50 330 PHE A N 1
ATOM 2528 C CA . PHE A 1 330 ? -14.747 -12.524 -14.142 1.00 95.50 330 PHE A CA 1
ATOM 2529 C C . PHE A 1 330 ? -15.379 -11.315 -13.451 1.00 95.50 330 PHE A C 1
ATOM 2531 O O . PHE A 1 330 ? -16.334 -10.711 -13.954 1.00 95.50 330 PHE A O 1
ATOM 2538 N N . TRP A 1 331 ? -14.779 -10.932 -12.330 1.00 93.75 331 TRP A N 1
ATOM 2539 C CA . TRP A 1 331 ? -15.167 -9.815 -11.481 1.00 93.75 331 TRP A CA 1
ATOM 2540 C C . TRP A 1 331 ? -13.957 -8.908 -11.289 1.00 93.75 331 TRP A C 1
ATOM 2542 O O . TRP A 1 331 ? -12.866 -9.391 -10.984 1.00 93.75 331 TRP A O 1
ATOM 2552 N N . LYS A 1 332 ? -14.130 -7.588 -11.436 1.00 86.38 332 LYS A N 1
ATOM 2553 C CA . LYS A 1 332 ? -13.166 -6.641 -10.863 1.00 86.38 332 LYS A CA 1
ATOM 2554 C C . LYS A 1 332 ? -13.439 -6.534 -9.369 1.00 86.38 332 LYS A C 1
ATOM 2556 O O . LYS A 1 332 ? -14.587 -6.322 -8.983 1.00 86.38 332 LYS A O 1
ATOM 2561 N N . LEU A 1 333 ? -12.398 -6.640 -8.554 1.00 78.44 333 LEU A N 1
ATOM 2562 C CA . LEU A 1 333 ? -12.502 -6.420 -7.116 1.00 78.44 333 LEU A CA 1
ATOM 2563 C C . LEU A 1 333 ? -12.197 -4.958 -6.760 1.00 78.44 333 LEU A C 1
ATOM 2565 O O . LEU A 1 333 ? -11.544 -4.224 -7.510 1.00 78.44 333 LEU A O 1
ATOM 2569 N N . THR A 1 334 ? -12.700 -4.549 -5.603 1.00 67.19 334 THR A N 1
ATOM 2570 C CA . THR A 1 334 ? -12.380 -3.303 -4.897 1.00 67.19 334 THR A CA 1
ATOM 2571 C C . THR A 1 334 ? -11.774 -3.650 -3.531 1.00 67.19 334 THR A C 1
ATOM 2573 O O . THR A 1 334 ? -11.612 -4.823 -3.207 1.00 67.19 334 THR A O 1
ATOM 2576 N N . GLU A 1 335 ? -11.470 -2.652 -2.700 1.00 54.34 335 GLU A N 1
ATOM 2577 C CA . GLU A 1 335 ? -10.966 -2.873 -1.334 1.00 54.34 335 GLU A CA 1
ATOM 2578 C C . GLU A 1 335 ? -11.981 -3.558 -0.390 1.00 54.34 335 GLU A C 1
ATOM 2580 O O . GLU A 1 335 ? -11.586 -4.079 0.654 1.00 54.34 335 GLU A O 1
ATOM 2585 N N . GLU A 1 336 ? -13.280 -3.556 -0.724 1.00 50.41 336 GLU A N 1
ATOM 2586 C CA . GLU A 1 336 ? -14.346 -4.035 0.177 1.00 50.41 336 GLU A CA 1
ATOM 2587 C C . GLU A 1 336 ? -15.348 -5.015 -0.465 1.00 50.41 336 GLU A C 1
ATOM 2589 O O . GLU A 1 336 ? -16.062 -5.705 0.262 1.00 50.41 336 GLU A O 1
ATOM 2594 N N . SER A 1 337 ? -15.432 -5.086 -1.800 1.00 67.56 337 SER A N 1
ATOM 2595 C CA . SER A 1 337 ? -16.389 -5.948 -2.521 1.00 67.56 337 SER A CA 1
ATOM 2596 C C . SER A 1 337 ? -16.072 -6.106 -4.017 1.00 67.56 337 SER A C 1
ATOM 2598 O O . SER A 1 337 ? -15.152 -5.480 -4.551 1.00 67.56 337 SER A O 1
ATOM 2600 N N . ILE A 1 338 ? -16.882 -6.896 -4.722 1.00 76.88 338 ILE A N 1
ATOM 2601 C CA . ILE A 1 338 ? -17.031 -6.847 -6.186 1.00 76.88 338 ILE A CA 1
ATOM 2602 C C . ILE A 1 338 ? -17.382 -5.417 -6.657 1.00 76.88 338 ILE A C 1
ATOM 2604 O O . ILE A 1 338 ? -18.207 -4.733 -6.058 1.00 76.88 338 ILE A O 1
ATOM 2608 N N . ALA A 1 339 ? -16.781 -4.958 -7.758 1.00 69.56 339 ALA A N 1
ATOM 2609 C CA . ALA A 1 339 ? -17.099 -3.662 -8.361 1.00 69.56 339 ALA A CA 1
ATOM 2610 C C . ALA A 1 339 ? -18.448 -3.679 -9.124 1.00 69.56 339 ALA A C 1
ATOM 2612 O O . ALA A 1 339 ? -18.808 -4.707 -9.700 1.00 69.56 339 ALA A O 1
ATOM 2613 N N . PRO A 1 340 ? -19.164 -2.542 -9.243 1.00 71.75 340 PRO A N 1
ATOM 2614 C CA . PRO A 1 340 ? -20.385 -2.460 -10.047 1.00 71.75 340 PRO A CA 1
ATOM 2615 C C . PRO A 1 340 ? -20.177 -2.839 -11.522 1.00 71.75 340 PRO A C 1
ATOM 2617 O O . PRO A 1 340 ? -19.153 -2.513 -12.128 1.00 71.75 340 PRO A O 1
ATOM 2620 N N . GLY A 1 341 ? -21.182 -3.484 -12.122 1.00 72.44 341 GLY A N 1
ATOM 2621 C CA . GLY A 1 341 ? -21.151 -3.901 -13.530 1.00 72.44 341 GLY A CA 1
ATOM 2622 C C . GLY A 1 341 ? -20.381 -5.201 -13.799 1.00 72.44 341 GLY A C 1
ATOM 2623 O O . GLY A 1 341 ? -19.935 -5.412 -14.929 1.00 72.44 341 GLY A O 1
ATOM 2624 N N . TYR A 1 342 ? -20.226 -6.046 -12.778 1.00 84.88 342 TYR A N 1
ATOM 2625 C CA . TYR A 1 342 ? -19.698 -7.412 -12.845 1.00 84.88 342 TYR A CA 1
ATOM 2626 C C . TYR A 1 342 ? -20.728 -8.400 -12.249 1.00 84.88 342 TYR A C 1
ATOM 2628 O O . TYR A 1 342 ? -21.566 -7.943 -11.470 1.00 84.88 342 TYR A O 1
ATOM 2636 N N . PRO A 1 343 ? -20.709 -9.705 -12.599 1.00 93.00 343 PRO A N 1
ATOM 2637 C CA . PRO A 1 343 ? -19.769 -10.397 -13.489 1.00 93.00 343 PRO A CA 1
ATOM 2638 C C . PRO A 1 343 ? -19.789 -9.917 -14.943 1.00 93.00 343 PRO A C 1
ATOM 2640 O O . PRO A 1 343 ? -20.772 -9.382 -15.454 1.00 93.00 343 PRO A O 1
ATOM 2643 N N . GLN A 1 344 ? -18.681 -10.146 -15.644 1.00 89.31 344 GLN A N 1
ATOM 2644 C CA . GLN A 1 344 ? -18.579 -9.985 -17.095 1.00 89.31 344 GLN A CA 1
ATOM 2645 C C . GLN A 1 344 ? -18.006 -11.255 -17.724 1.00 89.31 344 GLN A C 1
ATOM 2647 O O . GLN A 1 344 ? -17.220 -11.961 -17.103 1.00 89.31 344 GLN A O 1
ATOM 2652 N N . ARG A 1 345 ? -18.356 -11.549 -18.983 1.00 93.75 345 ARG A N 1
ATOM 2653 C CA . ARG A 1 345 ? -17.764 -12.683 -19.711 1.00 93.75 345 ARG A CA 1
ATOM 2654 C C . ARG A 1 345 ? -16.301 -12.425 -20.061 1.00 93.75 345 ARG A C 1
ATOM 2656 O O . ARG A 1 345 ? -15.995 -11.401 -20.678 1.00 93.75 345 ARG A O 1
ATOM 2663 N N . ILE A 1 346 ? -15.429 -13.387 -19.751 1.00 96.44 346 ILE A N 1
ATOM 2664 C CA . ILE A 1 346 ? -13.980 -13.321 -20.008 1.00 96.44 346 ILE A CA 1
ATOM 2665 C C . ILE A 1 346 ? -13.712 -13.003 -21.482 1.00 96.44 346 ILE A C 1
ATOM 2667 O O . ILE A 1 346 ? -13.079 -11.994 -21.788 1.00 96.44 346 ILE A O 1
ATOM 2671 N N . SER A 1 347 ? -14.299 -13.776 -22.398 1.00 92.06 347 SER A N 1
ATOM 2672 C CA . SER A 1 347 ? -14.096 -13.649 -23.850 1.00 92.06 347 SER A CA 1
ATOM 2673 C C . SER A 1 347 ? -14.558 -12.316 -24.464 1.00 92.06 347 SER A C 1
ATOM 2675 O O . SER A 1 347 ? -14.150 -11.990 -25.579 1.00 92.06 347 SER A O 1
ATOM 2677 N N . LYS A 1 348 ? -15.367 -11.516 -23.749 1.00 89.38 348 LYS A N 1
ATOM 2678 C CA . LYS A 1 348 ? -15.747 -10.148 -24.154 1.00 89.38 348 LYS A CA 1
ATOM 2679 C C . LYS A 1 348 ? -14.671 -9.115 -23.793 1.00 89.38 348 LYS A C 1
ATOM 2681 O O . LYS A 1 348 ? -14.531 -8.119 -24.498 1.00 89.38 348 LYS A O 1
ATOM 2686 N N . SER A 1 349 ? -13.930 -9.339 -22.706 1.00 90.38 349 SER A N 1
ATOM 2687 C CA . SER A 1 349 ? -12.909 -8.412 -22.188 1.00 90.38 349 SER A CA 1
ATOM 2688 C C . SER A 1 349 ? -11.473 -8.826 -22.514 1.00 90.38 349 SER A C 1
ATOM 2690 O O . SER A 1 349 ? -10.616 -7.954 -22.617 1.00 90.38 349 SER A O 1
ATOM 2692 N N . TRP A 1 350 ? -11.224 -10.115 -22.743 1.00 95.56 350 TRP A N 1
ATOM 2693 C CA . TRP A 1 350 ? -9.985 -10.671 -23.289 1.00 95.56 350 TRP A CA 1
ATOM 2694 C C . TRP A 1 350 ? -10.333 -11.526 -24.518 1.00 95.56 350 TRP A C 1
ATOM 2696 O O . TRP A 1 350 ? -10.525 -12.738 -24.402 1.00 95.56 350 TRP A O 1
ATOM 2706 N N . PRO A 1 351 ? -10.461 -10.915 -25.712 1.00 94.00 351 PRO A N 1
ATOM 2707 C CA . PRO A 1 351 ? -10.794 -11.644 -26.932 1.00 94.00 351 PRO A CA 1
ATOM 2708 C C . PRO A 1 351 ? -9.774 -12.755 -27.205 1.00 94.00 351 PRO A C 1
ATOM 2710 O O . PRO A 1 351 ? -8.569 -12.497 -27.198 1.00 94.00 351 PRO A O 1
ATOM 2713 N N . GLY A 1 352 ? -10.260 -13.979 -27.425 1.00 93.75 352 GLY A N 1
ATOM 2714 C CA . GLY A 1 352 ? -9.437 -15.173 -27.657 1.00 93.75 352 GLY A CA 1
ATOM 2715 C C . GLY A 1 352 ? -8.932 -15.902 -26.400 1.00 93.75 352 GLY A C 1
ATOM 2716 O O . GLY A 1 352 ? -8.270 -16.929 -26.547 1.00 93.75 352 GLY A O 1
ATOM 2717 N N . LEU A 1 353 ? -9.256 -15.426 -25.191 1.00 97.56 353 LEU A N 1
ATOM 2718 C CA . LEU A 1 353 ? -9.032 -16.159 -23.941 1.00 97.56 353 LEU A CA 1
ATOM 2719 C C . LEU A 1 353 ? -10.254 -17.064 -23.641 1.00 97.56 353 LEU A C 1
ATOM 2721 O O . LEU A 1 353 ? -11.391 -16.589 -23.763 1.00 97.56 353 LEU A O 1
ATOM 2725 N N . PRO A 1 354 ? -10.062 -18.349 -23.282 1.00 96.25 354 PRO A N 1
ATOM 2726 C CA . PRO A 1 354 ? -11.149 -19.238 -22.866 1.00 96.25 354 PRO A CA 1
ATOM 2727 C C . PRO A 1 354 ? -11.690 -18.881 -21.468 1.00 96.25 354 PRO A C 1
ATOM 2729 O O . PRO A 1 354 ? -11.186 -17.982 -20.798 1.00 96.25 354 PRO A O 1
ATOM 2732 N N . GLY A 1 355 ? -12.736 -19.592 -21.036 1.00 95.88 355 GLY A N 1
ATOM 2733 C CA . GLY A 1 355 ? -13.117 -19.653 -19.621 1.00 95.88 355 GLY A CA 1
ATOM 2734 C C . GLY A 1 355 ? -12.244 -20.632 -18.830 1.00 95.88 355 GLY A C 1
ATOM 2735 O O . GLY A 1 355 ? -11.366 -21.284 -19.401 1.00 95.88 355 GLY A O 1
ATOM 2736 N N . ASP A 1 356 ? -12.530 -20.749 -17.535 1.00 96.19 356 ASP A N 1
ATOM 2737 C CA . ASP A 1 356 ? -11.983 -21.715 -16.576 1.00 96.19 356 ASP A CA 1
ATOM 2738 C C . ASP A 1 356 ? -10.441 -21.737 -16.605 1.00 96.19 356 ASP A C 1
ATOM 2740 O O . ASP A 1 356 ? -9.809 -22.651 -17.130 1.00 96.19 356 ASP A O 1
ATOM 2744 N N . ILE A 1 357 ? -9.836 -20.635 -16.156 1.00 98.31 357 ILE A N 1
ATOM 2745 C CA . ILE A 1 357 ? -8.400 -20.356 -16.298 1.00 98.31 357 ILE A CA 1
ATOM 2746 C C . ILE A 1 357 ? -7.630 -20.868 -15.077 1.00 98.31 357 ILE A C 1
ATOM 2748 O O . ILE A 1 357 ? -7.698 -20.243 -14.026 1.00 98.31 357 ILE A O 1
ATOM 2752 N N . ASP A 1 358 ? -6.847 -21.933 -15.273 1.00 98.44 358 ASP A N 1
ATOM 2753 C CA . ASP A 1 358 ? -5.987 -22.621 -14.293 1.00 98.44 358 ASP A CA 1
ATOM 2754 C C . ASP A 1 358 ? -5.113 -21.698 -13.421 1.00 98.44 358 ASP A C 1
ATOM 2756 O O . ASP A 1 358 ? -4.847 -21.988 -12.262 1.00 98.44 358 ASP A O 1
ATOM 2760 N N . ALA A 1 359 ? -4.552 -20.631 -14.003 1.00 98.50 359 ALA A N 1
ATOM 2761 C CA . ALA A 1 359 ? -3.691 -19.687 -13.290 1.00 98.50 359 ALA A CA 1
ATOM 2762 C C . ALA A 1 359 ? -3.512 -18.380 -14.073 1.00 98.50 359 ALA A C 1
ATOM 2764 O O . ALA A 1 359 ? -3.592 -18.359 -15.306 1.00 98.50 359 ALA A O 1
ATOM 2765 N N . ALA A 1 360 ? -3.200 -17.279 -13.380 1.00 98.38 360 ALA A N 1
ATOM 2766 C CA . ALA A 1 360 ? -2.863 -16.008 -14.022 1.00 98.38 360 ALA A CA 1
ATOM 2767 C C . ALA A 1 360 ? -1.922 -15.141 -13.174 1.00 98.38 360 ALA A C 1
ATOM 2769 O O . ALA A 1 360 ? -2.068 -15.064 -11.962 1.00 98.38 360 ALA A O 1
ATOM 2770 N N . PHE A 1 361 ? -0.996 -14.419 -13.812 1.00 97.19 361 PHE A N 1
ATOM 2771 C CA . PHE A 1 361 ? -0.204 -13.373 -13.152 1.00 97.19 361 PHE A CA 1
ATOM 2772 C C . PHE A 1 361 ? 0.204 -12.264 -14.126 1.00 97.19 361 PHE A C 1
ATOM 2774 O O . PHE A 1 361 ? 0.352 -12.494 -15.327 1.00 97.19 361 PHE A O 1
ATOM 2781 N N . THR A 1 362 ? 0.464 -11.063 -13.609 1.00 94.19 362 THR A N 1
ATOM 2782 C CA . THR A 1 362 ? 1.140 -9.994 -14.364 1.00 94.19 362 THR A CA 1
ATOM 2783 C C . THR A 1 362 ? 2.592 -9.899 -13.930 1.00 94.19 362 THR A C 1
ATOM 2785 O O . THR A 1 362 ? 2.886 -9.886 -12.738 1.00 94.19 362 THR A O 1
ATOM 2788 N N . TYR A 1 363 ? 3.513 -9.841 -14.891 1.00 89.81 363 TYR A N 1
ATOM 2789 C CA . TYR A 1 363 ? 4.938 -9.670 -14.610 1.00 89.81 363 TYR A CA 1
ATOM 2790 C C . TYR A 1 363 ? 5.365 -8.203 -14.724 1.00 89.81 363 TYR A C 1
ATOM 2792 O O . TYR A 1 363 ? 4.716 -7.405 -15.401 1.00 89.81 363 TYR A O 1
ATOM 2800 N N . LYS A 1 364 ? 6.524 -7.864 -14.146 1.00 82.19 364 LYS A N 1
ATOM 2801 C CA . LYS A 1 364 ? 7.123 -6.512 -14.147 1.00 82.19 364 LYS A CA 1
ATOM 2802 C C . LYS A 1 364 ? 7.412 -5.899 -15.532 1.00 82.19 364 LYS A C 1
ATOM 2804 O O . LYS A 1 364 ? 7.923 -4.792 -15.608 1.00 82.19 364 LYS A O 1
ATOM 2809 N N . ASN A 1 365 ? 7.118 -6.607 -16.626 1.00 82.81 365 ASN A N 1
ATOM 2810 C CA . ASN A 1 365 ? 7.141 -6.080 -17.994 1.00 82.81 365 ASN A CA 1
ATOM 2811 C C . ASN A 1 365 ? 5.751 -5.636 -18.502 1.00 82.81 365 ASN A C 1
ATOM 2813 O O . ASN A 1 365 ? 5.554 -5.526 -19.711 1.00 82.81 365 ASN A O 1
ATOM 2817 N N . GLY A 1 366 ? 4.781 -5.436 -17.602 1.00 84.12 366 GLY A N 1
ATOM 2818 C CA . GLY A 1 366 ? 3.431 -4.952 -17.917 1.00 84.12 366 GLY A CA 1
ATOM 2819 C C . GLY A 1 366 ? 2.537 -5.962 -18.646 1.00 84.12 366 GLY A C 1
ATOM 2820 O O . GLY A 1 366 ? 1.462 -5.595 -19.123 1.00 84.12 366 GLY A O 1
ATOM 2821 N N . LYS A 1 367 ? 2.968 -7.225 -18.761 1.00 93.88 367 LYS A N 1
ATOM 2822 C CA . LYS A 1 367 ? 2.231 -8.281 -19.467 1.00 93.88 367 LYS A CA 1
ATOM 2823 C C . LYS A 1 367 ? 1.578 -9.244 -18.491 1.00 93.88 367 LYS A C 1
ATOM 2825 O O . LYS A 1 367 ? 2.226 -9.713 -17.554 1.00 93.88 367 LYS A O 1
ATOM 2830 N N . THR A 1 368 ? 0.317 -9.563 -18.757 1.00 97.94 368 THR A N 1
ATOM 2831 C CA . THR A 1 368 ? -0.446 -10.588 -18.040 1.00 97.94 368 THR A CA 1
ATOM 2832 C C . THR A 1 368 ? -0.343 -11.909 -18.794 1.00 97.94 368 THR A C 1
ATOM 2834 O O . THR A 1 368 ? -0.465 -11.946 -20.021 1.00 97.94 368 THR A O 1
ATOM 2837 N N . TYR A 1 369 ? -0.097 -12.986 -18.058 1.00 98.38 369 TYR A N 1
ATOM 2838 C CA . TYR A 1 369 ? 0.007 -14.354 -18.546 1.00 98.38 369 TYR A CA 1
ATOM 2839 C C . TYR A 1 369 ? -1.144 -15.145 -17.930 1.00 98.38 369 TYR A C 1
ATOM 2841 O O . TYR A 1 369 ? -1.336 -15.085 -16.717 1.00 98.38 369 TYR A O 1
ATOM 2849 N N . PHE A 1 370 ? -1.895 -15.862 -18.759 1.00 98.69 370 PHE A N 1
ATOM 2850 C CA . PHE A 1 370 ? -2.999 -16.733 -18.347 1.00 98.69 370 PHE A CA 1
ATOM 2851 C C . PHE A 1 370 ? -2.693 -18.156 -18.804 1.00 98.69 370 PHE A C 1
ATOM 2853 O O . PHE A 1 370 ? -2.150 -18.327 -19.896 1.00 98.69 370 PHE A O 1
ATOM 2860 N N . PHE A 1 371 ? -3.051 -19.159 -18.013 1.00 98.75 371 PHE A N 1
ATOM 2861 C CA . PHE A 1 371 ? -2.731 -20.566 -18.256 1.00 98.75 371 PHE A CA 1
ATOM 2862 C C . PHE A 1 371 ? -4.018 -21.391 -18.315 1.00 98.75 371 PHE A C 1
ATOM 2864 O O . PHE A 1 371 ? -4.945 -21.124 -17.555 1.00 98.75 371 PHE A O 1
ATOM 2871 N N . LYS A 1 372 ? -4.083 -22.368 -19.224 1.00 98.50 372 LYS A N 1
ATOM 2872 C CA . LYS A 1 372 ? -5.145 -23.383 -19.265 1.00 98.50 372 LYS A CA 1
ATOM 2873 C C . LYS A 1 372 ? -4.622 -24.670 -19.899 1.00 98.50 372 LYS A C 1
ATOM 2875 O O . LYS A 1 372 ? -4.183 -24.659 -21.054 1.00 98.50 372 LYS A O 1
ATOM 2880 N N . GLY A 1 373 ? -4.676 -25.782 -19.174 1.00 98.25 373 GLY A N 1
ATOM 2881 C CA . GLY A 1 373 ? -4.138 -27.064 -19.625 1.00 98.25 373 GLY A CA 1
ATOM 2882 C C . GLY A 1 373 ? -2.644 -26.963 -19.951 1.00 98.25 373 GLY A C 1
ATOM 2883 O O . GLY A 1 373 ? -1.850 -26.535 -19.119 1.00 98.25 373 GLY A O 1
ATOM 2884 N N . SER A 1 374 ? -2.246 -27.339 -21.168 1.00 98.31 374 SER A N 1
ATOM 2885 C CA . SER A 1 374 ? -0.855 -27.240 -21.649 1.00 98.31 374 SER A CA 1
ATOM 2886 C C . SER A 1 374 ? -0.505 -25.921 -22.348 1.00 98.31 374 SER A C 1
ATOM 2888 O O . SER A 1 374 ? 0.579 -25.780 -22.925 1.00 98.31 374 SER A O 1
ATOM 2890 N N . GLN A 1 375 ? -1.412 -24.941 -22.330 1.00 98.56 375 GLN A N 1
ATOM 2891 C CA . GLN A 1 375 ? -1.267 -23.681 -23.053 1.00 98.56 375 GLN A CA 1
ATOM 2892 C C . GLN A 1 375 ? -1.226 -22.464 -22.131 1.00 98.56 375 GLN A C 1
ATOM 2894 O O . GLN A 1 375 ? -1.822 -22.440 -21.054 1.00 98.56 375 GLN A O 1
ATOM 2899 N N . TYR A 1 376 ? -0.545 -21.420 -22.601 1.00 98.69 376 TYR A N 1
ATOM 2900 C CA . TYR A 1 376 ? -0.591 -20.095 -22.004 1.00 98.69 376 TYR A CA 1
ATOM 2901 C C . TYR A 1 376 ? -0.845 -19.005 -23.050 1.00 98.69 376 TYR A C 1
ATOM 2903 O O . TYR A 1 376 ? -0.391 -19.074 -24.196 1.00 98.69 376 TYR A O 1
ATOM 2911 N N . TRP A 1 377 ? -1.558 -17.968 -22.628 1.00 98.56 377 TRP A N 1
ATOM 2912 C CA . TRP A 1 377 ? -1.844 -16.748 -23.372 1.00 98.56 377 TRP A CA 1
ATOM 2913 C C . TRP A 1 377 ? -1.039 -15.599 -22.770 1.00 98.56 377 TRP A C 1
ATOM 2915 O O . TRP A 1 377 ? -0.764 -15.587 -21.568 1.00 98.56 377 TRP A O 1
ATOM 2925 N N . ARG A 1 378 ? -0.699 -14.595 -23.583 1.00 98.25 378 ARG A N 1
ATOM 2926 C CA . ARG A 1 378 ? -0.028 -13.376 -23.119 1.00 98.25 378 ARG A CA 1
ATOM 2927 C C . ARG A 1 378 ? -0.767 -12.142 -23.617 1.00 98.25 378 ARG A C 1
ATOM 2929 O O . ARG A 1 378 ? -1.067 -12.034 -24.803 1.00 98.25 378 ARG A O 1
ATOM 2936 N N . TYR A 1 379 ? -1.031 -11.210 -22.712 1.00 97.44 379 TYR A N 1
ATOM 2937 C CA . TYR A 1 379 ? -1.774 -9.984 -22.974 1.00 97.44 379 TYR A CA 1
ATOM 2938 C C . TYR A 1 379 ? -0.975 -8.748 -22.567 1.00 97.44 379 TYR A C 1
ATOM 2940 O O . TYR A 1 379 ? -0.252 -8.750 -21.570 1.00 97.44 379 TYR A O 1
ATOM 2948 N N . THR A 1 380 ? -1.168 -7.668 -23.320 1.00 94.88 380 THR A N 1
ATOM 2949 C CA . THR A 1 380 ? -0.785 -6.307 -22.938 1.00 94.88 380 THR A CA 1
ATOM 2950 C C . THR A 1 380 ? -2.076 -5.545 -22.638 1.00 94.88 380 THR A C 1
ATOM 2952 O O . THR A 1 380 ? -2.847 -5.217 -23.545 1.00 94.88 380 THR A O 1
ATOM 2955 N N . GLY A 1 381 ? -2.373 -5.344 -21.351 1.00 89.94 381 GLY A N 1
ATOM 2956 C CA . GLY A 1 381 ? -3.700 -4.909 -20.903 1.00 89.94 381 GLY A CA 1
ATOM 2957 C C . GLY A 1 381 ? -4.784 -5.927 -21.284 1.00 89.94 381 GLY A C 1
ATOM 2958 O O . GLY A 1 381 ? -4.742 -7.078 -20.857 1.00 89.94 381 GLY A O 1
ATOM 2959 N N . ARG A 1 382 ? -5.751 -5.511 -22.113 1.00 90.12 382 ARG A N 1
ATOM 2960 C CA . ARG A 1 382 ? -6.834 -6.368 -22.647 1.00 90.12 382 ARG A CA 1
ATOM 2961 C C . ARG A 1 382 ? -6.623 -6.837 -24.098 1.00 90.12 382 ARG A C 1
ATOM 2963 O O . ARG A 1 382 ? -7.460 -7.551 -24.642 1.00 90.12 382 ARG A O 1
ATOM 2970 N N . LYS A 1 383 ? -5.496 -6.485 -24.732 1.00 94.50 383 LYS A N 1
ATOM 2971 C CA . LYS A 1 383 ? -5.138 -6.935 -26.090 1.00 94.50 383 LYS A CA 1
ATOM 2972 C C . LYS A 1 383 ? -4.189 -8.134 -26.026 1.00 94.50 383 LYS A C 1
ATOM 2974 O O . LYS A 1 383 ? -3.170 -8.055 -25.342 1.00 94.50 383 LYS A O 1
ATOM 2979 N N . MET A 1 384 ? -4.503 -9.219 -26.739 1.00 96.69 384 MET A N 1
ATOM 2980 C CA . MET A 1 384 ? -3.600 -10.372 -26.839 1.00 96.69 384 MET A CA 1
ATOM 2981 C C . MET A 1 384 ? -2.343 -9.977 -27.631 1.00 96.69 384 MET A C 1
ATOM 2983 O O . MET A 1 384 ? -2.430 -9.261 -28.633 1.00 96.69 384 MET A O 1
ATOM 2987 N N . ASP A 1 385 ? -1.174 -10.431 -27.185 1.00 95.38 385 ASP A N 1
ATOM 2988 C CA . ASP A 1 385 ? 0.042 -10.398 -27.997 1.00 95.38 385 ASP A CA 1
ATOM 2989 C C . ASP A 1 385 ? -0.099 -11.388 -29.174 1.00 95.38 385 ASP A C 1
ATOM 2991 O O . ASP A 1 385 ? -0.759 -12.410 -29.036 1.00 95.38 385 ASP A O 1
ATOM 2995 N N . GLY A 1 386 ? 0.540 -11.105 -30.318 1.00 89.19 386 GLY A N 1
ATOM 2996 C CA . GLY A 1 386 ? 0.247 -11.729 -31.624 1.00 89.19 386 GLY A CA 1
ATOM 2997 C C . GLY A 1 386 ? 0.046 -13.254 -31.658 1.00 89.19 386 GLY A C 1
ATOM 2998 O O . GLY A 1 386 ? -1.083 -13.724 -31.736 1.00 89.19 386 GLY A O 1
ATOM 2999 N N . ASN A 1 387 ? 1.134 -14.031 -31.668 1.00 92.25 387 ASN A N 1
ATOM 3000 C CA . ASN A 1 387 ? 1.072 -15.482 -31.903 1.00 92.25 387 ASN A CA 1
ATOM 3001 C C . ASN A 1 387 ? 0.863 -16.252 -30.586 1.00 92.25 387 ASN A C 1
ATOM 3003 O O . ASN A 1 387 ? 1.758 -16.977 -30.145 1.00 92.25 387 ASN A O 1
ATOM 3007 N N . TYR A 1 388 ? -0.295 -16.046 -29.957 1.00 97.19 388 TYR A N 1
ATOM 3008 C CA . TYR A 1 388 ? -0.752 -16.743 -28.752 1.00 97.19 388 TYR A CA 1
ATOM 3009 C C . TYR A 1 388 ? -2.110 -17.439 -28.996 1.00 97.19 388 TYR A C 1
ATOM 3011 O O . TYR A 1 388 ? -2.861 -16.992 -29.865 1.00 97.19 388 TYR A O 1
ATOM 3019 N N . PRO A 1 389 ? -2.454 -18.518 -28.259 1.00 97.94 389 PRO A N 1
ATOM 3020 C CA . PRO A 1 389 ? -1.678 -19.170 -27.195 1.00 97.94 389 PRO A CA 1
ATOM 3021 C C . PRO A 1 389 ? -0.403 -19.887 -27.667 1.00 97.94 389 PRO A C 1
ATOM 3023 O O . PRO A 1 389 ? -0.200 -20.125 -28.856 1.00 97.94 389 PRO A O 1
ATOM 3026 N N . LYS A 1 390 ? 0.453 -20.248 -26.706 1.00 98.31 390 LYS A N 1
ATOM 3027 C CA . LYS A 1 390 ? 1.666 -21.062 -26.888 1.00 98.31 390 LYS A CA 1
ATOM 3028 C C . LYS A 1 390 ? 1.716 -22.215 -25.878 1.00 98.31 390 LYS A C 1
ATOM 3030 O O . LYS A 1 390 ? 1.091 -22.099 -24.824 1.00 98.31 390 LYS A O 1
ATOM 3035 N N . PRO A 1 391 ? 2.465 -23.300 -26.144 1.00 98.50 391 PRO A N 1
ATOM 3036 C CA . PRO A 1 391 ? 2.712 -24.346 -25.154 1.00 98.50 391 PRO A CA 1
ATOM 3037 C C . PRO A 1 391 ? 3.457 -23.805 -23.926 1.00 98.50 391 PRO A C 1
ATOM 3039 O O . PRO A 1 391 ? 4.393 -23.011 -24.067 1.00 98.50 391 PRO A O 1
ATOM 3042 N N . ILE A 1 392 ? 3.097 -24.271 -22.727 1.00 98.56 392 ILE A N 1
ATOM 3043 C CA . ILE A 1 392 ? 3.783 -23.904 -21.473 1.00 98.56 392 ILE A CA 1
ATOM 3044 C C . ILE A 1 392 ? 5.268 -24.289 -21.536 1.00 98.56 392 ILE A C 1
ATOM 3046 O O . ILE A 1 392 ? 6.122 -23.504 -21.132 1.00 98.56 392 ILE A O 1
ATOM 3050 N N . SER A 1 393 ? 5.597 -25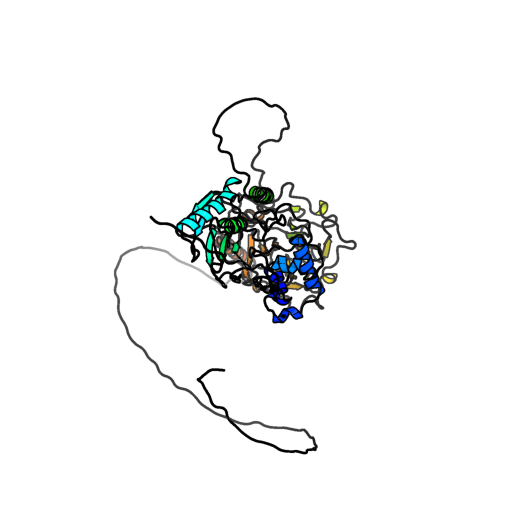.426 -22.152 1.00 97.25 393 SER A N 1
ATOM 3051 C CA . SER A 1 393 ? 6.977 -25.889 -22.361 1.00 97.25 393 SER A CA 1
ATOM 3052 C C . SER A 1 393 ? 7.873 -24.919 -23.152 1.00 97.25 393 SER A C 1
ATOM 3054 O O . SER A 1 393 ? 9.084 -24.895 -22.913 1.00 97.25 393 SER A O 1
ATOM 3056 N N . GLU A 1 394 ? 7.305 -24.103 -24.050 1.00 95.38 394 GLU A N 1
ATOM 3057 C CA . GLU A 1 394 ? 8.039 -23.130 -24.875 1.00 95.38 394 GLU A CA 1
ATOM 3058 C C . GLU A 1 394 ? 8.360 -21.842 -24.096 1.00 95.38 394 GLU A C 1
ATOM 3060 O O . GLU A 1 394 ? 9.475 -21.331 -24.158 1.00 95.38 394 GLU A O 1
ATOM 3065 N N . GLY A 1 395 ? 7.380 -21.308 -23.359 1.00 93.69 395 GLY A N 1
ATOM 3066 C CA . GLY A 1 395 ? 7.520 -20.038 -22.632 1.00 93.69 395 GLY A CA 1
ATOM 3067 C C . GLY A 1 395 ? 8.037 -20.173 -21.201 1.00 93.69 395 GLY A C 1
ATOM 3068 O O . GLY A 1 395 ? 8.677 -19.258 -20.683 1.00 93.69 395 GLY A O 1
ATOM 3069 N N . PHE A 1 396 ? 7.752 -21.310 -20.569 1.00 97.19 396 PHE A N 1
ATOM 3070 C CA . PHE A 1 396 ? 7.974 -21.593 -19.154 1.00 97.19 396 PHE A CA 1
ATOM 3071 C C . PHE A 1 396 ? 8.629 -22.970 -18.968 1.00 97.19 396 PHE A C 1
ATOM 3073 O O . PHE A 1 396 ? 8.208 -23.789 -18.155 1.00 97.19 396 PHE A O 1
ATOM 3080 N N . THR A 1 397 ? 9.686 -23.241 -19.738 1.00 96.31 397 THR A N 1
ATOM 3081 C CA . THR A 1 397 ? 10.411 -24.519 -19.721 1.00 96.31 397 THR A CA 1
ATOM 3082 C C . THR A 1 397 ? 10.809 -24.941 -18.298 1.00 96.31 397 THR A C 1
ATOM 3084 O O . THR A 1 397 ? 11.535 -24.225 -17.605 1.00 96.31 397 THR A O 1
ATOM 3087 N N . GLY A 1 398 ? 10.339 -26.121 -17.878 1.00 93.56 398 GLY A N 1
ATOM 3088 C CA . GLY A 1 398 ? 10.507 -26.662 -16.521 1.00 93.56 398 GLY A CA 1
ATOM 3089 C C . GLY A 1 398 ? 9.271 -26.542 -15.617 1.00 93.56 398 GLY A C 1
ATOM 3090 O O . GLY A 1 398 ? 9.299 -27.064 -14.505 1.00 93.56 398 GLY A O 1
ATOM 3091 N N . ILE A 1 399 ? 8.199 -25.890 -16.080 1.00 98.31 399 ILE A N 1
ATOM 3092 C CA . ILE A 1 399 ? 6.886 -25.805 -15.417 1.00 98.31 399 ILE A CA 1
ATOM 3093 C C . ILE A 1 399 ? 5.921 -26.831 -16.044 1.00 98.31 399 ILE A C 1
ATOM 3095 O O . ILE A 1 399 ? 5.971 -27.022 -17.261 1.00 98.31 399 ILE A O 1
ATOM 3099 N N . PRO A 1 400 ? 5.080 -27.525 -15.251 1.00 97.88 400 PRO A N 1
ATOM 3100 C CA . PRO A 1 400 ? 4.128 -28.508 -15.766 1.00 97.88 400 PRO A CA 1
ATOM 3101 C C . PRO A 1 400 ? 2.862 -27.871 -16.361 1.00 97.88 400 PRO A C 1
ATOM 3103 O O . PRO A 1 400 ? 2.433 -26.798 -15.946 1.00 97.88 400 PRO A O 1
ATOM 3106 N N . ASP A 1 401 ? 2.216 -28.608 -17.265 1.00 98.44 401 ASP A N 1
ATOM 3107 C CA . ASP A 1 401 ? 0.858 -28.334 -17.751 1.00 98.44 401 ASP A CA 1
ATOM 3108 C C . ASP A 1 401 ? -0.197 -28.584 -16.662 1.00 98.44 401 ASP A C 1
ATOM 3110 O O . ASP A 1 401 ? -0.006 -29.477 -15.835 1.00 98.44 401 ASP A O 1
ATOM 3114 N N . ASN A 1 402 ? -1.373 -27.955 -16.761 1.00 97.31 402 ASN A N 1
ATOM 3115 C CA . ASN A 1 402 ? -2.503 -28.018 -15.817 1.00 97.31 402 ASN A CA 1
ATOM 3116 C C . ASN A 1 402 ? -2.039 -27.593 -14.418 1.00 97.31 402 ASN A C 1
ATOM 3118 O O . ASN A 1 402 ? -1.614 -28.438 -13.625 1.00 97.31 402 ASN A O 1
ATOM 3122 N N . LEU A 1 403 ? -2.018 -26.285 -14.192 1.00 98.38 403 LEU A N 1
ATOM 3123 C CA . LEU A 1 403 ? -1.586 -25.644 -12.949 1.00 98.38 403 LEU A CA 1
ATOM 3124 C C . LEU A 1 403 ? -2.792 -25.435 -12.026 1.00 98.38 403 LEU A C 1
ATOM 3126 O O . LEU A 1 403 ? -3.925 -25.504 -12.492 1.00 98.38 403 LEU A O 1
ATOM 3130 N N . ASP A 1 404 ? -2.536 -25.136 -10.754 1.00 98.19 404 ASP A N 1
ATOM 3131 C CA . ASP A 1 404 ? -3.606 -24.791 -9.807 1.00 98.19 404 ASP A CA 1
ATOM 3132 C C . ASP A 1 404 ? -3.478 -23.326 -9.333 1.00 98.19 404 ASP A C 1
ATOM 3134 O O . ASP A 1 404 ? -4.464 -22.651 -9.069 1.00 98.19 404 ASP A O 1
ATOM 3138 N N . ALA A 1 405 ? -2.251 -22.786 -9.266 1.00 98.31 405 ALA A N 1
ATOM 3139 C CA . ALA A 1 405 ? -2.024 -21.357 -9.031 1.00 98.31 405 ALA A CA 1
ATOM 3140 C C . ALA A 1 405 ? -0.671 -20.875 -9.584 1.00 98.31 405 ALA A C 1
ATOM 3142 O O . ALA A 1 405 ? 0.286 -21.646 -9.710 1.00 98.31 405 ALA A O 1
ATOM 3143 N N . ALA A 1 406 ? -0.548 -19.572 -9.861 1.00 98.00 406 ALA A N 1
ATOM 3144 C CA . ALA A 1 406 ? 0.731 -18.936 -10.184 1.00 98.00 406 ALA A CA 1
ATOM 3145 C C . ALA A 1 406 ? 0.756 -17.458 -9.771 1.00 98.00 406 ALA A C 1
ATOM 3147 O O . ALA A 1 406 ? -0.209 -16.746 -10.016 1.00 98.00 406 ALA A O 1
ATOM 3148 N N . PHE A 1 407 ? 1.868 -16.973 -9.208 1.00 95.62 407 PHE A N 1
ATOM 3149 C CA . PHE A 1 407 ? 2.023 -15.556 -8.847 1.00 95.62 407 PHE A CA 1
ATOM 3150 C C . PHE A 1 407 ? 3.481 -15.067 -8.897 1.00 95.62 407 PHE A C 1
ATOM 3152 O O . PHE A 1 407 ? 4.414 -15.849 -9.085 1.00 95.62 407 PHE A O 1
ATOM 3159 N N . VAL A 1 408 ? 3.687 -13.755 -8.738 1.00 85.94 408 VAL A N 1
ATOM 3160 C CA . VAL A 1 408 ? 5.014 -13.125 -8.600 1.00 85.94 408 VAL A CA 1
ATOM 3161 C C . VAL A 1 408 ? 5.214 -12.709 -7.145 1.00 85.94 408 VAL A C 1
ATOM 3163 O O . VAL A 1 408 ? 4.364 -12.016 -6.596 1.00 85.94 408 VAL A O 1
ATOM 3166 N N . TRP A 1 409 ? 6.331 -13.107 -6.533 1.00 76.31 409 TRP A N 1
ATOM 3167 C CA . TRP A 1 409 ? 6.602 -12.876 -5.108 1.00 76.31 409 TRP A CA 1
ATOM 3168 C C . TRP A 1 409 ? 7.606 -11.733 -4.896 1.00 76.31 409 TRP A C 1
ATOM 3170 O O . TRP A 1 409 ? 8.728 -11.803 -5.413 1.00 76.31 409 TRP A O 1
ATOM 3180 N N . SER A 1 410 ? 7.246 -10.698 -4.124 1.00 63.50 410 SER A N 1
ATOM 3181 C CA . SER A 1 410 ? 8.113 -9.532 -3.842 1.00 63.50 410 SER A CA 1
ATOM 3182 C C . SER A 1 410 ? 9.491 -9.920 -3.316 1.00 63.50 410 SER A C 1
ATOM 3184 O O . SER A 1 410 ? 10.484 -9.347 -3.762 1.00 63.50 410 SER A O 1
ATOM 3186 N N . GLY A 1 411 ? 9.567 -10.921 -2.430 1.00 56.00 411 GLY A N 1
ATOM 3187 C CA . GLY A 1 411 ? 10.786 -11.297 -1.708 1.00 56.00 411 GLY A CA 1
ATOM 3188 C C . GLY A 1 411 ? 11.985 -11.664 -2.592 1.00 56.00 411 GLY A C 1
ATOM 3189 O O . GLY A 1 411 ? 13.120 -11.634 -2.124 1.00 56.00 411 GLY A O 1
ATOM 3190 N N . ASN A 1 412 ? 11.775 -11.986 -3.876 1.00 66.62 412 ASN A N 1
ATOM 3191 C CA . ASN A 1 412 ? 12.865 -12.112 -4.857 1.00 66.62 412 ASN A CA 1
ATOM 3192 C C . ASN A 1 412 ? 12.491 -11.790 -6.324 1.00 66.62 412 ASN A C 1
ATOM 3194 O O . ASN A 1 412 ? 13.312 -12.002 -7.224 1.00 66.62 412 ASN A O 1
ATOM 3198 N N . GLY A 1 413 ? 11.272 -11.312 -6.599 1.00 69.25 413 GLY A N 1
ATOM 3199 C CA . GLY A 1 413 ? 10.800 -10.955 -7.944 1.00 69.25 413 GLY A CA 1
ATOM 3200 C C . GLY A 1 413 ? 10.719 -12.124 -8.937 1.00 69.25 413 GLY A C 1
ATOM 3201 O O . GLY A 1 413 ? 10.710 -11.901 -10.156 1.00 69.25 413 GLY A O 1
ATOM 3202 N N . LYS A 1 414 ? 10.717 -13.370 -8.443 1.00 80.00 414 LYS A N 1
ATOM 3203 C CA . LYS A 1 414 ? 10.574 -14.588 -9.253 1.00 80.00 414 LYS A CA 1
ATOM 3204 C C . LYS A 1 414 ? 9.110 -15.025 -9.311 1.00 80.00 414 LYS A C 1
ATOM 3206 O O . LYS A 1 414 ? 8.290 -14.622 -8.486 1.00 80.00 414 LYS A O 1
ATOM 3211 N N . ILE A 1 415 ? 8.792 -15.828 -10.321 1.00 92.00 415 ILE A N 1
ATOM 3212 C CA . ILE A 1 415 ? 7.447 -16.364 -10.530 1.00 92.00 415 ILE A CA 1
ATOM 3213 C C . ILE A 1 415 ? 7.381 -17.725 -9.837 1.00 92.00 415 ILE A C 1
ATOM 3215 O O . ILE A 1 415 ? 8.299 -18.537 -9.969 1.00 92.00 415 ILE A O 1
ATOM 3219 N N . TYR A 1 416 ? 6.309 -17.973 -9.099 1.00 94.25 416 TYR A N 1
ATOM 3220 C CA . TYR A 1 416 ? 6.057 -19.232 -8.413 1.00 94.25 416 TYR A CA 1
ATOM 3221 C C . TYR A 1 416 ? 4.799 -19.878 -8.984 1.00 94.25 416 TYR A C 1
ATOM 3223 O O . TYR A 1 416 ? 3.783 -19.211 -9.158 1.00 94.25 416 TYR A O 1
ATOM 3231 N N . PHE A 1 417 ? 4.896 -21.169 -9.285 1.00 98.56 417 PHE A N 1
ATOM 3232 C CA . PHE A 1 417 ? 3.853 -21.993 -9.892 1.00 98.56 417 PHE A CA 1
ATOM 3233 C C . PHE A 1 417 ? 3.524 -23.157 -8.960 1.00 98.56 417 PHE A C 1
ATOM 3235 O O . PHE A 1 417 ? 4.446 -23.784 -8.438 1.00 98.56 417 PHE A O 1
ATOM 3242 N N . PHE A 1 418 ? 2.245 -23.465 -8.780 1.00 98.44 418 PHE A N 1
ATOM 3243 C CA . PHE A 1 418 ? 1.745 -24.463 -7.835 1.00 98.44 418 PHE A CA 1
ATOM 3244 C C . PHE A 1 418 ? 0.914 -25.515 -8.568 1.00 98.44 418 PHE A C 1
ATOM 3246 O O . PHE A 1 418 ? 0.175 -25.196 -9.503 1.00 98.44 418 PHE A O 1
ATOM 3253 N N . LYS A 1 419 ? 1.075 -26.773 -8.149 1.00 98.25 419 LYS A N 1
ATOM 3254 C CA . LYS A 1 419 ? 0.304 -27.917 -8.627 1.00 98.25 419 LYS A CA 1
ATOM 3255 C C . LYS A 1 419 ? 0.304 -29.051 -7.598 1.00 98.25 419 LYS A C 1
ATOM 3257 O O . LYS A 1 419 ? 1.359 -29.615 -7.293 1.00 98.25 419 LYS A O 1
ATOM 3262 N N . ARG A 1 420 ? -0.884 -29.451 -7.154 1.00 97.62 420 ARG A N 1
ATOM 3263 C CA . ARG A 1 420 ? -1.179 -30.476 -6.149 1.00 97.62 420 ARG A CA 1
ATOM 3264 C C . ARG A 1 420 ? -0.407 -30.249 -4.859 1.00 97.62 420 ARG A C 1
ATOM 3266 O O . ARG A 1 420 ? -0.605 -29.246 -4.190 1.00 97.62 420 ARG A O 1
ATOM 3273 N N . ASP A 1 421 ? 0.511 -31.148 -4.531 1.00 96.12 421 ASP A N 1
ATOM 3274 C CA . ASP A 1 421 ? 1.355 -31.097 -3.343 1.00 96.12 421 ASP A CA 1
ATOM 3275 C C . ASP A 1 421 ? 2.668 -30.324 -3.556 1.00 96.12 421 ASP A C 1
ATOM 3277 O O . ASP A 1 421 ? 3.528 -30.311 -2.674 1.00 96.12 421 ASP A O 1
ATOM 3281 N N . LYS A 1 422 ? 2.874 -29.716 -4.734 1.00 96.75 422 LYS A N 1
ATOM 3282 C CA . LYS A 1 422 ? 4.177 -29.216 -5.196 1.00 96.75 422 LYS A CA 1
ATOM 3283 C C . LYS A 1 422 ? 4.143 -27.784 -5.727 1.00 96.75 422 LYS A C 1
ATOM 3285 O O . LYS A 1 422 ? 3.146 -27.312 -6.267 1.00 96.75 422 LYS A O 1
ATOM 3290 N N . PHE A 1 423 ? 5.294 -27.120 -5.653 1.00 96.94 423 PHE A N 1
ATOM 3291 C CA . PHE A 1 423 ? 5.545 -25.837 -6.298 1.00 96.94 423 PHE A CA 1
ATOM 3292 C C . PHE A 1 423 ? 6.902 -25.789 -7.022 1.00 96.94 423 PHE A C 1
ATOM 3294 O O . PHE A 1 423 ? 7.845 -26.523 -6.706 1.00 96.94 423 PHE A O 1
ATOM 3301 N N . TRP A 1 424 ? 7.001 -24.884 -7.993 1.00 97.38 424 TRP A N 1
ATOM 3302 C CA . TRP A 1 424 ? 8.173 -24.597 -8.816 1.00 97.38 424 TRP A CA 1
ATOM 3303 C C . TRP A 1 424 ? 8.489 -23.103 -8.730 1.00 97.38 424 TRP A C 1
ATOM 3305 O O . TRP A 1 424 ? 7.582 -22.273 -8.791 1.00 97.38 424 TRP A O 1
ATOM 3315 N N . ARG A 1 425 ? 9.776 -22.740 -8.654 1.00 90.19 425 ARG A N 1
ATOM 3316 C CA . ARG A 1 425 ? 10.219 -21.345 -8.797 1.00 90.19 425 ARG A CA 1
ATOM 3317 C C . ARG A 1 425 ? 10.862 -21.128 -10.162 1.00 90.19 425 ARG A C 1
ATOM 3319 O O . ARG A 1 425 ? 11.923 -21.688 -10.440 1.00 90.19 425 ARG A O 1
ATOM 3326 N N . PHE A 1 426 ? 10.246 -20.271 -10.966 1.00 90.19 426 PHE A N 1
ATOM 3327 C CA . PHE A 1 426 ? 10.690 -19.882 -12.297 1.00 90.19 426 PHE A CA 1
ATOM 3328 C C . PHE A 1 426 ? 11.411 -18.531 -12.269 1.00 90.19 426 PHE A C 1
ATOM 3330 O O . PHE A 1 426 ? 10.892 -17.528 -11.771 1.00 90.19 426 PHE A O 1
ATOM 3337 N N . ASP A 1 427 ? 12.604 -18.493 -12.851 1.00 87.25 427 ASP A N 1
ATOM 3338 C CA . ASP A 1 427 ? 13.398 -17.286 -13.021 1.00 87.25 427 ASP A CA 1
ATOM 3339 C C . ASP A 1 427 ? 13.654 -17.003 -14.513 1.00 87.25 427 ASP A C 1
ATOM 3341 O O . ASP A 1 427 ? 14.518 -17.650 -15.111 1.00 87.25 427 ASP A O 1
ATOM 3345 N N . PRO A 1 428 ? 12.977 -16.002 -15.117 1.00 81.62 428 PRO A N 1
ATOM 3346 C CA . PRO A 1 428 ? 13.177 -15.630 -16.520 1.00 81.62 428 PRO A CA 1
ATOM 3347 C C . PRO A 1 428 ? 14.628 -15.271 -16.884 1.00 81.62 428 PRO A C 1
ATOM 3349 O O . PRO A 1 428 ? 15.003 -15.362 -18.057 1.00 81.62 428 PRO A O 1
ATOM 3352 N N . SER A 1 429 ? 15.448 -14.877 -15.903 1.00 83.38 429 SER A N 1
ATOM 3353 C CA . SER A 1 429 ? 16.865 -14.536 -16.085 1.00 83.38 429 SER A CA 1
ATOM 3354 C C . SER A 1 429 ? 17.812 -15.738 -15.978 1.00 83.38 429 SER A C 1
ATOM 3356 O O . SER A 1 429 ? 18.935 -15.655 -16.464 1.00 83.38 429 SER A O 1
ATOM 3358 N N . SER A 1 430 ? 17.390 -16.856 -15.377 1.00 79.06 430 SER A N 1
ATOM 3359 C CA . SER A 1 430 ? 18.241 -18.043 -15.194 1.00 79.06 430 SER A CA 1
ATOM 3360 C C . SER A 1 430 ? 18.201 -18.982 -16.406 1.00 79.06 430 SER A C 1
ATOM 3362 O O . SER A 1 430 ? 17.212 -19.047 -17.140 1.00 79.06 430 SER A O 1
ATOM 3364 N N . ARG A 1 431 ? 19.276 -19.747 -16.624 1.00 91.44 431 ARG A N 1
ATOM 3365 C CA . ARG A 1 431 ? 19.351 -20.826 -17.624 1.00 91.44 431 ARG A CA 1
ATOM 3366 C C . ARG A 1 431 ? 19.963 -22.070 -16.953 1.00 91.44 431 ARG A C 1
ATOM 3368 O O . ARG A 1 431 ? 21.140 -22.014 -16.609 1.00 91.44 431 ARG A O 1
ATOM 3375 N N . PRO A 1 432 ? 19.202 -23.163 -16.737 1.00 87.12 432 PRO A N 1
ATOM 3376 C CA . PRO A 1 432 ? 17.758 -23.299 -16.967 1.00 87.12 432 PRO A CA 1
ATOM 3377 C C . PRO A 1 432 ? 16.918 -22.330 -16.099 1.00 87.12 432 PRO A C 1
ATOM 3379 O O . PRO A 1 432 ? 17.365 -21.953 -15.014 1.00 87.12 432 PRO A O 1
ATOM 3382 N N . PRO A 1 433 ? 15.707 -21.923 -16.537 1.00 86.81 433 PRO A N 1
ATOM 3383 C CA . PRO A 1 433 ? 14.839 -21.021 -15.764 1.00 86.81 433 PRO A CA 1
ATOM 3384 C C . PRO A 1 433 ? 14.329 -21.613 -14.442 1.00 86.81 433 PRO A C 1
ATOM 3386 O O . PRO A 1 433 ? 14.036 -20.880 -13.498 1.00 86.81 433 PRO A O 1
ATOM 3389 N N . VAL A 1 434 ? 14.232 -22.942 -14.369 1.00 85.50 434 VAL A N 1
ATOM 3390 C CA . VAL A 1 434 ? 13.882 -23.715 -13.172 1.00 85.50 434 VAL A CA 1
ATOM 3391 C C . VAL A 1 434 ? 15.115 -24.509 -12.743 1.00 85.50 434 VAL A C 1
ATOM 3393 O O . VAL A 1 434 ? 15.758 -25.150 -13.573 1.00 85.50 434 VAL A O 1
ATOM 3396 N N . LYS A 1 435 ? 15.465 -24.476 -11.450 1.00 70.44 435 LYS A N 1
ATOM 3397 C CA . LYS A 1 435 ? 16.574 -25.289 -10.920 1.00 70.44 435 LYS A CA 1
ATOM 3398 C C . LYS A 1 435 ? 16.150 -26.751 -10.760 1.00 70.44 435 LYS A C 1
ATOM 3400 O O . LYS A 1 435 ? 15.016 -27.022 -10.386 1.00 70.44 435 LYS A O 1
ATOM 3405 N N . ASN A 1 436 ? 17.099 -27.671 -10.927 1.00 84.50 436 ASN A N 1
ATOM 3406 C CA . ASN A 1 436 ? 16.940 -29.117 -10.700 1.00 84.50 436 ASN A CA 1
ATOM 3407 C C . ASN A 1 436 ? 16.492 -29.510 -9.274 1.00 84.50 436 ASN A C 1
ATOM 3409 O O . ASN A 1 436 ? 16.102 -30.648 -9.051 1.00 84.50 436 ASN A O 1
ATOM 3413 N N . THR A 1 437 ? 16.535 -28.583 -8.314 1.00 70.75 437 THR A N 1
ATOM 3414 C CA . THR A 1 437 ? 16.006 -28.735 -6.948 1.00 70.75 437 THR A CA 1
ATOM 3415 C C . THR A 1 437 ? 14.516 -28.375 -6.815 1.00 70.75 437 THR A C 1
ATOM 3417 O O . THR A 1 437 ? 14.051 -28.103 -5.706 1.00 70.75 437 THR A O 1
ATOM 3420 N N . TYR A 1 438 ? 13.782 -28.356 -7.934 1.00 83.56 438 TYR A N 1
ATOM 3421 C CA . TYR A 1 438 ? 12.324 -28.235 -8.017 1.00 83.56 438 TYR A CA 1
ATOM 3422 C C . TYR A 1 438 ? 11.733 -29.388 -8.852 1.00 83.56 438 TYR A C 1
ATOM 3424 O O . TYR A 1 438 ? 12.407 -29.858 -9.771 1.00 83.56 438 TYR A O 1
ATOM 3432 N N . PRO A 1 439 ? 10.477 -29.815 -8.607 1.00 96.75 439 PRO A N 1
ATOM 3433 C CA . PRO A 1 439 ? 9.525 -29.279 -7.626 1.00 96.75 439 PRO A CA 1
ATOM 3434 C C . PRO A 1 439 ? 9.942 -29.438 -6.161 1.00 96.75 439 PRO A C 1
ATOM 3436 O O . PRO A 1 439 ? 10.745 -30.301 -5.817 1.00 96.75 439 PRO A O 1
ATOM 3439 N N . LYS A 1 440 ? 9.347 -28.613 -5.299 1.00 74.56 440 LYS A N 1
ATOM 3440 C CA . LYS A 1 440 ? 9.400 -28.737 -3.836 1.00 74.56 440 LYS A CA 1
ATOM 3441 C C . LYS A 1 440 ? 7.989 -28.899 -3.257 1.00 74.56 440 LYS A C 1
ATOM 3443 O O . LYS A 1 440 ? 7.057 -28.412 -3.894 1.00 74.56 440 LYS A O 1
ATOM 3448 N N . PRO A 1 441 ? 7.806 -29.544 -2.092 1.00 80.31 441 PRO A N 1
ATOM 3449 C CA . PRO A 1 441 ? 6.501 -29.637 -1.436 1.00 80.31 441 PRO A CA 1
ATOM 3450 C C . PRO A 1 441 ? 5.903 -28.264 -1.099 1.00 80.31 441 PRO A C 1
ATOM 3452 O O . PRO A 1 441 ? 6.634 -27.369 -0.673 1.00 80.31 441 PRO A O 1
ATOM 3455 N N . ILE A 1 442 ? 4.581 -28.096 -1.209 1.00 89.38 442 ILE A N 1
ATOM 3456 C CA . ILE A 1 442 ? 3.900 -26.869 -0.748 1.00 89.38 442 ILE A CA 1
ATOM 3457 C C . ILE A 1 442 ? 4.070 -26.678 0.762 1.00 89.38 442 ILE A C 1
ATOM 3459 O O . ILE A 1 442 ? 4.217 -25.544 1.191 1.00 89.38 442 ILE A O 1
ATOM 3463 N N . ALA A 1 443 ? 4.217 -27.757 1.538 1.00 83.44 443 ALA A N 1
ATOM 3464 C CA . ALA A 1 443 ? 4.512 -27.720 2.975 1.00 83.44 443 ALA A CA 1
ATOM 3465 C C . ALA A 1 443 ? 5.787 -26.935 3.376 1.00 83.44 443 ALA A C 1
ATOM 3467 O O . ALA A 1 443 ? 5.990 -26.668 4.555 1.00 83.44 443 ALA A O 1
ATOM 3468 N N . ASN A 1 444 ? 6.651 -26.542 2.427 1.00 75.19 444 ASN A N 1
ATOM 3469 C CA . ASN A 1 444 ? 7.714 -25.561 2.684 1.00 75.19 444 ASN A CA 1
ATOM 3470 C C . ASN A 1 444 ? 7.193 -24.129 2.922 1.00 75.19 444 ASN A C 1
ATOM 3472 O O . ASN A 1 444 ? 7.948 -23.315 3.442 1.00 75.19 444 ASN A O 1
ATOM 3476 N N . TRP A 1 445 ? 5.965 -23.819 2.505 1.00 82.06 445 TRP A N 1
ATOM 3477 C CA . TRP A 1 445 ? 5.223 -22.595 2.803 1.00 82.06 445 TRP A CA 1
ATOM 3478 C C . TRP A 1 445 ? 4.314 -22.902 3.996 1.00 82.06 445 TRP A C 1
ATOM 3480 O O . TRP A 1 445 ? 3.230 -23.467 3.837 1.00 82.06 445 TRP A O 1
ATOM 3490 N N . GLU A 1 446 ? 4.791 -22.618 5.204 1.00 82.25 446 GLU A N 1
ATOM 3491 C CA . GLU A 1 446 ? 4.198 -23.173 6.421 1.00 82.25 446 GLU A CA 1
ATOM 3492 C C . GLU A 1 446 ? 2.732 -22.733 6.607 1.00 82.25 446 GLU A C 1
ATOM 3494 O O . GLU A 1 446 ? 2.389 -21.562 6.453 1.00 82.25 446 GLU A O 1
ATOM 3499 N N . GLY A 1 447 ? 1.846 -23.688 6.907 1.00 86.88 447 GLY A N 1
ATOM 3500 C CA . GLY A 1 447 ? 0.411 -23.452 7.106 1.00 86.88 447 GLY A CA 1
ATOM 3501 C C . GLY A 1 447 ? -0.459 -23.388 5.839 1.00 86.88 447 GLY A C 1
ATOM 3502 O O . GLY A 1 447 ? -1.679 -23.270 5.972 1.00 86.88 447 GLY A O 1
ATOM 3503 N N . LEU A 1 448 ? 0.102 -23.482 4.625 1.00 93.25 448 LEU A N 1
ATOM 3504 C CA . LEU A 1 448 ? -0.701 -23.573 3.394 1.00 93.25 448 LEU A CA 1
ATOM 3505 C C . LEU A 1 448 ? -1.208 -25.004 3.119 1.00 93.25 448 LEU A C 1
ATOM 3507 O O . LEU A 1 448 ? -0.479 -25.969 3.356 1.00 93.25 448 LEU A O 1
ATOM 3511 N N . PRO A 1 449 ? -2.428 -25.160 2.566 1.00 96.31 449 PRO A N 1
ATOM 3512 C CA . PRO A 1 449 ? -2.922 -26.439 2.071 1.00 96.31 449 PRO A CA 1
ATOM 3513 C C . PRO A 1 449 ? -2.337 -26.770 0.688 1.00 96.31 449 PRO A C 1
ATOM 3515 O O . PRO A 1 449 ? -1.824 -25.904 -0.022 1.00 96.31 449 PRO A O 1
ATOM 3518 N N . ASN A 1 450 ? -2.485 -28.030 0.280 1.00 96.62 450 ASN A N 1
ATOM 3519 C CA . ASN A 1 450 ? -2.230 -28.467 -1.093 1.00 96.62 450 ASN A CA 1
ATOM 3520 C C . ASN A 1 450 ? -3.375 -28.062 -2.047 1.00 96.62 450 ASN A C 1
ATOM 3522 O O . ASN A 1 450 ? -4.434 -27.596 -1.616 1.00 96.62 450 ASN A O 1
ATOM 3526 N N . ASP A 1 451 ? -3.155 -28.285 -3.346 1.00 95.94 451 ASP A N 1
ATOM 3527 C CA . ASP A 1 451 ? -4.155 -28.183 -4.420 1.00 95.94 451 ASP A CA 1
ATOM 3528 C C . ASP A 1 451 ? -4.800 -26.782 -4.516 1.00 95.94 451 ASP A C 1
ATOM 3530 O O . ASP A 1 451 ? -5.988 -26.664 -4.799 1.00 95.94 451 ASP A O 1
ATOM 3534 N N . LEU A 1 452 ? -4.042 -25.725 -4.200 1.00 97.81 452 LEU A N 1
ATOM 3535 C CA . LEU A 1 452 ? -4.479 -24.321 -4.084 1.00 97.81 452 LEU A CA 1
ATOM 3536 C C . LEU A 1 452 ? -5.332 -23.846 -5.273 1.00 97.81 452 LEU A C 1
ATOM 3538 O O . LEU A 1 452 ? -4.900 -23.987 -6.405 1.00 97.81 452 LEU A O 1
ATOM 3542 N N . ASP A 1 453 ? -6.484 -23.215 -5.015 1.00 97.62 453 ASP A N 1
ATOM 3543 C CA . ASP A 1 453 ? -7.387 -22.714 -6.070 1.00 97.62 453 ASP A CA 1
ATOM 3544 C C . ASP A 1 453 ? -6.839 -21.446 -6.758 1.00 97.62 453 ASP A C 1
ATOM 3546 O O . ASP A 1 453 ? -7.153 -21.180 -7.910 1.00 97.62 453 ASP A O 1
ATOM 3550 N N . ALA A 1 454 ? -6.092 -20.605 -6.029 1.00 97.88 454 ALA A N 1
ATOM 3551 C CA . ALA A 1 454 ? -5.443 -19.415 -6.583 1.00 97.88 454 ALA A CA 1
ATOM 3552 C C . ALA A 1 454 ? -4.369 -18.837 -5.641 1.00 97.88 454 ALA A C 1
ATOM 3554 O O . ALA A 1 454 ? -4.347 -19.118 -4.439 1.00 97.88 454 ALA A O 1
ATOM 3555 N N . ALA A 1 455 ? -3.513 -17.956 -6.169 1.00 96.88 455 ALA A N 1
ATOM 3556 C CA . ALA A 1 455 ? -2.525 -17.199 -5.401 1.00 96.88 455 ALA A CA 1
ATOM 3557 C C . ALA A 1 455 ? -2.282 -15.817 -6.023 1.00 96.88 455 ALA A C 1
ATOM 3559 O O . ALA A 1 455 ? -2.173 -15.706 -7.241 1.00 96.88 455 ALA A O 1
ATOM 3560 N N . LEU A 1 456 ? -2.118 -14.778 -5.201 1.00 93.44 456 LEU A N 1
ATOM 3561 C CA . LEU A 1 456 ? -1.576 -13.491 -5.642 1.00 93.44 456 LEU A CA 1
ATOM 3562 C C . LEU A 1 456 ? -0.795 -12.791 -4.530 1.00 93.44 456 LEU A C 1
ATOM 3564 O O . LEU A 1 456 ? -1.080 -12.953 -3.347 1.00 93.44 456 LEU A O 1
ATOM 3568 N N . GLN A 1 457 ? 0.127 -11.917 -4.919 1.00 79.88 457 GLN A N 1
ATOM 3569 C CA . GLN A 1 457 ? 0.554 -10.837 -4.040 1.00 79.88 457 GLN A CA 1
ATOM 3570 C C . GLN A 1 457 ? -0.350 -9.630 -4.285 1.00 79.88 457 GLN A C 1
ATOM 3572 O O . GLN A 1 457 ? -0.497 -9.189 -5.428 1.00 79.88 457 GLN A O 1
ATOM 3577 N N . TYR A 1 458 ? -1.014 -9.146 -3.238 1.00 69.75 458 TYR A N 1
ATOM 3578 C CA . TYR A 1 458 ? -2.001 -8.074 -3.345 1.00 69.75 458 TYR A CA 1
ATOM 3579 C C . TYR A 1 458 ? -1.337 -6.690 -3.298 1.00 69.75 458 TYR A C 1
ATOM 3581 O O . TYR A 1 458 ? -0.157 -6.552 -2.974 1.00 69.75 458 TYR A O 1
ATOM 3589 N N . THR A 1 459 ? -2.096 -5.645 -3.624 1.00 60.81 459 THR A N 1
ATOM 3590 C CA . THR A 1 459 ? -1.601 -4.258 -3.693 1.00 60.81 459 THR A CA 1
ATOM 3591 C C . THR A 1 459 ? -1.073 -3.730 -2.356 1.00 60.81 459 THR A C 1
ATOM 3593 O O . THR A 1 459 ? -0.172 -2.897 -2.354 1.00 60.81 459 THR A O 1
ATOM 3596 N N . ASN A 1 460 ? -1.549 -4.267 -1.226 1.00 57.84 460 ASN A N 1
ATOM 3597 C CA . ASN A 1 460 ? -1.042 -3.957 0.118 1.00 57.84 460 ASN A CA 1
ATOM 3598 C C . ASN A 1 460 ? 0.273 -4.684 0.492 1.00 57.84 460 ASN A C 1
ATOM 3600 O O . ASN A 1 460 ? 0.694 -4.622 1.644 1.00 57.84 460 ASN A O 1
ATOM 3604 N N . GLY A 1 461 ? 0.911 -5.386 -0.450 1.00 57.41 461 GLY A N 1
ATOM 3605 C CA . GLY A 1 461 ? 2.228 -6.011 -0.287 1.00 57.41 461 GLY A CA 1
ATOM 3606 C C . GLY A 1 461 ? 2.230 -7.413 0.330 1.00 57.41 461 GLY A C 1
ATOM 3607 O O . GLY A 1 461 ? 3.228 -8.115 0.184 1.00 57.41 461 GLY A O 1
ATOM 3608 N N . PHE A 1 462 ? 1.135 -7.853 0.957 1.00 65.75 462 PHE A N 1
ATOM 3609 C CA . PHE A 1 462 ? 1.010 -9.215 1.483 1.00 65.75 462 PHE A CA 1
ATOM 3610 C C . PHE A 1 462 ? 0.725 -10.232 0.368 1.00 65.75 462 PHE A C 1
ATOM 3612 O O . PHE A 1 462 ? 0.003 -9.953 -0.596 1.00 65.75 462 PHE A O 1
ATOM 3619 N N . THR A 1 463 ? 1.240 -11.448 0.540 1.00 81.56 463 THR A N 1
ATOM 3620 C CA . THR A 1 463 ? 0.880 -12.606 -0.286 1.00 81.56 463 THR A CA 1
ATOM 3621 C C . THR A 1 463 ? -0.387 -13.282 0.252 1.00 81.56 463 THR A C 1
ATOM 3623 O O . THR A 1 463 ? -0.560 -13.432 1.463 1.00 81.56 463 THR A O 1
ATOM 3626 N N . TYR A 1 464 ? -1.289 -13.696 -0.640 1.00 89.25 464 TYR A N 1
ATOM 3627 C CA . TYR A 1 464 ? -2.537 -14.381 -0.307 1.00 89.25 464 TYR A CA 1
ATOM 3628 C C . TYR A 1 464 ? -2.767 -15.603 -1.197 1.00 89.25 464 TYR A C 1
ATOM 3630 O O . TYR A 1 464 ? -2.505 -15.580 -2.401 1.00 89.25 464 TYR A O 1
ATOM 3638 N N . PHE A 1 465 ? -3.322 -16.647 -0.592 1.00 97.69 465 PHE A N 1
ATOM 3639 C CA . PHE A 1 465 ? -3.617 -17.933 -1.218 1.00 97.69 465 PHE A CA 1
ATOM 3640 C C . PHE A 1 465 ? -5.078 -18.314 -0.968 1.00 97.69 465 PHE A C 1
ATOM 3642 O O . PHE A 1 465 ? -5.628 -17.975 0.080 1.00 97.69 465 PHE A O 1
ATOM 3649 N N . PHE A 1 466 ? -5.709 -19.018 -1.905 1.00 96.94 466 PHE A N 1
ATOM 3650 C CA . PHE A 1 466 ? -7.137 -19.350 -1.871 1.00 96.94 466 PHE A CA 1
ATOM 3651 C C . PHE A 1 466 ? -7.337 -20.862 -1.991 1.00 96.94 466 PHE A C 1
ATOM 3653 O O . PHE A 1 466 ? -6.638 -21.519 -2.762 1.00 96.94 466 PHE A O 1
ATOM 3660 N N . LYS A 1 467 ? -8.281 -21.423 -1.226 1.00 96.88 467 LYS A N 1
ATOM 3661 C CA . LYS A 1 467 ? -8.674 -22.838 -1.319 1.00 96.88 467 LYS A CA 1
ATOM 3662 C C . LYS A 1 467 ? -10.083 -23.068 -0.774 1.00 96.88 467 LYS A C 1
ATOM 3664 O O . LYS A 1 467 ? -10.392 -22.646 0.336 1.00 96.88 467 LYS A O 1
ATOM 3669 N N . GLY A 1 468 ? -10.940 -23.765 -1.519 1.00 92.81 468 GLY A N 1
ATOM 3670 C CA . GLY A 1 468 ? -12.267 -24.202 -1.069 1.00 92.81 468 GLY A CA 1
ATOM 3671 C C . GLY A 1 468 ? -13.224 -23.059 -0.709 1.00 92.81 468 GLY A C 1
ATOM 3672 O O . GLY A 1 468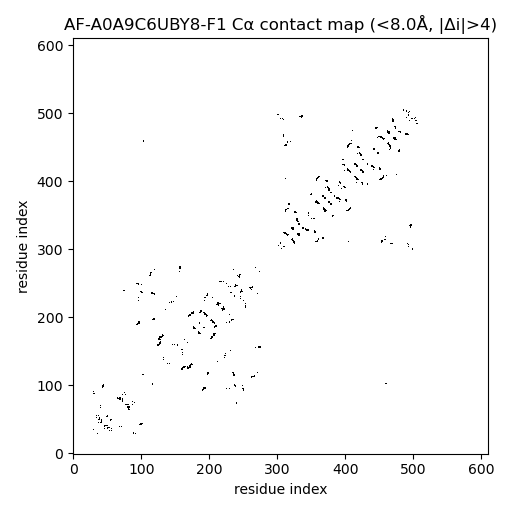 ? -14.115 -23.241 0.117 1.00 92.81 468 GLY A O 1
ATOM 3673 N N . GLY A 1 469 ? -13.015 -21.868 -1.273 1.00 91.69 469 GLY A N 1
ATOM 3674 C CA . GLY A 1 469 ? -13.729 -20.641 -0.899 1.00 91.69 469 GLY A CA 1
ATOM 3675 C C . GLY A 1 469 ? -13.251 -19.959 0.388 1.00 91.69 469 GLY A C 1
ATOM 3676 O O . GLY A 1 469 ? -13.852 -18.980 0.837 1.00 91.69 469 GLY A O 1
ATOM 3677 N N . GLN A 1 470 ? -12.151 -20.440 0.961 1.00 94.12 470 GLN A N 1
ATOM 3678 C CA . GLN A 1 470 ? -11.383 -19.768 2.002 1.00 94.12 470 GLN A CA 1
ATOM 3679 C C . GLN A 1 470 ? -10.183 -19.027 1.391 1.00 94.12 470 GLN A C 1
ATOM 3681 O O . GLN A 1 470 ? -9.744 -19.336 0.280 1.00 94.12 470 GLN A O 1
ATOM 3686 N N . TYR A 1 471 ? -9.598 -18.104 2.153 1.00 93.19 471 TYR A N 1
ATOM 3687 C CA . TYR A 1 471 ? -8.298 -17.508 1.862 1.00 93.19 471 TYR A CA 1
ATOM 3688 C C . TYR A 1 471 ? -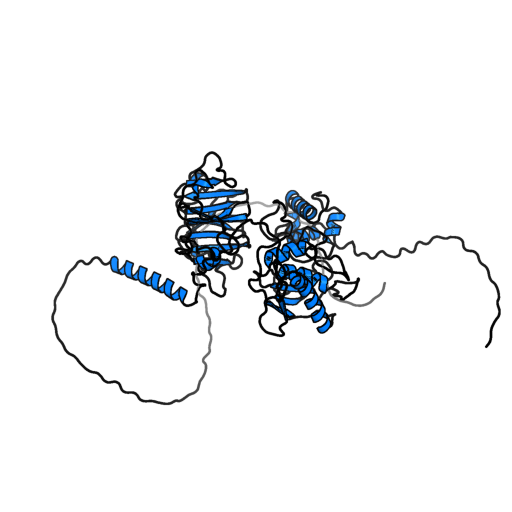7.369 -17.508 3.087 1.00 93.19 471 TYR A C 1
ATOM 3690 O O . TYR A 1 471 ? -7.807 -17.482 4.242 1.00 93.19 471 TYR A O 1
ATOM 3698 N N . TYR A 1 472 ? -6.072 -17.501 2.803 1.00 94.69 472 TYR A N 1
ATOM 3699 C CA . TYR A 1 472 ? -4.954 -17.474 3.738 1.00 94.69 472 TYR A CA 1
ATOM 3700 C C . TYR A 1 472 ? -4.132 -16.217 3.434 1.00 94.69 472 TYR A C 1
ATOM 3702 O O . TYR A 1 472 ? -3.845 -15.947 2.265 1.00 94.69 472 TYR A O 1
ATOM 3710 N N . ARG A 1 473 ? -3.738 -15.446 4.455 1.00 86.88 473 ARG A N 1
ATOM 3711 C CA . ARG A 1 473 ? -2.700 -14.412 4.313 1.00 86.88 473 ARG A CA 1
ATOM 3712 C C . ARG A 1 473 ? -1.366 -15.022 4.725 1.00 86.88 473 ARG A C 1
ATOM 3714 O O . ARG A 1 473 ? -1.293 -15.667 5.767 1.00 86.88 473 ARG A O 1
ATOM 3721 N N . PHE A 1 474 ? -0.338 -14.837 3.911 1.00 80.38 474 PHE A N 1
ATOM 3722 C CA . PHE A 1 474 ? 0.991 -15.391 4.133 1.00 80.38 474 PHE A CA 1
ATOM 3723 C C . PHE A 1 474 ? 1.971 -14.282 4.514 1.00 80.38 474 PHE A C 1
ATOM 3725 O O . PHE A 1 474 ? 1.979 -13.200 3.921 1.00 80.38 474 PHE A O 1
ATOM 3732 N N . ASN A 1 475 ? 2.778 -14.549 5.533 1.00 69.94 475 ASN A N 1
ATOM 3733 C CA . ASN A 1 475 ? 3.748 -13.622 6.078 1.00 69.94 475 ASN A CA 1
ATOM 3734 C C . ASN A 1 475 ? 5.093 -13.818 5.377 1.00 69.94 475 ASN A C 1
ATOM 3736 O O . ASN A 1 475 ? 5.863 -14.718 5.706 1.00 69.94 475 ASN A O 1
ATOM 3740 N N . ASP A 1 476 ? 5.400 -12.940 4.425 1.00 62.00 476 ASP A N 1
ATOM 3741 C CA . ASP A 1 476 ? 6.609 -13.046 3.603 1.00 62.00 476 ASP A CA 1
ATOM 3742 C C . ASP A 1 476 ? 7.927 -12.851 4.391 1.00 62.00 476 ASP A C 1
ATOM 3744 O O . ASP A 1 476 ? 8.996 -13.139 3.852 1.00 62.00 476 ASP A O 1
ATOM 3748 N N . ARG A 1 477 ? 7.874 -12.404 5.663 1.00 61.62 477 ARG A N 1
ATOM 3749 C CA . ARG A 1 477 ? 9.034 -12.344 6.579 1.00 61.62 477 ARG A CA 1
ATOM 3750 C C . ARG A 1 477 ? 9.206 -13.630 7.396 1.00 61.62 477 ARG A C 1
ATOM 3752 O O . ARG A 1 477 ? 10.324 -14.119 7.505 1.00 61.62 477 ARG A O 1
ATOM 3759 N N . ALA A 1 478 ? 8.124 -14.157 7.972 1.00 63.44 478 ALA A N 1
ATOM 3760 C CA . ALA A 1 478 ? 8.147 -15.386 8.777 1.00 63.44 478 ALA A CA 1
ATOM 3761 C C . ALA A 1 478 ? 8.137 -16.673 7.926 1.00 63.44 478 ALA A C 1
ATOM 3763 O O . ALA A 1 478 ? 8.473 -17.740 8.424 1.00 63.44 478 ALA A O 1
ATOM 3764 N N . PHE A 1 479 ? 7.766 -16.564 6.646 1.00 68.94 479 PHE A N 1
ATOM 3765 C CA . PHE A 1 479 ? 7.575 -17.666 5.698 1.00 68.94 479 PHE A CA 1
ATOM 3766 C C . PHE A 1 479 ? 6.516 -18.704 6.130 1.00 68.94 479 PHE A C 1
ATOM 3768 O O . PHE A 1 479 ? 6.605 -19.890 5.806 1.00 68.94 479 PHE A O 1
ATOM 3775 N N . ALA A 1 480 ? 5.475 -18.214 6.807 1.00 74.75 480 ALA A N 1
ATOM 3776 C CA . ALA A 1 480 ? 4.327 -18.976 7.290 1.00 74.75 480 ALA A CA 1
ATOM 3777 C C . ALA A 1 480 ? 3.010 -18.209 7.066 1.00 74.75 480 ALA A C 1
ATOM 3779 O O . ALA A 1 480 ? 3.012 -16.993 6.865 1.00 74.75 480 ALA A O 1
ATOM 3780 N N . VAL A 1 481 ? 1.869 -18.896 7.136 1.00 77.12 481 VAL A N 1
ATOM 3781 C CA . VAL A 1 481 ? 0.543 -18.265 7.242 1.00 77.12 481 VAL A CA 1
ATOM 3782 C C . VAL A 1 481 ? 0.478 -17.394 8.499 1.00 77.12 481 VAL A C 1
ATOM 3784 O O . VAL A 1 481 ? 0.943 -17.778 9.569 1.00 77.12 481 VAL A O 1
ATOM 3787 N N . ASP A 1 482 ? -0.096 -16.200 8.361 1.00 71.06 482 ASP A N 1
ATOM 3788 C CA . ASP A 1 482 ? -0.142 -15.207 9.434 1.00 71.06 482 ASP A CA 1
ATOM 3789 C C . ASP A 1 482 ? -0.966 -15.670 10.643 1.00 71.06 482 ASP A C 1
ATOM 3791 O O . ASP A 1 482 ? -2.048 -16.246 10.504 1.00 71.06 482 ASP A O 1
ATOM 3795 N N . VAL A 1 483 ? -0.521 -15.300 11.845 1.00 74.12 483 VAL A N 1
ATOM 3796 C CA . VAL A 1 483 ? -1.309 -15.461 13.073 1.00 74.12 483 VAL A CA 1
ATOM 3797 C C . VAL A 1 483 ? -2.124 -14.188 13.308 1.00 74.12 483 VAL A C 1
ATOM 3799 O O . VAL A 1 483 ? -1.577 -13.098 13.452 1.00 74.12 483 VAL A O 1
ATOM 3802 N N . ALA A 1 484 ? -3.452 -14.312 13.334 1.00 60.88 484 ALA A N 1
ATOM 3803 C CA . ALA A 1 484 ? -4.375 -13.192 13.522 1.00 60.88 484 ALA A CA 1
ATOM 3804 C C . ALA A 1 484 ? -5.683 -13.644 14.192 1.00 60.88 484 ALA A C 1
ATOM 3806 O O . ALA A 1 484 ? -5.968 -14.835 14.279 1.00 60.88 484 ALA A O 1
ATOM 3807 N N . ASN A 1 485 ? -6.515 -12.687 14.617 1.00 57.00 485 ASN A N 1
ATOM 3808 C CA . ASN A 1 485 ? -7.877 -12.937 15.098 1.00 57.00 485 ASN A CA 1
ATOM 3809 C C . ASN A 1 485 ? -8.901 -12.256 14.153 1.00 57.00 485 ASN A C 1
ATOM 3811 O O . ASN A 1 485 ? -8.752 -11.059 13.892 1.00 57.00 485 ASN A O 1
ATOM 3815 N N . PRO A 1 486 ? -9.903 -12.968 13.591 1.00 67.44 486 PRO A N 1
ATOM 3816 C CA . PRO A 1 486 ? -10.036 -14.431 13.580 1.00 67.44 486 PRO A CA 1
ATOM 3817 C C . PRO A 1 486 ? -8.846 -15.109 12.870 1.00 67.44 486 PRO A C 1
ATOM 3819 O O . PRO A 1 486 ? -8.185 -14.455 12.054 1.00 67.44 486 PRO A O 1
ATOM 3822 N N . PRO A 1 487 ? -8.555 -16.389 13.160 1.00 77.25 487 PRO A N 1
ATOM 3823 C CA . PRO A 1 487 ? -7.466 -17.119 12.509 1.00 77.25 487 PRO A CA 1
ATOM 3824 C C . PRO A 1 487 ? -7.674 -17.220 10.993 1.00 77.25 487 PRO A C 1
ATOM 3826 O O . PRO A 1 487 ? -8.779 -17.015 10.490 1.00 77.25 487 PRO A O 1
ATOM 3829 N N . PHE A 1 488 ? -6.601 -17.531 10.268 1.00 81.00 488 PHE A N 1
ATOM 3830 C CA . PHE A 1 488 ? -6.689 -18.044 8.901 1.00 81.00 488 PHE A CA 1
ATOM 3831 C C . PHE A 1 488 ? -6.758 -19.584 8.940 1.00 81.00 488 PHE A C 1
ATOM 3833 O O . PHE A 1 488 ? -6.206 -20.172 9.872 1.00 81.00 488 PHE A O 1
ATOM 3840 N N . PRO A 1 489 ? -7.397 -20.256 7.963 1.00 93.25 489 PRO A N 1
ATOM 3841 C CA . PRO A 1 489 ? -8.148 -19.705 6.827 1.00 93.25 489 PRO A CA 1
ATOM 3842 C C . PRO A 1 489 ? -9.406 -18.905 7.207 1.00 93.25 489 PRO A C 1
ATOM 3844 O O . PRO A 1 489 ? -10.037 -19.158 8.229 1.00 93.25 489 PRO A O 1
ATOM 3847 N N . ARG A 1 490 ? -9.795 -17.950 6.352 1.00 84.94 490 ARG A N 1
ATOM 3848 C CA . ARG A 1 490 ? -11.001 -17.112 6.507 1.00 84.94 490 ARG A CA 1
ATOM 3849 C C . ARG A 1 490 ? -11.901 -17.172 5.256 1.00 84.94 490 ARG A C 1
ATOM 3851 O O . ARG A 1 490 ? -11.354 -17.294 4.163 1.00 84.94 490 ARG A O 1
ATOM 3858 N N . PRO A 1 491 ? -13.234 -16.983 5.350 1.00 86.62 491 PRO A N 1
ATOM 3859 C CA . PRO A 1 491 ? -14.121 -17.083 4.180 1.00 86.62 491 PRO A CA 1
ATOM 3860 C C . PRO A 1 491 ? -13.915 -15.965 3.147 1.00 86.62 491 PRO A C 1
ATOM 3862 O O . PRO A 1 491 ? -14.139 -14.789 3.443 1.00 86.62 491 PRO A O 1
ATOM 3865 N N . ALA A 1 492 ? -13.552 -16.311 1.908 1.00 88.00 492 ALA A N 1
ATOM 3866 C CA . ALA A 1 492 ? -13.300 -15.324 0.853 1.00 88.00 492 ALA A CA 1
ATOM 3867 C C . ALA A 1 492 ? -14.563 -14.516 0.487 1.00 88.00 492 ALA A C 1
ATOM 3869 O O . ALA A 1 492 ? -14.467 -13.321 0.219 1.00 88.00 492 ALA A O 1
ATOM 3870 N N . GLY A 1 493 ? -15.758 -15.111 0.588 1.00 84.06 493 GLY A N 1
ATOM 3871 C CA . GLY A 1 493 ? -17.028 -14.424 0.317 1.00 84.06 493 GLY A CA 1
ATOM 3872 C C . GLY A 1 493 ? -17.214 -13.159 1.163 1.00 84.06 493 GLY A C 1
ATOM 3873 O O . GLY A 1 493 ? -17.414 -12.074 0.620 1.00 84.06 493 GLY A O 1
ATOM 3874 N N . TYR A 1 494 ? -17.067 -13.275 2.487 1.00 78.25 494 TYR A N 1
ATOM 3875 C CA . TYR A 1 494 ? -17.185 -12.131 3.400 1.00 78.25 494 TYR A CA 1
ATOM 3876 C C . TYR A 1 494 ? -15.994 -11.163 3.296 1.00 78.25 494 TYR A C 1
ATOM 3878 O O . TYR A 1 494 ? -16.168 -9.949 3.386 1.00 78.25 494 TYR A O 1
ATOM 3886 N N . TRP A 1 495 ? -14.774 -11.686 3.141 1.00 76.06 495 TRP A N 1
ATOM 3887 C CA . TRP A 1 495 ? -13.546 -10.894 3.295 1.00 76.06 495 TRP A CA 1
ATOM 3888 C C . TRP A 1 495 ? -12.981 -10.294 1.993 1.00 76.06 495 TRP A C 1
ATOM 3890 O O . TRP A 1 495 ? -12.214 -9.340 2.089 1.00 76.06 495 TRP A O 1
ATOM 3900 N N . TRP A 1 496 ? -13.350 -10.815 0.816 1.00 79.31 496 TRP A N 1
ATOM 3901 C CA . TRP A 1 496 ? -12.888 -10.349 -0.506 1.00 79.31 496 TRP A CA 1
ATOM 3902 C C . TRP A 1 496 ? -14.021 -9.935 -1.452 1.00 79.31 496 TRP A C 1
ATOM 3904 O O . TRP A 1 496 ? -13.852 -8.995 -2.226 1.00 79.31 496 TRP A O 1
ATOM 3914 N N . PHE A 1 497 ? -15.166 -10.625 -1.427 1.00 83.25 497 PHE A N 1
ATOM 3915 C CA . PHE A 1 497 ? -16.232 -10.405 -2.420 1.00 83.25 497 PHE A CA 1
ATOM 3916 C C . PHE A 1 497 ? -17.376 -9.513 -1.914 1.00 83.25 497 PHE A C 1
ATOM 3918 O O . PHE A 1 497 ? -18.117 -8.955 -2.721 1.00 83.25 497 PHE A O 1
ATOM 3925 N N . GLY A 1 498 ? -17.449 -9.277 -0.600 1.00 71.06 498 GLY A N 1
ATOM 3926 C CA . GLY A 1 498 ? -18.401 -8.356 0.036 1.00 71.06 498 GLY A CA 1
ATOM 3927 C C . GLY A 1 498 ? -19.727 -8.999 0.459 1.00 71.06 498 GLY A C 1
ATOM 3928 O O . GLY A 1 498 ? -20.660 -8.285 0.826 1.00 71.06 498 GLY A O 1
ATOM 3929 N N . CYS A 1 499 ? -19.808 -10.331 0.426 1.00 77.19 499 CYS A N 1
ATOM 3930 C CA . CYS A 1 499 ? -20.996 -11.113 0.760 1.00 77.19 499 CYS A CA 1
ATOM 3931 C C . CYS A 1 499 ? -21.316 -10.991 2.257 1.00 77.19 499 CYS A C 1
ATOM 3933 O O . CYS A 1 499 ? -20.545 -11.436 3.110 1.00 77.19 499 CYS A O 1
ATOM 3935 N N . ARG A 1 500 ? -22.455 -10.388 2.596 1.00 67.69 500 ARG A N 1
ATOM 3936 C CA . ARG A 1 500 ? -22.876 -10.068 3.967 1.00 67.69 500 ARG A CA 1
ATOM 3937 C C . ARG A 1 500 ? -23.587 -11.243 4.631 1.00 67.69 500 ARG A C 1
ATOM 3939 O O . ARG A 1 500 ? -23.478 -11.381 5.848 1.00 67.69 500 ARG A O 1
ATOM 3946 N N . SER A 1 501 ? -24.238 -12.111 3.854 1.00 63.94 501 SER A N 1
ATOM 3947 C CA . SER A 1 501 ? -24.769 -13.396 4.335 1.00 63.94 501 SER A CA 1
ATOM 3948 C C . SER A 1 501 ? -23.680 -14.430 4.644 1.00 63.94 501 SER A C 1
ATOM 3950 O O . SER A 1 501 ? -23.928 -15.378 5.391 1.00 63.94 501 SER A O 1
ATOM 3952 N N . ALA A 1 502 ? -22.461 -14.260 4.120 1.00 61.06 502 ALA A N 1
ATOM 3953 C CA . ALA A 1 502 ? -21.337 -15.131 4.446 1.00 61.06 502 ALA A CA 1
ATOM 3954 C C . ALA A 1 502 ? -20.844 -14.875 5.883 1.00 61.06 502 ALA A C 1
ATOM 3956 O O . ALA A 1 502 ? -20.617 -13.736 6.297 1.00 61.06 502 ALA A O 1
ATOM 3957 N N . THR A 1 503 ? -20.650 -15.944 6.663 1.00 61.44 503 THR A N 1
ATOM 3958 C CA . THR A 1 503 ? -20.171 -15.806 8.048 1.00 61.44 503 THR A CA 1
ATOM 3959 C C . THR A 1 503 ? -18.741 -15.257 8.088 1.00 61.44 503 THR A C 1
ATOM 3961 O O . THR A 1 503 ? -17.925 -15.523 7.207 1.00 61.44 503 THR A O 1
ATOM 3964 N N . LYS A 1 504 ? -18.396 -14.514 9.146 1.00 56.09 504 LYS A N 1
ATOM 3965 C CA . LYS A 1 504 ? -17.081 -13.847 9.274 1.00 56.09 504 LYS A CA 1
ATOM 3966 C C . LYS A 1 504 ? -15.907 -14.805 9.542 1.00 56.09 504 LYS A C 1
ATOM 3968 O O . LYS A 1 504 ? -14.765 -14.354 9.640 1.00 56.09 504 LYS A O 1
ATOM 3973 N N . GLY A 1 505 ? -16.192 -16.102 9.670 1.00 51.41 505 GLY A N 1
ATOM 3974 C CA . GLY A 1 505 ? -15.373 -17.074 10.386 1.00 51.41 505 GLY A CA 1
ATOM 3975 C C . GLY A 1 505 ? -15.727 -17.108 11.879 1.00 51.41 505 GLY A C 1
ATOM 3976 O O . GLY A 1 505 ? -15.914 -16.072 12.514 1.00 51.41 505 GLY A O 1
ATOM 3977 N N . SER A 1 506 ? -15.819 -18.315 12.433 1.00 43.38 506 SER A N 1
ATOM 3978 C CA . SER A 1 506 ? -15.900 -18.600 13.871 1.00 43.38 506 SER A CA 1
ATOM 3979 C C . SER A 1 506 ? -14.839 -19.649 14.191 1.00 43.38 506 SER A C 1
ATOM 3981 O O . SER A 1 506 ? -14.537 -20.473 13.329 1.00 43.38 506 SER A O 1
ATOM 3983 N N . ALA A 1 507 ? -14.309 -19.674 15.417 1.00 43.16 507 ALA A N 1
ATOM 3984 C CA . ALA A 1 507 ? -13.344 -20.696 15.842 1.00 43.16 507 ALA A CA 1
ATOM 3985 C C . ALA A 1 507 ? -13.896 -22.137 15.719 1.00 43.16 507 ALA A C 1
ATOM 3987 O O . ALA A 1 507 ? -13.136 -23.082 15.539 1.00 43.16 507 ALA A O 1
ATOM 3988 N N . LEU A 1 508 ? -15.226 -22.299 15.735 1.00 38.09 508 LEU A N 1
ATOM 3989 C CA . LEU A 1 508 ? -15.920 -23.571 15.491 1.00 38.09 508 LEU A CA 1
ATOM 3990 C C . LEU A 1 508 ? -15.913 -24.023 14.015 1.00 38.09 508 LEU A C 1
ATOM 3992 O O . LEU A 1 508 ? -16.257 -25.167 13.731 1.00 38.09 508 LEU A O 1
ATOM 3996 N N . GLY A 1 509 ? -15.537 -23.152 13.071 1.00 36.38 509 GLY A N 1
ATOM 3997 C CA . GLY A 1 509 ? -15.517 -23.467 11.639 1.00 36.38 509 GLY A CA 1
ATOM 3998 C C . GLY A 1 509 ? -14.468 -24.518 11.273 1.00 36.38 509 GLY A C 1
ATOM 3999 O O . GLY A 1 509 ? -14.770 -25.429 10.505 1.00 36.38 509 GLY A O 1
ATOM 4000 N N . ASN A 1 510 ? -13.278 -24.441 11.880 1.00 39.25 510 ASN A N 1
ATOM 4001 C CA . ASN A 1 510 ? -12.172 -25.364 11.605 1.00 39.25 510 ASN A CA 1
ATOM 4002 C C . ASN A 1 510 ? -12.567 -26.816 11.921 1.00 39.25 510 ASN A C 1
ATOM 4004 O O . ASN A 1 510 ? -12.415 -27.687 11.066 1.00 39.25 510 ASN A O 1
ATOM 4008 N N . LEU A 1 511 ? -13.212 -27.037 13.074 1.00 37.53 511 LEU A N 1
ATOM 4009 C CA . LEU A 1 511 ? -13.736 -28.344 13.485 1.00 37.53 511 LEU A CA 1
ATOM 4010 C C . LEU A 1 511 ? -14.735 -28.933 12.475 1.00 37.53 511 LEU A C 1
ATOM 4012 O O . LEU A 1 511 ? -14.765 -30.146 12.285 1.00 37.53 511 LEU A O 1
ATOM 4016 N N . GLN A 1 512 ? -15.543 -28.104 11.805 1.00 37.81 512 GLN A N 1
ATOM 4017 C CA . GLN A 1 512 ? -16.491 -28.582 10.792 1.00 37.81 512 GLN A CA 1
ATOM 4018 C C . GLN A 1 512 ? -15.820 -28.889 9.447 1.00 37.81 512 GLN A C 1
ATOM 4020 O O . GLN A 1 512 ? -16.208 -29.861 8.796 1.00 37.81 512 GLN A O 1
ATOM 4025 N N . SER A 1 513 ? -14.796 -28.130 9.036 1.00 41.50 513 SER A N 1
ATOM 4026 C CA . SER A 1 513 ? -13.985 -28.491 7.863 1.00 41.50 513 SER A CA 1
ATOM 4027 C C . SER A 1 513 ? -13.178 -29.769 8.094 1.00 41.50 513 SER A C 1
ATOM 4029 O O . SER A 1 513 ? -13.211 -30.658 7.246 1.00 41.50 513 SER A O 1
ATOM 4031 N N . GLU A 1 514 ? -12.538 -29.913 9.257 1.00 43.28 514 GLU A N 1
ATOM 4032 C CA . GLU A 1 514 ? -11.767 -31.107 9.616 1.00 43.28 514 GLU A CA 1
ATOM 4033 C C . GLU A 1 514 ? -12.672 -32.336 9.735 1.00 43.28 514 GLU A C 1
ATOM 4035 O O . GLU A 1 514 ? -12.377 -33.370 9.140 1.00 43.28 514 GLU A O 1
ATOM 4040 N N . GLN A 1 515 ? -13.825 -32.234 10.411 1.00 41.56 515 GLN A N 1
ATOM 4041 C CA . GLN A 1 515 ? -14.779 -33.346 10.468 1.00 41.56 515 GLN A CA 1
ATOM 4042 C C . GLN A 1 515 ? -15.371 -33.694 9.100 1.00 41.56 515 GLN A C 1
ATOM 4044 O O . GLN A 1 515 ? -15.646 -34.870 8.862 1.00 41.56 515 GLN A O 1
ATOM 4049 N N . LYS A 1 516 ? -15.543 -32.731 8.183 1.00 43.47 516 LYS A N 1
ATOM 4050 C CA . LYS A 1 516 ? -15.958 -33.042 6.810 1.00 43.47 516 LYS A CA 1
ATOM 4051 C C . LYS A 1 516 ? -14.852 -33.775 6.048 1.00 43.47 516 LYS A C 1
ATOM 4053 O O . LYS A 1 516 ? -15.126 -34.816 5.466 1.00 43.47 516 LYS A O 1
ATOM 4058 N N . GLU A 1 517 ? -13.612 -33.296 6.095 1.00 48.19 517 GLU A N 1
ATOM 4059 C CA . GLU A 1 517 ? -12.489 -33.941 5.404 1.00 48.19 517 GLU A CA 1
ATOM 4060 C C . GLU A 1 517 ? -12.198 -35.345 5.966 1.00 48.19 517 GLU A C 1
ATOM 4062 O O . GLU A 1 517 ? -11.974 -36.287 5.206 1.00 48.19 517 GLU A O 1
ATOM 4067 N N . VAL A 1 518 ? -12.278 -35.524 7.289 1.00 56.16 518 VAL A N 1
ATOM 4068 C CA . VAL A 1 518 ? -12.201 -36.841 7.943 1.00 56.16 518 VAL A CA 1
ATOM 4069 C C . VAL A 1 518 ? -13.370 -37.730 7.517 1.00 56.16 518 VAL A C 1
ATOM 4071 O O . VAL A 1 518 ? -13.146 -38.889 7.175 1.00 56.16 518 VAL A O 1
ATOM 4074 N N . ARG A 1 519 ? -14.605 -37.212 7.474 1.00 58.38 519 ARG A N 1
ATOM 4075 C CA . ARG A 1 519 ? -15.784 -37.969 7.026 1.00 58.38 519 ARG A CA 1
ATOM 4076 C C . ARG A 1 519 ? -15.673 -38.404 5.568 1.00 58.38 519 ARG A C 1
ATOM 4078 O O . ARG A 1 519 ? -15.974 -39.557 5.277 1.00 58.38 519 ARG A O 1
ATOM 4085 N N . ASP A 1 520 ? -15.214 -37.532 4.678 1.00 59.50 520 ASP A N 1
ATOM 4086 C CA . ASP A 1 520 ? -15.074 -37.828 3.251 1.00 59.50 520 ASP A CA 1
ATOM 4087 C C . ASP A 1 520 ? -13.905 -38.810 3.001 1.00 59.50 520 ASP A C 1
ATOM 4089 O O . ASP A 1 520 ? -14.031 -39.719 2.175 1.00 59.50 520 ASP A O 1
ATOM 4093 N N . LYS A 1 521 ? -12.814 -38.740 3.785 1.00 62.75 521 LYS A N 1
ATOM 4094 C CA . LYS A 1 521 ? -11.741 -39.759 3.805 1.00 62.75 521 LYS A CA 1
ATOM 4095 C C . LYS A 1 521 ? -12.226 -41.115 4.329 1.00 62.75 521 LYS A C 1
ATOM 4097 O O . LYS A 1 521 ? -11.940 -42.136 3.708 1.00 62.75 521 LYS A O 1
ATOM 4102 N N . VAL A 1 522 ? -12.983 -41.142 5.428 1.00 65.25 522 VAL A N 1
ATOM 4103 C CA . VAL A 1 522 ? -13.565 -42.375 5.995 1.00 65.25 522 VAL A CA 1
ATOM 4104 C C . VAL A 1 522 ? -14.578 -42.995 5.031 1.00 65.25 522 VAL A C 1
ATOM 4106 O O . VAL A 1 522 ? -14.540 -44.200 4.805 1.00 65.25 522 VAL A O 1
ATOM 4109 N N . LEU A 1 523 ? -15.436 -42.189 4.400 1.00 58.28 523 LEU A N 1
ATOM 4110 C CA . LEU A 1 523 ? -16.395 -42.664 3.402 1.00 58.28 523 LEU A CA 1
ATOM 4111 C C . LEU A 1 523 ? -15.680 -43.233 2.166 1.00 58.28 523 LEU A C 1
ATOM 4113 O O . LEU A 1 523 ? -16.058 -44.294 1.677 1.00 58.28 523 LEU A O 1
ATOM 4117 N N . SER A 1 524 ? -14.600 -42.585 1.715 1.00 60.69 524 SER A N 1
ATOM 4118 C CA . SER A 1 524 ? -13.754 -43.094 0.627 1.00 60.69 524 SER A CA 1
ATOM 4119 C C . SER A 1 524 ? -13.084 -44.425 0.989 1.00 60.69 524 SER A C 1
ATOM 4121 O O . SER A 1 524 ? -13.071 -45.340 0.171 1.00 60.69 524 SER A O 1
ATOM 4123 N N . ALA A 1 525 ? -12.583 -44.574 2.220 1.00 54.28 525 ALA A N 1
ATOM 4124 C CA . ALA A 1 525 ? -11.996 -45.827 2.699 1.00 54.28 525 ALA A CA 1
ATOM 4125 C C . ALA A 1 525 ? -13.031 -46.966 2.797 1.00 54.28 525 ALA A C 1
ATOM 4127 O O . ALA A 1 525 ? -12.730 -48.101 2.434 1.00 54.28 525 ALA A O 1
ATOM 4128 N N . LEU A 1 526 ? -14.262 -46.664 3.226 1.00 50.16 526 LEU A N 1
ATOM 4129 C CA . LEU A 1 526 ? -15.361 -47.634 3.318 1.00 50.16 526 LEU A CA 1
ATOM 4130 C C . LEU A 1 526 ? -15.871 -48.110 1.945 1.00 50.16 526 LEU A C 1
ATOM 4132 O O . LEU A 1 526 ? -16.368 -49.227 1.842 1.00 50.16 526 LEU A O 1
ATOM 4136 N N . ILE A 1 527 ? -15.730 -47.301 0.890 1.00 51.84 527 ILE A N 1
ATOM 4137 C CA . ILE A 1 527 ? -16.160 -47.646 -0.480 1.00 51.84 527 ILE A CA 1
ATOM 4138 C C . ILE A 1 527 ? -15.149 -48.562 -1.206 1.00 51.84 527 ILE A C 1
ATOM 4140 O O . ILE A 1 527 ? -15.508 -49.219 -2.180 1.00 51.84 527 ILE A O 1
ATOM 4144 N N . VAL A 1 528 ? -13.904 -48.665 -0.726 1.00 48.91 528 VAL A N 1
ATOM 4145 C CA . VAL A 1 528 ? -12.841 -49.494 -1.342 1.00 48.91 528 VAL A CA 1
ATOM 4146 C C . VAL A 1 528 ? -12.878 -50.969 -0.881 1.00 48.91 528 VAL A C 1
ATOM 4148 O O . VAL A 1 528 ? -12.163 -51.811 -1.423 1.00 48.91 528 VAL A O 1
ATOM 4151 N N . ALA A 1 529 ? -13.741 -51.324 0.076 1.00 40.41 529 ALA A N 1
ATOM 4152 C CA . ALA A 1 529 ? -13.871 -52.684 0.605 1.00 40.41 529 ALA A CA 1
ATOM 4153 C C . ALA A 1 529 ? -14.805 -53.588 -0.242 1.00 40.41 529 ALA A C 1
ATOM 4155 O O . ALA A 1 529 ? -15.941 -53.854 0.149 1.00 40.41 529 ALA A O 1
ATOM 4156 N N . ASP A 1 530 ? -14.324 -54.090 -1.389 1.00 37.41 530 ASP A N 1
ATOM 4157 C CA . ASP A 1 530 ? -15.035 -55.096 -2.212 1.00 37.41 530 ASP A CA 1
ATOM 4158 C C . ASP A 1 530 ? -15.064 -56.483 -1.510 1.00 37.41 530 ASP A C 1
ATOM 4160 O O . ASP A 1 530 ? -14.000 -57.040 -1.215 1.00 37.41 530 ASP A O 1
ATOM 4164 N N . PRO A 1 531 ? -16.240 -57.070 -1.196 1.00 47.19 531 PRO A N 1
ATOM 4165 C CA . PRO A 1 531 ? -16.325 -58.234 -0.311 1.00 47.19 531 PRO A CA 1
ATOM 4166 C C . PRO A 1 531 ? -16.249 -59.585 -1.048 1.00 47.19 531 PRO A C 1
ATOM 4168 O O . PRO A 1 531 ? -17.218 -60.012 -1.679 1.00 47.19 531 PRO A O 1
ATOM 4171 N N . LYS A 1 532 ? -15.145 -60.338 -0.885 1.00 36.91 532 LYS A N 1
ATOM 4172 C CA . LYS A 1 532 ? -15.020 -61.720 -1.405 1.00 36.91 532 LYS A CA 1
ATOM 4173 C C . LYS A 1 532 ? -14.343 -62.738 -0.466 1.00 36.91 532 LYS A C 1
ATOM 4175 O O . LYS A 1 532 ? -13.177 -63.065 -0.636 1.00 36.91 532 LYS A O 1
ATOM 4180 N N . ALA A 1 533 ? -15.197 -63.344 0.370 1.00 33.22 533 ALA A N 1
ATOM 4181 C CA . ALA A 1 533 ? -15.165 -64.748 0.830 1.00 33.22 533 ALA A CA 1
ATOM 4182 C C . ALA A 1 533 ? -14.000 -65.240 1.736 1.00 33.22 533 ALA A C 1
ATOM 4184 O O . ALA A 1 533 ? -12.938 -64.625 1.768 1.00 33.22 533 ALA A O 1
ATOM 4185 N N . PRO A 1 534 ? -14.154 -66.401 2.422 1.00 45.41 534 PRO A N 1
ATOM 4186 C CA . PRO A 1 534 ? -15.364 -67.214 2.646 1.00 45.41 534 PRO A CA 1
ATOM 4187 C C . PRO A 1 534 ? -15.809 -67.275 4.130 1.00 45.41 534 PRO A C 1
ATOM 4189 O O . PRO A 1 534 ? -15.124 -66.774 5.016 1.00 45.41 534 PRO A O 1
ATOM 4192 N N . LEU A 1 535 ? -16.960 -67.907 4.400 1.00 37.34 535 LEU A N 1
ATOM 4193 C CA . LEU A 1 535 ? -17.435 -68.204 5.763 1.00 37.34 535 LEU A CA 1
ATOM 4194 C C . LEU A 1 535 ? -16.838 -69.508 6.320 1.00 37.34 535 LEU A C 1
ATOM 4196 O O . LEU A 1 535 ? -16.546 -70.429 5.557 1.00 37.34 535 LEU A O 1
ATOM 4200 N N . ALA A 1 536 ? -16.794 -69.605 7.651 1.00 31.94 536 ALA A N 1
ATOM 4201 C CA . ALA A 1 536 ? -16.904 -70.856 8.399 1.00 31.94 536 ALA A CA 1
ATOM 4202 C C . ALA A 1 536 ? -17.672 -70.610 9.715 1.00 31.94 536 ALA A C 1
ATOM 4204 O O . ALA A 1 536 ? -17.612 -69.523 10.287 1.00 31.94 536 ALA A O 1
ATOM 4205 N N . ASP A 1 537 ? -18.415 -71.628 10.126 1.00 33.75 537 ASP A N 1
ATOM 4206 C CA . ASP A 1 537 ? -19.463 -71.689 11.155 1.00 33.75 537 ASP A CA 1
ATOM 4207 C C . ASP A 1 537 ? -18.971 -71.391 12.600 1.00 33.75 537 ASP A C 1
ATOM 4209 O O . ASP A 1 537 ? -17.782 -71.509 12.886 1.00 33.75 537 ASP A O 1
ATOM 4213 N N . GLY A 1 538 ? -19.811 -71.032 13.584 1.00 30.84 538 GLY A N 1
ATOM 4214 C CA . GLY A 1 538 ? -21.276 -70.909 13.595 1.00 30.84 538 GLY A CA 1
ATOM 4215 C C . GLY A 1 538 ? -21.846 -70.499 14.976 1.00 30.84 538 GLY A C 1
ATOM 4216 O O . GLY A 1 538 ? -21.112 -70.028 15.836 1.00 30.84 538 GLY A O 1
ATOM 4217 N N . GLU A 1 539 ? -23.170 -70.654 15.119 1.00 30.23 539 GLU A N 1
ATOM 4218 C CA . GLU A 1 539 ? -24.070 -70.672 16.305 1.00 30.23 539 GLU A CA 1
ATOM 4219 C C . GLU A 1 539 ? -23.528 -70.540 17.760 1.00 30.23 539 GLU A C 1
ATOM 4221 O O . GLU A 1 539 ? -22.479 -71.074 18.091 1.00 30.23 539 GLU A O 1
ATOM 4226 N N . VAL A 1 540 ? -24.270 -70.054 18.777 1.00 33.16 540 VAL A N 1
ATOM 4227 C CA . VAL A 1 540 ? -25.423 -69.124 18.950 1.00 33.16 540 VAL A CA 1
ATOM 4228 C C . VAL A 1 540 ? -25.745 -69.064 20.469 1.00 33.16 540 VAL A C 1
ATOM 4230 O O . VAL A 1 540 ? -25.434 -70.004 21.195 1.00 33.16 540 VAL A O 1
ATOM 4233 N N . SER A 1 541 ? -26.458 -68.023 20.934 1.00 31.06 541 SER A N 1
ATOM 4234 C CA . SER A 1 541 ? -27.019 -67.840 22.303 1.00 31.06 541 SER A CA 1
ATOM 4235 C C . SER A 1 541 ? -26.028 -67.502 23.444 1.00 31.06 541 SER A C 1
ATOM 4237 O O . SER A 1 541 ? -24.891 -67.951 23.443 1.00 31.06 541 SER A O 1
ATOM 4239 N N . GLY A 1 542 ? -26.406 -66.695 24.448 1.00 30.02 542 GLY A N 1
ATOM 4240 C CA . GLY A 1 542 ? -27.643 -65.906 24.598 1.00 30.02 542 GLY A CA 1
ATOM 4241 C C . GLY A 1 542 ? -27.751 -65.174 25.952 1.00 30.02 542 GLY A C 1
ATOM 4242 O O . GLY A 1 542 ? -26.985 -65.476 26.856 1.00 30.02 542 GLY A O 1
ATOM 4243 N N . ALA A 1 543 ? -28.743 -64.271 26.072 1.00 29.58 543 ALA A N 1
ATOM 4244 C CA . ALA A 1 543 ? -29.158 -63.495 27.269 1.00 29.58 543 ALA A CA 1
ATOM 4245 C C . ALA A 1 543 ? -28.083 -62.557 27.906 1.00 29.58 543 ALA A C 1
ATOM 4247 O O . ALA A 1 543 ? -26.931 -62.929 28.058 1.00 29.58 543 ALA A O 1
ATOM 4248 N N . ALA A 1 544 ? -28.315 -61.268 28.202 1.00 30.17 544 ALA A N 1
ATOM 4249 C CA . ALA A 1 544 ? -29.411 -60.601 28.934 1.00 30.17 544 ALA A CA 1
ATOM 4250 C C . ALA A 1 544 ? -29.412 -60.955 30.447 1.00 30.17 544 ALA A C 1
ATOM 4252 O O . ALA A 1 544 ? -29.380 -62.131 30.782 1.00 30.17 544 ALA A O 1
ATOM 4253 N N . ALA A 1 545 ? -29.475 -60.021 31.408 1.00 31.95 545 ALA A N 1
ATOM 4254 C CA . ALA A 1 545 ? -29.624 -58.555 31.359 1.00 31.95 545 ALA A CA 1
ATOM 4255 C C . ALA A 1 545 ? -29.129 -57.896 32.680 1.00 31.95 545 ALA A C 1
ATOM 4257 O O . ALA A 1 545 ? -28.626 -58.594 33.551 1.00 31.95 545 ALA A O 1
ATOM 4258 N N . GLN A 1 546 ? -29.400 -56.588 32.843 1.00 29.12 546 GLN A N 1
ATOM 4259 C CA . GLN A 1 546 ? -29.286 -55.777 34.079 1.00 29.12 546 GLN A CA 1
ATOM 4260 C C . GLN A 1 546 ? -27.845 -55.452 34.553 1.00 29.12 546 GLN A C 1
ATOM 4262 O O . GLN A 1 546 ? -26.921 -56.219 34.326 1.00 29.12 546 GLN A O 1
ATOM 4267 N N . GLY A 1 547 ? -27.565 -54.313 35.204 1.00 29.61 547 GLY A N 1
ATOM 4268 C CA . GLY A 1 547 ? -28.368 -53.084 35.322 1.00 29.61 547 GLY A CA 1
ATOM 4269 C C . GLY A 1 547 ? -28.568 -52.567 36.748 1.00 29.61 547 GLY A C 1
ATOM 4270 O O . GLY A 1 547 ? -29.589 -52.862 37.362 1.00 29.61 547 GLY A O 1
ATOM 4271 N N . SER A 1 548 ? -27.657 -51.715 37.218 1.00 29.78 548 SER A N 1
ATOM 4272 C CA . SER A 1 548 ? -27.855 -50.814 38.361 1.00 29.78 548 SER A CA 1
ATOM 4273 C C . SER A 1 548 ? -26.898 -49.623 38.255 1.00 29.78 548 SER A C 1
ATOM 4275 O O . SER A 1 548 ? -25.800 -49.746 37.714 1.00 29.78 548 SER A O 1
ATOM 4277 N N . ALA A 1 549 ? -27.325 -48.466 38.755 1.00 36.19 549 ALA A N 1
ATOM 4278 C CA . ALA A 1 549 ? -26.457 -47.330 39.038 1.00 36.19 549 ALA A CA 1
ATOM 4279 C C . ALA A 1 549 ? -26.501 -47.084 40.546 1.00 36.19 549 ALA A C 1
ATOM 4281 O O . ALA A 1 549 ? -27.570 -47.212 41.142 1.00 36.19 549 ALA A O 1
ATOM 4282 N N . GLU A 1 550 ? -25.374 -46.713 41.143 1.00 30.11 550 GLU A N 1
ATOM 4283 C CA . GLU A 1 550 ? -25.342 -46.187 42.505 1.00 30.11 550 GLU A CA 1
ATOM 4284 C C . GLU A 1 550 ? -24.192 -45.181 42.647 1.00 30.11 550 GLU A C 1
ATOM 4286 O O . GLU A 1 550 ? -23.186 -45.248 41.937 1.00 30.11 550 GLU A O 1
ATOM 4291 N N . GLU A 1 551 ? -24.397 -44.200 43.516 1.00 33.91 551 GLU A N 1
ATOM 4292 C CA . GLU A 1 551 ? -23.597 -42.986 43.692 1.00 33.91 551 GLU A CA 1
ATOM 4293 C C . GLU A 1 551 ? -23.196 -42.905 45.165 1.00 33.91 551 GLU A C 1
ATOM 4295 O O . GLU A 1 551 ? -24.075 -43.051 46.007 1.00 33.91 551 GLU A O 1
ATOM 4300 N N . TYR A 1 552 ? -21.927 -42.626 45.498 1.00 25.66 552 TYR A N 1
ATOM 4301 C CA . TYR A 1 552 ? -21.590 -41.983 46.778 1.00 25.66 552 TYR A CA 1
ATOM 4302 C C . TYR A 1 552 ? -20.207 -41.300 46.773 1.00 25.66 552 TYR A C 1
ATOM 4304 O O . TYR A 1 552 ? -19.331 -41.623 45.972 1.00 25.66 552 TYR A O 1
ATOM 4312 N N . HIS A 1 553 ? -20.040 -40.321 47.669 1.00 32.31 553 HIS A N 1
ATOM 4313 C CA . HIS A 1 553 ? -18.827 -39.510 47.873 1.00 32.31 553 HIS A CA 1
ATOM 4314 C C . HIS A 1 553 ? -17.688 -40.300 48.601 1.00 32.31 553 HIS A C 1
ATOM 4316 O O . HIS A 1 553 ? -17.963 -41.378 49.115 1.00 32.31 553 HIS A O 1
ATOM 4322 N N . ARG A 1 554 ? -16.425 -39.854 48.798 1.00 32.50 554 ARG A N 1
ATOM 4323 C CA . ARG A 1 554 ? -15.941 -38.546 49.310 1.00 32.50 554 ARG A CA 1
ATOM 4324 C C . ARG A 1 554 ? -14.400 -38.528 49.573 1.00 32.50 554 ARG A C 1
ATOM 4326 O O . ARG A 1 554 ? -13.821 -39.591 49.759 1.00 32.50 554 ARG A O 1
ATOM 4333 N N . ASP A 1 555 ? -13.853 -37.315 49.751 1.00 31.06 555 ASP A N 1
ATOM 4334 C CA . ASP A 1 555 ? -12.698 -36.894 50.595 1.00 31.06 555 ASP A CA 1
ATOM 4335 C C . ASP A 1 555 ? -11.223 -37.247 50.245 1.00 31.06 555 ASP A C 1
ATOM 4337 O O . ASP A 1 555 ? -10.904 -37.985 49.315 1.00 31.06 555 ASP A O 1
ATOM 4341 N N . GLU A 1 556 ? -10.330 -36.544 50.959 1.00 35.59 556 GLU A N 1
ATOM 4342 C CA . GLU A 1 556 ? -8.978 -36.077 50.600 1.00 35.59 556 GLU A CA 1
ATOM 4343 C C . GLU A 1 556 ? -7.840 -36.872 51.282 1.00 35.59 556 GLU A C 1
ATOM 4345 O O . GLU A 1 556 ? -8.083 -37.536 52.288 1.00 35.59 556 GLU A O 1
ATOM 4350 N N . ALA A 1 557 ? -6.588 -36.710 50.811 1.00 33.59 557 ALA A N 1
ATOM 4351 C CA . ALA A 1 557 ? -5.395 -36.477 51.659 1.00 33.59 557 ALA A CA 1
ATOM 4352 C C . ALA A 1 557 ? -4.104 -36.236 50.834 1.00 33.59 557 ALA A C 1
ATOM 4354 O O . ALA A 1 557 ? -3.964 -36.720 49.711 1.00 33.59 557 ALA A O 1
ATOM 4355 N N . GLU A 1 558 ? -3.148 -35.512 51.423 1.00 40.12 558 GLU A N 1
ATOM 4356 C CA . GLU A 1 558 ? -1.774 -35.284 50.934 1.00 40.12 558 GLU A CA 1
ATOM 4357 C C . GLU A 1 558 ? -0.812 -36.414 51.371 1.00 40.12 558 GLU A C 1
ATOM 4359 O O . GLU A 1 558 ? -1.101 -37.089 52.360 1.00 40.12 558 GLU A O 1
ATOM 4364 N N . ASN A 1 559 ? 0.371 -36.552 50.736 1.00 31.44 559 ASN A N 1
ATOM 4365 C CA . ASN A 1 559 ? 1.632 -36.597 51.507 1.00 31.44 559 ASN A CA 1
ATOM 4366 C C . ASN A 1 559 ? 2.935 -36.315 50.709 1.00 31.44 559 ASN A C 1
ATOM 4368 O O . ASN A 1 559 ? 2.979 -36.400 49.484 1.00 31.44 559 ASN A O 1
ATOM 4372 N N . ASP A 1 560 ? 3.980 -36.009 51.484 1.00 33.81 560 ASP A N 1
ATOM 4373 C CA . ASP A 1 560 ? 5.338 -35.508 51.199 1.00 33.81 560 ASP A CA 1
ATOM 4374 C C . ASP A 1 560 ? 6.406 -36.437 50.554 1.00 33.81 560 ASP A C 1
ATOM 4376 O O . ASP A 1 560 ? 6.384 -37.644 50.775 1.00 33.81 560 ASP A O 1
ATOM 4380 N N . HIS A 1 561 ? 7.424 -35.785 49.938 1.00 38.97 561 HIS A N 1
ATOM 4381 C CA . HIS A 1 561 ? 8.892 -36.085 49.898 1.00 38.97 561 HIS A CA 1
ATOM 4382 C C . HIS A 1 561 ? 9.398 -37.499 49.433 1.00 38.97 561 HIS A C 1
ATOM 4384 O O . HIS A 1 561 ? 8.616 -38.423 49.261 1.00 38.97 561 HIS A O 1
ATOM 4390 N N . VAL A 1 562 ? 10.686 -37.783 49.128 1.00 33.25 562 VAL A N 1
ATOM 4391 C CA . VAL A 1 562 ? 12.006 -37.109 49.317 1.00 33.25 562 VAL A CA 1
ATOM 4392 C C . VAL A 1 562 ? 13.016 -37.474 48.184 1.00 33.25 562 VAL A C 1
ATOM 4394 O O . VAL A 1 562 ? 12.870 -38.515 47.552 1.00 33.25 562 VAL A O 1
ATOM 4397 N N . ASP A 1 563 ? 14.059 -36.644 48.036 1.00 32.75 563 ASP A N 1
ATOM 4398 C CA . ASP A 1 563 ? 15.488 -36.896 47.692 1.00 32.75 563 ASP A CA 1
ATOM 4399 C C . ASP A 1 563 ? 15.995 -37.669 46.438 1.00 32.75 563 ASP A C 1
ATOM 4401 O O . ASP A 1 563 ? 15.811 -38.871 46.262 1.00 32.75 563 ASP A O 1
ATOM 4405 N N . ASP A 1 564 ? 16.788 -36.927 45.644 1.00 33.00 564 ASP A N 1
ATOM 4406 C CA . ASP A 1 564 ? 18.157 -37.180 45.129 1.00 33.00 564 ASP A CA 1
ATOM 4407 C C . ASP A 1 564 ? 18.724 -38.595 44.862 1.00 33.00 564 ASP A C 1
ATOM 4409 O O . ASP A 1 564 ? 18.800 -39.459 45.733 1.00 33.00 564 ASP A O 1
ATOM 4413 N N . LEU A 1 565 ? 19.417 -38.708 43.712 1.00 30.72 565 LEU A N 1
ATOM 4414 C CA . LEU A 1 565 ? 20.736 -39.362 43.619 1.00 30.72 565 LEU A CA 1
ATOM 4415 C C . LEU A 1 565 ? 21.558 -38.845 42.412 1.00 30.72 565 LEU A C 1
ATOM 4417 O O . LEU A 1 565 ? 21.058 -38.770 41.292 1.00 30.72 565 LEU A O 1
ATOM 4421 N N . ILE A 1 566 ? 22.843 -38.542 42.634 1.00 31.97 566 ILE A N 1
ATOM 4422 C CA . ILE A 1 566 ? 23.848 -38.119 41.632 1.00 31.97 566 ILE A CA 1
ATOM 4423 C C . ILE A 1 566 ? 25.024 -39.110 41.660 1.00 31.97 566 ILE A C 1
ATOM 4425 O O . ILE A 1 566 ? 25.387 -39.534 42.756 1.00 31.97 566 ILE A O 1
ATOM 4429 N N . LEU A 1 567 ? 25.648 -39.426 40.506 1.00 31.12 567 LEU A N 1
ATOM 4430 C CA . LEU A 1 567 ? 27.122 -39.526 40.344 1.00 31.12 567 LEU A CA 1
ATOM 4431 C C . LEU A 1 567 ? 27.597 -39.839 38.905 1.00 31.12 567 LEU A C 1
ATOM 4433 O O . LEU A 1 567 ? 26.873 -40.416 38.096 1.00 31.12 567 LEU A O 1
ATOM 4437 N N . ASP A 1 568 ? 28.841 -39.440 38.620 1.00 31.58 568 ASP A N 1
ATOM 4438 C CA . ASP A 1 568 ? 29.552 -39.505 37.330 1.00 31.58 568 ASP A CA 1
ATOM 4439 C C . ASP A 1 568 ? 30.335 -40.816 37.081 1.00 31.58 568 ASP A C 1
ATOM 4441 O O . ASP A 1 568 ? 30.601 -41.568 38.017 1.00 31.58 568 ASP A O 1
ATOM 4445 N N . ALA A 1 569 ? 30.828 -41.015 35.841 1.00 30.58 569 ALA A N 1
ATOM 4446 C CA . ALA A 1 569 ? 32.223 -41.416 35.521 1.00 30.58 569 ALA A CA 1
ATOM 4447 C C . ALA A 1 569 ? 32.474 -41.512 33.988 1.00 30.58 569 ALA A C 1
ATOM 4449 O O . ALA A 1 569 ? 31.524 -41.553 33.207 1.00 30.58 569 ALA A O 1
ATOM 4450 N N . ALA A 1 570 ? 33.743 -41.561 33.535 1.00 32.16 570 ALA A N 1
ATOM 4451 C CA . ALA A 1 570 ? 34.107 -41.495 32.105 1.00 32.16 570 ALA A CA 1
ATOM 4452 C C . ALA A 1 570 ? 35.319 -42.360 31.654 1.00 32.16 570 ALA A C 1
ATOM 4454 O O . ALA A 1 570 ? 36.358 -42.352 32.308 1.00 32.16 570 ALA A O 1
ATOM 4455 N N . GLY A 1 571 ? 35.209 -42.975 30.458 1.00 27.98 571 GLY A N 1
ATOM 4456 C CA . GLY A 1 571 ? 36.302 -43.460 29.569 1.00 27.98 571 GLY A CA 1
ATOM 4457 C C . GLY A 1 571 ? 37.223 -44.601 30.068 1.00 27.98 571 GLY A C 1
ATOM 4458 O O . GLY A 1 571 ? 36.978 -45.141 31.144 1.00 27.98 571 GLY A O 1
ATOM 4459 N N . PRO A 1 572 ? 38.325 -44.950 29.346 1.00 56.84 572 PRO A N 1
ATOM 4460 C CA . PRO A 1 572 ? 38.666 -44.648 27.935 1.00 56.84 572 PRO A CA 1
ATOM 4461 C C . PRO A 1 572 ? 39.376 -45.804 27.131 1.00 56.84 572 PRO A C 1
ATOM 4463 O O . PRO A 1 572 ? 39.625 -46.884 27.653 1.00 56.84 572 PRO A O 1
ATOM 4466 N N . SER A 1 573 ? 39.804 -45.494 25.888 1.00 34.75 573 SER A N 1
ATOM 4467 C CA . SER A 1 573 ? 40.928 -46.068 25.075 1.00 34.75 573 SER A CA 1
ATOM 4468 C C . SER A 1 573 ? 40.908 -47.493 24.457 1.00 34.75 573 SER A C 1
ATOM 4470 O O . SER A 1 573 ? 40.416 -48.443 25.054 1.00 34.75 573 SER A O 1
ATOM 4472 N N . GLY A 1 574 ? 41.562 -47.632 23.282 1.00 31.33 574 GLY A N 1
ATOM 4473 C CA . GLY A 1 574 ? 41.933 -48.895 22.599 1.00 31.33 574 GLY A CA 1
ATOM 4474 C C . GLY A 1 574 ? 42.233 -48.727 21.086 1.00 31.33 574 GLY A C 1
ATOM 4475 O O . GLY A 1 574 ? 41.387 -48.206 20.367 1.00 31.33 574 GLY A O 1
ATOM 4476 N N . GLU A 1 575 ? 43.412 -49.151 20.603 1.00 34.91 575 GLU A N 1
ATOM 4477 C CA . GLU A 1 575 ? 43.910 -49.059 19.196 1.00 34.91 575 GLU A CA 1
ATOM 4478 C C . GLU A 1 575 ? 43.844 -50.451 18.480 1.00 34.91 575 GLU A C 1
ATOM 4480 O O . GLU A 1 575 ? 43.574 -51.442 19.153 1.00 34.91 575 GLU A O 1
ATOM 4485 N N . ASP A 1 576 ? 44.021 -50.662 17.155 1.00 31.50 576 ASP A N 1
ATOM 4486 C CA . ASP A 1 576 ? 45.293 -50.494 16.409 1.00 31.50 576 ASP A CA 1
ATOM 4487 C C . ASP A 1 576 ? 45.242 -50.829 14.872 1.00 31.50 576 ASP A C 1
ATOM 4489 O O . ASP A 1 576 ? 44.490 -51.700 14.443 1.00 31.50 576 ASP A O 1
ATOM 4493 N N . ARG A 1 577 ? 46.136 -50.162 14.108 1.00 31.50 577 ARG A N 1
ATOM 4494 C CA . ARG A 1 577 ? 46.848 -50.458 12.816 1.00 31.50 577 ARG A CA 1
ATOM 4495 C C . ARG A 1 577 ? 46.213 -50.799 11.429 1.00 31.50 577 ARG A C 1
ATOM 4497 O O . ARG A 1 577 ? 45.142 -51.375 11.287 1.00 31.50 577 ARG A O 1
ATOM 4504 N N . SER A 1 578 ? 47.004 -50.432 10.396 1.00 34.69 578 SER A N 1
ATOM 4505 C CA . SER A 1 578 ? 46.811 -50.523 8.914 1.00 34.69 578 SER A CA 1
ATOM 4506 C C . SER A 1 578 ? 47.772 -51.593 8.279 1.00 34.69 578 SER A C 1
ATOM 4508 O O . SER A 1 578 ? 47.929 -52.587 8.990 1.00 34.69 578 SER A O 1
ATOM 4510 N N . PRO A 1 579 ? 48.461 -51.518 7.081 1.00 63.56 579 PRO A N 1
ATOM 4511 C CA . PRO A 1 579 ? 48.778 -50.412 6.124 1.00 63.56 579 PRO A CA 1
ATOM 4512 C C . PRO A 1 579 ? 48.823 -50.779 4.589 1.00 63.56 579 PRO A C 1
ATOM 4514 O O . PRO A 1 579 ? 48.210 -51.761 4.175 1.00 63.56 579 PRO A O 1
ATOM 4517 N N . HIS A 1 580 ? 49.596 -49.994 3.800 1.00 34.16 580 HIS A N 1
ATOM 4518 C CA . HIS A 1 580 ? 50.082 -50.132 2.395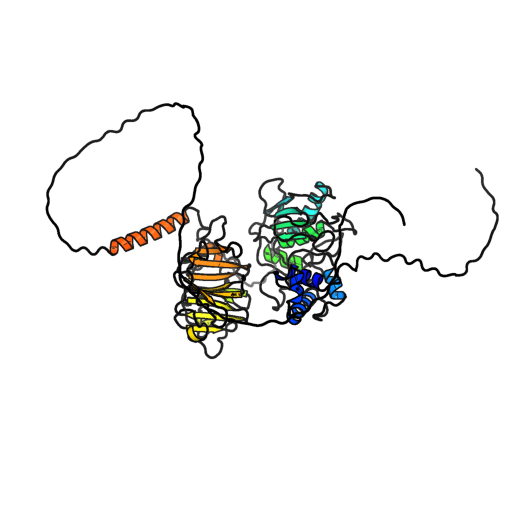 1.00 34.16 580 HIS A CA 1
ATOM 4519 C C . HIS A 1 580 ? 49.311 -49.427 1.239 1.00 34.16 580 HIS A C 1
ATOM 4521 O O . HIS A 1 580 ? 48.094 -49.569 1.153 1.00 34.16 580 HIS A O 1
ATOM 4527 N N . ASP A 1 581 ? 49.939 -48.748 0.250 1.00 37.75 581 ASP A N 1
ATOM 4528 C CA . ASP A 1 581 ? 51.230 -47.994 0.198 1.00 37.75 581 ASP A CA 1
ATOM 4529 C C . ASP A 1 581 ? 51.375 -47.122 -1.091 1.00 37.75 581 ASP A C 1
ATOM 4531 O O . ASP A 1 581 ? 50.805 -47.477 -2.118 1.00 37.75 581 ASP A O 1
ATOM 4535 N N . GLU A 1 582 ? 52.168 -46.032 -0.989 1.00 40.81 582 GLU A N 1
ATOM 4536 C CA . GLU A 1 582 ? 53.068 -45.345 -1.976 1.00 40.81 582 GLU A CA 1
ATOM 4537 C C . GLU A 1 582 ? 52.607 -44.989 -3.436 1.00 40.81 582 GLU A C 1
ATOM 4539 O O . GLU A 1 582 ? 51.563 -45.417 -3.910 1.00 40.81 582 GLU A O 1
ATOM 4544 N N . GLU A 1 583 ? 53.262 -44.114 -4.231 1.00 35.34 583 GLU A N 1
ATOM 4545 C CA . GLU A 1 583 ? 54.556 -43.386 -4.131 1.00 35.34 583 GLU A CA 1
ATOM 4546 C C . GLU A 1 583 ? 54.520 -41.996 -4.848 1.00 35.34 583 GLU A C 1
ATOM 4548 O O . GLU A 1 583 ? 53.566 -41.664 -5.557 1.00 35.34 583 GLU A O 1
ATOM 4553 N N . GLN A 1 584 ? 55.583 -41.184 -4.715 1.00 35.94 584 GLN A N 1
ATOM 4554 C CA . GLN A 1 584 ? 55.831 -39.913 -5.429 1.00 35.94 584 GLN A CA 1
ATOM 4555 C C . GLN A 1 584 ? 57.355 -39.698 -5.617 1.00 35.94 584 GLN A C 1
ATOM 4557 O O . GLN A 1 584 ? 58.116 -40.172 -4.779 1.00 35.94 584 GLN A O 1
ATOM 4562 N N . PRO A 1 585 ? 57.830 -38.925 -6.622 1.00 55.97 585 PRO A N 1
ATOM 4563 C CA . PRO A 1 585 ? 59.136 -38.258 -6.458 1.00 55.97 585 PRO A CA 1
ATOM 4564 C C . PRO A 1 585 ? 59.244 -36.798 -6.964 1.00 55.97 585 PRO A C 1
ATOM 4566 O O . PRO A 1 585 ? 58.517 -36.351 -7.850 1.00 55.97 585 PRO A O 1
ATOM 4569 N N . THR A 1 586 ? 60.236 -36.071 -6.426 1.00 41.84 586 THR A N 1
ATOM 4570 C CA . THR A 1 586 ? 60.758 -34.757 -6.890 1.00 41.84 586 THR A CA 1
ATOM 4571 C C . THR A 1 586 ? 62.300 -34.751 -6.821 1.00 41.84 586 THR A C 1
ATOM 4573 O O . THR A 1 586 ? 62.868 -35.694 -6.263 1.00 41.84 586 THR A O 1
ATOM 4576 N N . PRO A 1 587 ? 63.011 -33.776 -7.440 1.00 59.19 587 PRO A N 1
ATOM 4577 C CA . PRO A 1 587 ? 63.579 -32.623 -6.692 1.00 59.19 587 PRO A CA 1
ATOM 4578 C C . PRO A 1 587 ? 63.609 -31.327 -7.580 1.00 59.19 587 PRO A C 1
ATOM 4580 O O . PRO A 1 587 ? 62.791 -31.240 -8.488 1.00 59.19 587 PRO A O 1
ATOM 4583 N N . SER A 1 588 ? 64.419 -30.250 -7.444 1.00 39.72 588 SER A N 1
ATOM 4584 C CA . SER A 1 588 ? 65.575 -29.894 -6.584 1.00 39.72 588 SER A CA 1
ATOM 4585 C C . SER A 1 588 ? 65.805 -28.365 -6.425 1.00 39.72 588 SER A C 1
ATOM 4587 O O . SER A 1 588 ? 65.838 -27.639 -7.413 1.00 39.72 588 SER A O 1
ATOM 4589 N N . THR A 1 589 ? 66.080 -27.920 -5.190 1.00 39.44 589 THR A N 1
ATOM 4590 C CA . THR A 1 589 ? 67.009 -26.838 -4.739 1.00 39.44 589 THR A CA 1
ATOM 4591 C C . THR A 1 589 ? 67.411 -25.631 -5.621 1.00 39.44 589 THR A C 1
ATOM 4593 O O . THR A 1 589 ? 68.087 -25.796 -6.634 1.00 39.44 589 THR A O 1
ATOM 4596 N N . ALA A 1 590 ? 67.302 -24.424 -5.039 1.00 33.03 590 ALA A N 1
ATOM 4597 C CA . ALA A 1 590 ? 68.408 -23.448 -4.889 1.00 33.03 590 ALA A CA 1
ATOM 4598 C C . ALA A 1 590 ? 68.085 -22.436 -3.757 1.00 33.03 590 ALA A C 1
ATOM 4600 O O . ALA A 1 590 ? 66.910 -22.228 -3.458 1.00 33.03 590 ALA A O 1
ATOM 4601 N N . ALA A 1 591 ? 69.088 -21.821 -3.111 1.00 34.53 591 ALA A N 1
ATOM 4602 C CA . ALA A 1 591 ? 68.882 -20.881 -1.993 1.00 34.53 591 ALA A CA 1
ATOM 4603 C C . ALA A 1 591 ? 70.038 -19.876 -1.807 1.00 34.53 591 ALA A C 1
ATOM 4605 O O . ALA A 1 591 ? 71.193 -20.227 -2.043 1.00 34.53 591 ALA A O 1
ATOM 4606 N N . THR A 1 592 ? 69.735 -18.688 -1.262 1.00 33.59 592 THR A N 1
ATOM 4607 C CA . THR A 1 592 ? 70.709 -17.822 -0.559 1.00 33.59 592 THR A CA 1
ATOM 4608 C C . THR A 1 592 ? 70.012 -16.898 0.451 1.00 33.59 592 THR A C 1
ATOM 4610 O O . THR A 1 592 ? 68.823 -16.612 0.325 1.00 33.59 592 THR A O 1
ATOM 4613 N N . THR A 1 593 ? 70.746 -16.444 1.469 1.00 37.06 593 THR A N 1
ATOM 4614 C CA . THR A 1 593 ? 70.254 -15.701 2.648 1.00 37.06 593 THR A CA 1
ATOM 4615 C C . THR A 1 593 ? 70.928 -14.334 2.793 1.00 37.06 593 THR A C 1
ATOM 4617 O O . THR A 1 593 ? 72.025 -14.153 2.276 1.00 37.06 593 THR A O 1
ATOM 4620 N N . PHE A 1 594 ? 70.346 -13.416 3.583 1.00 30.97 594 PHE A N 1
ATOM 4621 C CA . PHE A 1 594 ? 71.123 -12.541 4.482 1.00 30.97 594 PHE A CA 1
ATOM 4622 C C . PHE A 1 594 ? 70.296 -12.040 5.692 1.00 30.97 594 PHE A C 1
ATOM 4624 O O . PHE A 1 594 ? 69.070 -11.996 5.639 1.00 30.97 594 PHE A O 1
ATOM 4631 N N . SER A 1 595 ? 70.993 -11.729 6.795 1.00 33.47 595 SER A N 1
ATOM 4632 C CA . SER A 1 595 ? 70.476 -11.217 8.093 1.00 33.47 595 SER A CA 1
ATOM 4633 C C . SER A 1 595 ? 70.135 -9.705 8.020 1.00 33.47 595 SER A C 1
ATOM 4635 O O . SER A 1 595 ? 70.482 -9.084 7.020 1.00 33.47 595 SER A O 1
ATOM 4637 N N . SER A 1 596 ? 69.501 -9.009 8.980 1.00 33.88 596 SER A N 1
ATOM 4638 C CA . SER A 1 596 ? 69.350 -9.178 10.449 1.00 33.88 596 SER A CA 1
ATOM 4639 C C . SER A 1 596 ? 68.018 -8.570 10.966 1.00 33.88 596 SER A C 1
ATOM 4641 O O . SER A 1 596 ? 67.466 -7.700 10.303 1.00 33.88 596 SER A O 1
ATOM 4643 N N . ALA A 1 597 ? 67.365 -9.030 12.051 1.00 33.81 597 ALA A N 1
ATOM 4644 C CA . ALA A 1 597 ? 67.719 -8.908 13.489 1.00 33.81 597 ALA A CA 1
ATOM 4645 C C . ALA A 1 597 ? 67.892 -7.433 13.962 1.00 33.81 597 ALA A C 1
ATOM 4647 O O . ALA A 1 597 ? 68.545 -6.669 13.261 1.00 33.81 597 ALA A O 1
ATOM 4648 N N . LEU A 1 598 ? 67.375 -6.956 15.116 1.00 31.25 598 LEU A N 1
ATOM 4649 C CA . LEU A 1 598 ? 66.911 -7.608 16.369 1.00 31.25 598 LEU A CA 1
ATOM 4650 C C . LEU A 1 598 ? 66.033 -6.644 17.236 1.00 31.25 598 LEU A C 1
ATOM 4652 O O . LEU A 1 598 ? 66.333 -5.459 17.236 1.00 31.25 598 LEU A O 1
ATOM 4656 N N . CYS A 1 599 ? 65.108 -7.174 18.070 1.00 30.59 599 CYS A N 1
ATOM 4657 C CA . CYS A 1 599 ? 64.631 -6.630 19.383 1.00 30.59 599 CYS A CA 1
ATOM 4658 C C . CYS A 1 599 ? 63.964 -5.216 19.508 1.00 30.59 599 CYS A C 1
ATOM 4660 O O . CYS A 1 599 ? 64.248 -4.322 18.729 1.00 30.59 599 CYS A O 1
ATOM 4662 N N . VAL A 1 600 ? 63.130 -4.883 20.521 1.00 31.52 600 VAL A N 1
ATOM 4663 C CA . VAL A 1 600 ? 62.243 -5.643 21.455 1.00 31.52 600 VAL A CA 1
ATOM 4664 C C . VAL A 1 600 ? 61.251 -4.668 22.164 1.00 31.52 600 VAL A C 1
ATOM 4666 O O . VAL A 1 600 ? 61.524 -3.476 22.168 1.00 31.52 600 VAL A O 1
ATOM 4669 N N . LEU A 1 601 ? 60.143 -5.182 22.743 1.00 31.25 601 LEU A N 1
ATOM 4670 C CA . LEU A 1 601 ? 59.202 -4.623 23.770 1.00 31.25 601 LEU A CA 1
ATOM 4671 C C . LEU A 1 601 ? 59.090 -3.076 23.950 1.00 31.25 601 LEU A C 1
ATOM 4673 O O . LEU A 1 601 ? 60.065 -2.403 24.248 1.00 31.25 601 LEU A O 1
ATOM 4677 N N . ALA A 1 602 ? 57.931 -2.412 23.842 1.00 32.88 602 ALA A N 1
ATOM 4678 C CA . ALA A 1 602 ? 56.667 -2.570 24.591 1.00 32.88 602 ALA A CA 1
ATOM 4679 C C . ALA A 1 602 ? 56.766 -2.370 26.126 1.00 32.88 602 ALA A C 1
ATOM 4681 O O . ALA A 1 602 ? 57.212 -3.279 26.814 1.00 32.88 602 ALA A O 1
ATOM 4682 N N . PHE A 1 603 ? 56.247 -1.250 26.664 1.00 30.86 603 PHE A N 1
ATOM 4683 C CA . PHE A 1 603 ? 55.374 -1.226 27.861 1.00 30.86 603 PHE A CA 1
ATOM 4684 C C . PHE A 1 603 ? 54.638 0.127 28.039 1.00 30.86 603 PHE A C 1
ATOM 4686 O O . PHE A 1 603 ? 54.851 1.072 27.283 1.00 30.86 603 PHE A O 1
ATOM 4693 N N . SER A 1 604 ? 53.704 0.161 28.991 1.00 32.91 604 SER A N 1
ATOM 4694 C CA . SER A 1 604 ? 52.533 1.049 29.060 1.00 32.91 604 SER A CA 1
ATOM 4695 C C . SER A 1 604 ? 52.684 2.437 29.722 1.00 32.91 604 SER A C 1
ATOM 4697 O O . SER A 1 604 ? 53.521 2.645 30.588 1.00 32.91 604 SER A O 1
ATOM 4699 N N . LEU A 1 605 ? 51.673 3.277 29.438 1.00 31.02 605 LEU A N 1
ATOM 4700 C CA . LEU A 1 605 ? 50.971 4.211 30.346 1.00 31.02 605 LEU A CA 1
ATOM 4701 C C . LEU A 1 605 ? 51.661 5.497 30.899 1.00 31.02 605 LEU A C 1
ATOM 4703 O O . LEU A 1 605 ? 52.367 5.474 31.896 1.00 31.02 605 LEU A O 1
ATOM 4707 N N . VAL A 1 606 ? 51.131 6.631 30.407 1.00 32.34 606 VAL A N 1
ATOM 4708 C CA . VAL A 1 606 ? 50.405 7.671 31.188 1.00 32.34 606 VAL A CA 1
ATOM 4709 C C . VAL A 1 606 ? 51.136 8.830 31.914 1.00 32.34 606 VAL A C 1
ATOM 4711 O O . VAL A 1 606 ? 52.040 8.653 32.720 1.00 32.34 606 VAL A O 1
ATOM 4714 N N . LEU A 1 607 ? 50.502 10.007 31.733 1.00 30.53 607 LEU A N 1
ATOM 4715 C CA . LEU A 1 607 ? 50.464 11.239 32.548 1.00 30.53 607 LEU A CA 1
ATOM 4716 C C . LEU A 1 607 ? 51.455 12.386 32.251 1.00 30.53 607 LEU A C 1
ATOM 4718 O O . LEU A 1 607 ? 52.650 12.179 32.101 1.00 30.53 607 LEU A O 1
ATOM 4722 N N . HIS A 1 608 ? 50.898 13.610 32.327 1.00 32.03 608 HIS A N 1
ATOM 4723 C CA . HIS A 1 608 ? 51.528 14.941 32.218 1.00 32.03 608 HIS A CA 1
ATOM 4724 C C . HIS A 1 608 ? 52.162 15.299 30.855 1.00 32.03 608 HIS A C 1
ATOM 4726 O O . HIS A 1 608 ? 52.760 14.459 30.200 1.00 32.03 608 HIS A O 1
ATOM 4732 N N . LEU A 1 609 ? 52.178 16.560 30.404 1.00 35.47 609 LEU A N 1
ATOM 4733 C CA . LEU A 1 609 ? 51.234 17.702 30.455 1.00 35.47 609 LEU A CA 1
ATOM 4734 C C . LEU A 1 609 ? 51.890 18.818 29.603 1.00 35.47 609 LEU A C 1
ATOM 4736 O O . LEU A 1 609 ? 53.105 18.950 29.661 1.00 35.47 609 LEU A O 1
ATOM 4740 N N . LEU A 1 610 ? 51.104 19.644 28.901 1.00 42.59 610 LEU A N 1
ATOM 4741 C CA . LEU A 1 610 ? 51.522 20.928 28.292 1.00 42.59 610 LEU A CA 1
ATOM 4742 C C . LEU A 1 610 ? 52.716 20.913 27.305 1.00 42.59 610 LEU A C 1
ATOM 4744 O O . LEU A 1 610 ? 53.866 21.105 27.698 1.00 42.59 610 LEU A O 1
ATOM 4748 N N . VAL A 1 611 ? 52.391 20.912 26.007 1.00 48.84 611 VAL A N 1
ATOM 4749 C CA . VAL A 1 611 ? 52.765 22.014 25.093 1.00 48.84 611 VAL A CA 1
ATOM 4750 C C . VAL A 1 611 ? 51.494 22.445 24.366 1.00 48.84 611 VAL A C 1
ATOM 4752 O O . VAL A 1 611 ? 50.737 21.527 23.980 1.00 48.84 611 VAL A O 1
#

InterPro domains:
  IPR000585 Hemopexin-like domain [cd00094] (304-499)
  IPR001818 Peptidase M10, metallopeptidase [PF00413] (120-273)
  IPR002477 Peptidoglycan binding-like [PF01471] (39-92)
  IPR006026 Peptidase, metallopeptidase [SM00235] (117-274)
  IPR018486 Hemopexin, conserved site [PS00024] (346-361)
  IPR018487 Hemopexin-like repeats [PF00045] (311-354)
  IPR018487 Hemopexin-like repeats [PF00045] (357-400)
  IPR018487 Hemopexin-like repeats [PF00045] (403-449)
  IPR018487 Hemopexin-like repeats [PF00045] (452-499)
  IPR018487 Hemopexin-like repeats [PS51642] (308-353)
  IPR018487 Hemopexin-like repeats [PS51642] (354-399)
  IPR018487 Hemopexin-like repeats [PS51642] (400-449)
  IPR018487 Hemopexin-like repeats [PS51642] (450-499)
  IPR018487 Hemopexin-like repeats [SM00120] (311-355)
  IPR018487 Hemopexin-like repeats [SM00120] (357-401)
  IPR018487 Hemopexin-like repeats [SM00120] (403-450)
  IPR018487 Hemopexin-like repeats [SM00120] (452-499)
  IPR021190 Peptidase M10A [PR00138] (92-105)
  IPR021190 Peptidase M10A [PR00138] (146-161)
  IPR021190 Peptidase M10A [PR00138] (169-197)

Organism: Frankliniella occidentalis (NCBI:txid133901)

Secondary structure (DSSP, 8-state):
---------------------------STTS--HHHHHHHHHHHTSS-GGGGSGGGGGGS-HHHHHHHHHHHHHHHT----SS--HHHHHHHTS-EESS-S--SS-SSS---SS-B-S---S-SEEEEEESS--TTS-HHHHHHHHHHHHHHHHTTSS-EEEE-SSS--SEEEEEE-S--SSS----SSSSEEEEE--TTTT--EEEETTS-EESS-SSSEEHHHHHHHHHHHHHTB---S-TTSTTSSB-----TT----HHHHHHHHHHH-PPP---------------------PPPP-TTTTT----SEEEE-TTS-EEEEETTEEEEB-SSSBPTT--EEHHHHSTT--SS-SEEEEETTTEEEEEETTEEEEEETTEEPSS--EEHHHHSTTPPSS-SEEEEETTTTEEEEEETTEEEEE-TTSSSSB-TT--EEGGGSBTPPSS-SEEEE-TTS-EEEEETTEEEEEETTTTEEPP-SSPSSEEHIIIII--SSS----THHHHHHHHHHHHHHHHHHHHT-----------------------------------------------------------------------------------

Solvent-accessible surface area (backbone atoms only — not comparable to full-atom values): 37420 Å² total; per-residue (Å²): 138,76,89,88,82,90,83,90,86,90,82,85,90,80,88,82,89,75,82,78,80,76,75,75,78,84,81,70,75,88,59,80,50,71,64,60,53,46,34,50,35,18,63,36,51,53,41,63,70,80,38,79,40,73,90,51,61,87,73,60,56,69,69,61,54,22,49,27,42,25,54,49,25,55,54,76,70,49,80,71,75,34,60,92,42,75,67,55,38,55,58,69,62,51,34,20,53,54,58,43,73,52,81,60,100,71,83,95,71,81,82,60,96,43,38,64,72,83,37,58,70,96,59,49,76,41,33,30,33,75,83,37,72,49,89,83,60,58,66,72,63,49,62,46,36,56,51,54,23,52,42,67,57,35,72,51,18,61,45,42,81,45,80,46,95,68,86,89,60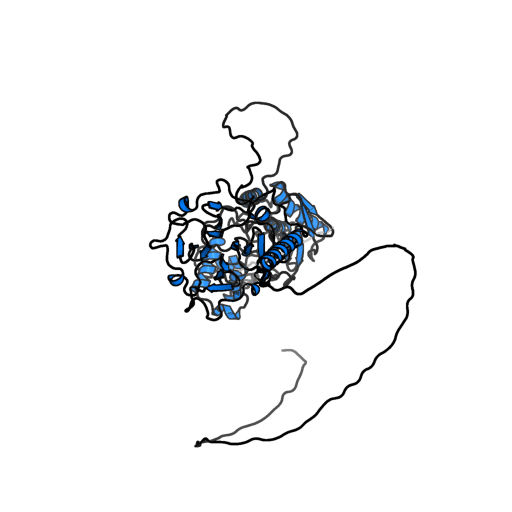,50,26,45,31,36,39,41,57,41,76,74,89,82,86,79,55,43,78,44,74,63,47,36,53,29,39,38,34,36,39,84,76,47,11,33,34,41,32,36,48,58,41,57,68,27,75,98,34,89,60,63,43,34,48,38,64,52,50,30,32,33,47,37,22,26,52,18,42,37,50,33,74,51,81,80,29,54,40,19,53,59,69,84,66,56,58,98,78,73,67,77,29,71,50,47,49,55,41,52,28,72,72,66,34,65,46,74,79,92,69,96,67,92,81,85,86,89,82,92,76,91,78,91,74,82,92,80,80,80,78,81,71,55,76,61,44,53,74,42,36,54,47,34,18,32,30,46,45,77,85,71,52,37,36,43,31,42,53,56,31,30,33,47,49,51,99,64,19,58,41,91,89,49,74,40,52,36,48,80,61,31,62,90,45,74,52,55,39,25,21,27,34,42,49,100,83,49,34,36,39,39,30,46,54,56,32,30,39,44,22,54,78,56,44,63,48,83,94,54,66,40,51,33,62,78,82,42,50,84,53,77,61,56,46,25,19,23,28,52,42,82,95,75,72,35,37,39,39,31,42,51,61,28,32,39,61,40,30,95,89,46,85,66,32,36,58,90,84,47,70,39,58,36,72,74,42,32,85,55,73,62,57,34,28,19,27,33,52,48,83,87,71,46,37,35,39,30,46,95,18,26,32,35,53,36,31,89,84,81,51,26,49,49,89,54,88,77,55,64,70,30,38,27,18,35,74,48,48,41,24,78,90,40,63,84,65,55,88,69,49,58,60,53,53,50,51,46,54,52,48,53,51,51,53,54,58,64,72,69,67,78,89,77,86,82,90,82,88,80,92,82,89,79,82,87,81,86,91,84,86,90,85,84,89,84,92,87,84,87,88,81,90,81,84,89,87,88,88,88,88,82,88,84,92,87,89,86,89,88,90,88,81,91,87,86,89,84,90,82,91,87,88,89,88,85,89,79,89,80,90,77,84,91,87,84,86,88,81,88,79,90,132